Protein AF-0000000078882445 (afdb_homodimer)

Solvent-accessible surface area (backbone atoms only — not comparable to full-atom values): 22426 Å² total; per-residue (Å²): 95,67,41,46,51,45,20,57,49,50,8,37,52,46,22,42,77,70,64,56,35,42,84,77,52,53,48,75,69,53,24,31,68,50,88,69,19,20,44,46,23,22,45,29,34,38,52,32,22,52,51,50,31,50,48,34,49,54,50,37,52,53,48,48,57,51,24,70,68,37,72,90,53,21,66,62,45,43,52,51,40,52,51,40,32,51,36,32,38,50,14,22,56,23,36,35,30,42,36,46,33,64,86,37,65,54,95,33,65,15,54,53,11,46,54,46,15,54,51,24,46,51,52,29,44,47,48,51,30,54,49,38,48,55,34,32,74,67,70,72,50,68,53,70,66,56,34,50,51,37,46,50,32,40,48,50,30,50,53,23,46,53,46,20,53,53,24,40,52,48,14,46,52,41,26,42,75,75,36,68,92,50,49,68,63,61,62,58,64,68,44,90,85,41,60,32,32,68,35,39,36,52,12,22,49,20,46,52,49,26,52,50,31,51,44,54,48,58,56,60,47,56,68,55,58,73,72,52,90,130,95,68,40,45,52,47,19,56,50,49,9,38,52,48,20,42,77,71,63,56,37,41,84,77,51,53,47,72,70,54,25,31,67,50,88,70,18,21,44,46,22,21,44,29,32,38,52,32,24,52,51,50,30,50,50,34,48,52,50,37,54,53,49,48,57,49,24,71,67,36,74,90,54,22,66,62,47,43,52,50,40,52,51,40,31,51,36,32,38,50,14,21,55,22,35,35,30,42,35,48,34,63,85,39,64,53,94,32,65,15,54,52,11,46,55,48,16,54,51,25,46,51,52,27,44,47,47,52,30,53,48,37,48,54,34,31,75,67,72,71,49,68,53,71,65,58,35,50,50,35,46,52,33,41,48,48,30,52,52,23,46,53,47,19,54,53,23,40,50,48,15,46,52,40,27,41,73,75,36,69,91,51,49,66,62,62,62,59,64,68,46,90,87,41,59,31,32,68,35,39,37,53,12,23,49,20,47,54,49,25,52,50,30,51,43,53,48,59,55,60,47,56,66,54,59,73,72,53,88,130

Secondary structure (DSSP, 8-state):
-HHHHHHHHHHHHHHHHTT-S-SSS--TGGGGSSTTHHHHHHHHHHHHHHHHHHHHHHHHHHHHHHHHH-STTHHHHHHHHHHHHHHHHHHHHHHHHHHHS---SS--HHHHHHHHHHHHHHHHHHHHHHHHHHHHHTTSS--HHHHHHHHHHHHHHHHHHHHHHHHHHHHHHHHHHH-TTS-GGG--S--TTSTTHHHHHHHHHHHHHHHHHHHHHHHTTHHHHTT---/-HHHHHHHHHHHHHHHHTT-S-SSS--TGGGGSSTTHHHHHHHHHHHHHHHHHHHHHHHHHHHHHHHHH-STTHHHHHHHHHHHHHHHHHHHHHHHHHHHS---SS--HHHHHHHHHHHHHHHHHHHHHHHHHHHHHTTSS--HHHHHHHHHHHHHHHHHHHHHHHHHHHHHHHHHHH-TTS-GGG--S--TTSTTHHHHHHHHHHHHHHHHHHHHHHHTTHHHHTT---

pLDDT: mean 94.1, std 6.97, range [55.25, 98.94]

Foldseek 3Di:
DCLQVCLQVVLLVVCVVVPQEDNQQFASLLSQADPPSVVSNQVSQLVVLVVQLVLLVVVLVLQLVVLVVVPPCSVVSNVLSVVLSVLSNQLSVLSNQLRPPHFDLDDDSNNVSVVSNLVSLLVSLVSVLVSLVVCVVVVHDHDPVLSVLSVVLSVLLVVLVVLLVVLVVVLQVQQCVVPVPGRPRPDSYADPPGGSRVSNNSNSVSVVSNVVSSVVSSVSCVVVVVVDDD/DCLQVCLQVVLLVVCVVVPQADNQQFASLLSQADPPSVVSNQVSQLVVLVVQLVLLVVVLVLQLVVLVVVPPCSVVSNVLSVVLSVLSNQLSVLSNQLRPPHFDLDDDSNNVSVVSNLVSLLVSLVSVLVSLVVCVVVVHDHDPVLSVLSVVLSVLLVVLVVLLVVLVVVLQVQQCVVPVVGRPRPDSYADPPGGSRVSNSSNSVSVVSNVVSSVVSSVSCVVVPVVDDD

Organism: Nematostella vectensis (NCBI:txid45351)

Structure (mmCIF, N/CA/C/O backbone):
data_AF-0000000078882445-model_v1
#
loop_
_entity.id
_entity.type
_entity.pdbx_description
1 polymer 'DNA damage-regulated autophagy modulator protein 2'
#
loop_
_atom_site.group_PDB
_atom_site.id
_atom_site.type_symbol
_atom_site.label_atom_id
_atom_site.label_alt_id
_atom_site.label_comp_id
_atom_site.label_asym_id
_atom_site.label_entity_id
_atom_site.label_seq_id
_atom_site.pdbx_PDB_ins_code
_atom_site.Cartn_x
_atom_site.Cartn_y
_atom_site.Cartn_z
_atom_site.occupancy
_atom_site.B_iso_or_equiv
_atom_site.auth_seq_id
_atom_site.auth_comp_id
_atom_site.auth_asym_id
_atom_site.auth_atom_id
_atom_site.pdbx_PDB_model_num
ATOM 1 N N . VAL A 1 1 ? 11.422 3.393 8.398 1 96.19 1 VAL A N 1
ATOM 2 C CA . VAL A 1 1 ? 12.742 2.785 8.539 1 96.19 1 VAL A CA 1
ATOM 3 C C . VAL A 1 1 ? 12.602 1.365 9.086 1 96.19 1 VAL A C 1
ATOM 5 O O . VAL A 1 1 ? 13.086 0.408 8.477 1 96.19 1 VAL A O 1
ATOM 8 N N . VAL A 1 2 ? 11.82 1.191 10.125 1 96 2 VAL A N 1
ATOM 9 C CA . VAL A 1 2 ? 11.672 -0.117 10.75 1 96 2 VAL A CA 1
ATOM 10 C C . VAL A 1 2 ? 10.992 -1.081 9.789 1 96 2 VAL A C 1
ATOM 12 O O . VAL A 1 2 ? 11.406 -2.232 9.641 1 96 2 VAL A O 1
ATOM 15 N N . LEU A 1 3 ? 10 -0.63 9.109 1 96.62 3 LEU A N 1
ATOM 16 C CA . LEU A 1 3 ? 9.258 -1.49 8.195 1 96.62 3 LEU A CA 1
ATOM 17 C C . LEU A 1 3 ? 10.109 -1.865 6.992 1 96.62 3 LEU A C 1
ATOM 19 O O . LEU A 1 3 ? 10.094 -3.016 6.543 1 96.62 3 LEU A O 1
ATOM 23 N N . THR A 1 4 ? 10.844 -0.916 6.461 1 96.88 4 THR A N 1
ATOM 24 C CA . THR A 1 4 ? 11.703 -1.212 5.32 1 96.88 4 THR A CA 1
ATOM 25 C C . THR A 1 4 ? 12.805 -2.193 5.707 1 96.88 4 THR A C 1
ATOM 27 O O . THR A 1 4 ? 13.031 -3.188 5.012 1 96.88 4 THR A O 1
ATOM 30 N N . LEU A 1 5 ? 13.406 -1.89 6.824 1 97 5 LEU A N 1
ATOM 31 C CA . LEU A 1 5 ? 14.438 -2.795 7.312 1 97 5 LEU A CA 1
ATOM 32 C C . LEU A 1 5 ? 13.852 -4.168 7.621 1 97 5 LEU A C 1
ATOM 34 O O . LEU A 1 5 ? 14.469 -5.191 7.316 1 97 5 LEU A O 1
ATOM 38 N N . GLY A 1 6 ? 12.688 -4.164 8.25 1 96.81 6 GLY A N 1
ATOM 39 C CA . GLY A 1 6 ? 12.008 -5.422 8.516 1 96.81 6 GLY A CA 1
ATOM 40 C C . GLY A 1 6 ? 11.688 -6.207 7.258 1 96.81 6 GLY A C 1
ATOM 41 O O . GLY A 1 6 ? 11.836 -7.43 7.227 1 96.81 6 GLY A O 1
ATOM 42 N N . SER A 1 7 ? 11.219 -5.473 6.281 1 97.62 7 SER A N 1
ATOM 43 C CA . SER A 1 7 ? 10.906 -6.125 5.012 1 97.62 7 SER A CA 1
ATOM 44 C C . SER A 1 7 ? 12.148 -6.781 4.41 1 97.62 7 SER A C 1
ATOM 46 O O . SER A 1 7 ? 12.117 -7.957 4.043 1 97.62 7 SER A O 1
ATOM 48 N N . MET A 1 8 ? 13.258 -6.062 4.348 1 97.12 8 MET A N 1
ATOM 49 C CA . MET A 1 8 ? 14.484 -6.543 3.707 1 97.12 8 MET A CA 1
ATOM 50 C C . MET A 1 8 ? 15.07 -7.723 4.477 1 97.12 8 MET A C 1
ATOM 52 O O . MET A 1 8 ? 15.398 -8.75 3.885 1 97.12 8 MET A O 1
ATOM 56 N N . LEU A 1 9 ? 15.062 -7.625 5.781 1 97.06 9 LEU A N 1
ATOM 57 C CA . LEU A 1 9 ? 15.727 -8.648 6.586 1 97.06 9 LEU A CA 1
ATOM 58 C C . LEU A 1 9 ? 14.844 -9.875 6.738 1 97.06 9 LEU A C 1
ATOM 60 O O . LEU A 1 9 ? 15.32 -11.008 6.602 1 97.06 9 LEU A O 1
ATOM 64 N N . THR A 1 10 ? 13.609 -9.695 6.992 1 98.06 10 THR A N 1
ATOM 65 C CA . THR A 1 10 ? 12.734 -10.836 7.215 1 98.06 10 THR A CA 1
ATOM 66 C C . THR A 1 10 ? 12.5 -11.609 5.914 1 98.06 10 THR A C 1
ATOM 68 O O . THR A 1 10 ? 12.508 -12.836 5.906 1 98.06 10 THR A O 1
ATOM 71 N N . SER A 1 11 ? 12.273 -10.867 4.82 1 97.75 11 SER A N 1
ATOM 72 C CA . SER A 1 11 ? 12.109 -11.555 3.541 1 97.75 11 SER A CA 1
ATOM 73 C C . SER A 1 11 ? 13.375 -12.32 3.162 1 97.75 11 SER A C 1
ATOM 75 O O . SER A 1 11 ? 13.297 -13.438 2.65 1 97.75 11 SER A O 1
ATOM 77 N N . TYR A 1 12 ? 14.547 -11.727 3.438 1 97.25 12 TYR A N 1
ATOM 78 C CA . TYR A 1 12 ? 15.812 -12.391 3.162 1 97.25 12 TYR A CA 1
ATOM 79 C C . TYR A 1 12 ? 15.953 -13.664 3.979 1 97.25 12 TYR A C 1
ATOM 81 O O . TYR A 1 12 ? 16.266 -14.727 3.434 1 97.25 12 TYR A O 1
ATOM 89 N N . ILE A 1 13 ? 15.68 -13.539 5.293 1 97.88 13 ILE A N 1
ATOM 90 C CA . ILE A 1 13 ? 15.836 -14.672 6.199 1 97.88 13 ILE A CA 1
ATOM 91 C C . ILE A 1 13 ? 14.891 -15.797 5.781 1 97.88 13 ILE A C 1
ATOM 93 O O . ILE A 1 13 ? 15.297 -16.953 5.699 1 97.88 13 ILE A O 1
ATOM 97 N N . VAL A 1 14 ? 13.633 -15.492 5.457 1 98 14 VAL A N 1
ATOM 98 C CA . VAL A 1 14 ? 12.648 -16.484 5.066 1 98 14 VAL A CA 1
ATOM 99 C C . VAL A 1 14 ? 13.039 -17.109 3.725 1 98 14 VAL A C 1
ATOM 101 O O . VAL A 1 14 ? 12.992 -18.328 3.557 1 98 14 VAL A O 1
ATOM 104 N N . ALA A 1 15 ? 13.477 -16.297 2.775 1 97.38 15 ALA A N 1
ATOM 105 C CA . ALA A 1 15 ? 13.914 -16.797 1.475 1 97.38 15 ALA A CA 1
ATOM 106 C C . ALA A 1 15 ? 15.109 -17.734 1.622 1 97.38 15 ALA A C 1
ATOM 108 O O . ALA A 1 15 ? 15.164 -18.781 0.965 1 97.38 15 ALA A O 1
ATOM 109 N N . PHE A 1 16 ? 16.016 -17.375 2.508 1 96.25 16 PHE A N 1
ATOM 110 C CA . PHE A 1 16 ? 17.219 -18.156 2.73 1 96.25 16 PHE A CA 1
ATOM 111 C C . PHE A 1 16 ? 16.875 -19.5 3.361 1 96.25 16 PHE A C 1
ATOM 113 O O . PHE A 1 16 ? 17.359 -20.547 2.92 1 96.25 16 PHE A O 1
ATOM 120 N N . ILE A 1 17 ? 15.984 -19.469 4.43 1 97.38 17 ILE A N 1
ATOM 121 C CA . ILE A 1 17 ? 15.594 -20.688 5.137 1 97.38 17 ILE A CA 1
ATOM 122 C C . ILE A 1 17 ? 14.914 -21.656 4.168 1 97.38 17 ILE A C 1
ATOM 124 O O . ILE A 1 17 ? 15.094 -22.875 4.27 1 97.38 17 ILE A O 1
ATOM 128 N N . HIS A 1 18 ? 14.258 -21.172 3.104 1 97.06 18 HIS A N 1
ATOM 129 C CA . HIS A 1 18 ? 13.539 -22.016 2.154 1 97.06 18 HIS A CA 1
ATOM 130 C C . HIS A 1 18 ? 14.398 -22.344 0.943 1 97.06 18 HIS A C 1
ATOM 132 O O . HIS A 1 18 ? 13.938 -22.969 -0.006 1 97.06 18 HIS A O 1
ATOM 138 N N . GLY A 1 19 ? 15.68 -21.797 0.918 1 95.69 19 GLY A N 1
ATOM 139 C CA . GLY A 1 19 ? 16.625 -22.094 -0.15 1 95.69 19 GLY A CA 1
ATOM 140 C C . GLY A 1 19 ? 16.297 -21.375 -1.445 1 95.69 19 GLY A C 1
ATOM 141 O O . GLY A 1 19 ? 16.688 -21.828 -2.525 1 95.69 19 GLY A O 1
ATOM 142 N N . HIS A 1 20 ? 15.539 -20.297 -1.353 1 95.5 20 HIS A N 1
ATOM 143 C CA . HIS A 1 20 ? 15.086 -19.594 -2.549 1 95.5 20 HIS A CA 1
ATOM 144 C C . HIS A 1 20 ? 16.172 -18.641 -3.07 1 95.5 20 HIS A C 1
ATOM 146 O O . HIS A 1 20 ? 16.109 -18.203 -4.223 1 95.5 20 HIS A O 1
ATOM 152 N N . VAL A 1 21 ? 17.156 -18.297 -2.248 1 94.75 21 VAL A N 1
ATOM 153 C CA . VAL A 1 21 ? 18.234 -17.422 -2.656 1 94.75 21 VAL A CA 1
ATOM 154 C C . VAL A 1 21 ? 19.562 -17.953 -2.125 1 94.75 21 VAL A C 1
ATOM 156 O O . VAL A 1 21 ? 19.594 -18.719 -1.164 1 94.75 21 VAL A O 1
ATOM 159 N N . TYR A 1 22 ? 20.625 -17.531 -2.785 1 92.12 22 TYR A N 1
ATOM 160 C CA . TYR A 1 22 ? 21.953 -17.734 -2.24 1 92.12 22 TYR A CA 1
ATOM 161 C C . TYR A 1 22 ? 22.234 -16.797 -1.082 1 92.12 22 TYR A C 1
ATOM 163 O O . TYR A 1 22 ? 21.828 -15.633 -1.109 1 92.12 22 TYR A O 1
ATOM 171 N N . PRO A 1 23 ? 22.922 -17.297 -0.116 1 87.69 23 PRO A N 1
ATOM 172 C CA . PRO A 1 23 ? 23.062 -16.531 1.122 1 87.69 23 PRO A CA 1
ATOM 173 C C . PRO A 1 23 ? 23.906 -15.281 0.943 1 87.69 23 PRO A C 1
ATOM 175 O O . PRO A 1 23 ? 23.734 -14.297 1.665 1 87.69 23 PRO A O 1
ATOM 178 N N . PHE A 1 24 ? 24.766 -15.305 -0.031 1 90.81 24 PHE A N 1
ATOM 179 C CA . PHE A 1 24 ? 25.703 -14.188 -0.07 1 90.81 24 PHE A CA 1
ATOM 180 C C . PHE A 1 24 ? 25.188 -13.086 -0.981 1 90.81 24 PHE A C 1
ATOM 182 O O . PHE A 1 24 ? 25.438 -13.102 -2.189 1 90.81 24 PHE A O 1
ATOM 189 N N . MET A 1 25 ? 24.625 -12.094 -0.486 1 90.62 25 MET A N 1
ATOM 190 C CA . MET A 1 25 ? 24.234 -10.805 -1.049 1 90.62 25 MET A CA 1
ATOM 191 C C . MET A 1 25 ? 23.312 -11 -2.25 1 90.62 25 MET A C 1
ATOM 193 O O . MET A 1 25 ? 23.641 -10.586 -3.363 1 90.62 25 MET A O 1
ATOM 197 N N . PRO A 1 26 ? 22.203 -11.562 -2.023 1 95.19 26 PRO A N 1
ATOM 198 C CA . PRO A 1 26 ? 21.219 -11.57 -3.104 1 95.19 26 PRO A CA 1
ATOM 199 C C . PRO A 1 26 ? 20.641 -10.188 -3.391 1 95.19 26 PRO A C 1
ATOM 201 O O . PRO A 1 26 ? 20.797 -9.266 -2.58 1 95.19 26 PRO A O 1
ATOM 204 N N . ALA A 1 27 ? 20.094 -10.055 -4.598 1 95.56 27 ALA A N 1
ATOM 205 C CA . ALA A 1 27 ? 19.344 -8.828 -4.852 1 95.56 27 ALA A CA 1
ATOM 206 C C . ALA A 1 27 ? 18.188 -8.68 -3.859 1 95.56 27 ALA A C 1
ATOM 208 O O . ALA A 1 27 ? 17.531 -9.664 -3.512 1 95.56 27 ALA A O 1
ATOM 209 N N . VAL A 1 28 ? 17.953 -7.484 -3.447 1 95.88 28 VAL A N 1
ATOM 210 C CA . VAL A 1 28 ? 16.875 -7.234 -2.486 1 95.88 28 VAL A CA 1
ATOM 211 C C . VAL A 1 28 ? 15.555 -7.758 -3.039 1 95.88 28 VAL A C 1
ATOM 213 O O . VAL A 1 28 ? 14.82 -8.461 -2.342 1 95.88 28 VAL A O 1
ATOM 216 N N . SER A 1 29 ? 15.273 -7.504 -4.266 1 95.19 29 SER A N 1
ATOM 217 C CA . SER A 1 29 ? 14.008 -7.887 -4.883 1 95.19 29 SER A CA 1
ATOM 218 C C . SER A 1 29 ? 13.883 -9.406 -5.004 1 95.19 29 SER A C 1
ATOM 220 O O . SER A 1 29 ? 12.781 -9.953 -4.953 1 95.19 29 SER A O 1
ATOM 222 N N . ASP A 1 30 ? 15.016 -10.102 -5.129 1 95.62 30 ASP A N 1
ATOM 223 C CA . ASP A 1 30 ? 15 -11.562 -5.242 1 95.62 30 ASP A CA 1
ATOM 224 C C . ASP A 1 30 ? 14.508 -12.203 -3.947 1 95.62 30 ASP A C 1
ATOM 226 O O . ASP A 1 30 ? 14.016 -13.336 -3.955 1 95.62 30 ASP A O 1
ATOM 230 N N . THR A 1 31 ? 14.633 -11.5 -2.885 1 95.94 31 THR A N 1
ATOM 231 C CA . THR A 1 31 ? 14.266 -12.039 -1.583 1 95.94 31 THR A CA 1
ATOM 232 C C . THR A 1 31 ? 12.758 -11.938 -1.362 1 95.94 31 THR A C 1
ATOM 234 O O . THR A 1 31 ? 12.25 -12.328 -0.308 1 95.94 31 THR A O 1
ATOM 237 N N . GLY A 1 32 ? 12.023 -11.414 -2.314 1 96.12 32 GLY A N 1
ATOM 238 C CA . GLY A 1 32 ? 10.586 -11.227 -2.16 1 96.12 32 GLY A CA 1
ATOM 239 C C . GLY A 1 32 ? 9.789 -11.789 -3.322 1 96.12 32 GLY A C 1
ATOM 240 O O . GLY A 1 32 ? 8.695 -11.297 -3.617 1 96.12 32 GLY A O 1
ATOM 241 N N . VAL A 1 33 ? 10.32 -12.797 -3.959 1 96.12 33 VAL A N 1
ATOM 242 C CA . VAL A 1 33 ? 9.703 -13.25 -5.199 1 96.12 33 VAL A CA 1
ATOM 243 C C . VAL A 1 33 ? 8.781 -14.438 -4.91 1 96.12 33 VAL A C 1
ATOM 245 O O . VAL A 1 33 ? 7.664 -14.508 -5.422 1 96.12 33 VAL A O 1
ATOM 248 N N . LEU A 1 34 ? 9.164 -15.344 -4.105 1 96.38 34 LEU A N 1
ATOM 249 C CA . LEU A 1 34 ? 8.445 -16.609 -3.922 1 96.38 34 LEU A CA 1
ATOM 250 C C . LEU A 1 34 ? 7.691 -16.609 -2.598 1 96.38 34 LEU A C 1
ATOM 252 O O . LEU A 1 34 ? 7.941 -15.773 -1.729 1 96.38 34 LEU A O 1
ATOM 256 N N . SER A 1 35 ? 6.754 -17.516 -2.553 1 94.94 35 SER A N 1
ATOM 257 C CA . SER A 1 35 ? 6.055 -17.75 -1.294 1 94.94 35 SER A CA 1
ATOM 258 C C . SER A 1 35 ? 6.898 -18.594 -0.336 1 94.94 35 SER A C 1
ATOM 260 O O . SER A 1 35 ? 7.555 -19.547 -0.752 1 94.94 35 SER A O 1
ATOM 262 N N . PRO A 1 36 ? 6.949 -18.141 0.915 1 96.44 36 PRO A N 1
ATOM 263 C CA . PRO A 1 36 ? 6.043 -17.219 1.594 1 96.44 36 PRO A CA 1
ATOM 264 C C . PRO A 1 36 ? 6.648 -15.82 1.762 1 96.44 36 PRO A C 1
ATOM 266 O O . PRO A 1 36 ? 5.953 -14.883 2.172 1 96.44 36 PRO A O 1
ATOM 269 N N . GLU A 1 37 ? 7.945 -15.641 1.452 1 97.44 37 GLU A N 1
ATOM 270 C CA . GLU A 1 37 ? 8.633 -14.375 1.703 1 97.44 37 GLU A CA 1
ATOM 271 C C . GLU A 1 37 ? 8.008 -13.242 0.893 1 97.44 37 GLU A C 1
ATOM 273 O O . GLU A 1 37 ? 8.078 -12.078 1.291 1 97.44 37 GLU A O 1
ATOM 278 N N . LYS A 1 38 ? 7.359 -13.586 -0.176 1 97.44 38 LYS A N 1
ATOM 279 C CA . LYS A 1 38 ? 6.797 -12.539 -1.023 1 97.44 38 LYS A CA 1
ATOM 280 C C . LYS A 1 38 ? 5.707 -11.758 -0.291 1 97.44 38 LYS A C 1
ATOM 282 O O . LYS A 1 38 ? 5.523 -10.562 -0.523 1 97.44 38 LYS A O 1
ATOM 287 N N . TYR A 1 39 ? 4.902 -12.391 0.553 1 97.5 39 TYR A N 1
ATOM 288 C CA . TYR A 1 39 ? 3.846 -11.719 1.307 1 97.5 39 TYR A CA 1
ATOM 289 C C . TYR A 1 39 ? 4.43 -10.711 2.287 1 97.5 39 TYR A C 1
ATOM 291 O O . TYR A 1 39 ? 3.879 -9.625 2.471 1 97.5 39 TYR A O 1
ATOM 299 N N . ILE A 1 40 ? 5.527 -11.117 2.861 1 97.62 40 ILE A N 1
ATOM 300 C CA . ILE A 1 40 ? 6.219 -10.242 3.803 1 97.62 40 ILE A CA 1
ATOM 301 C C . ILE A 1 40 ? 6.785 -9.031 3.061 1 97.62 40 ILE A C 1
ATOM 303 O O . ILE A 1 40 ? 6.562 -7.891 3.467 1 97.62 40 ILE A O 1
ATOM 307 N N . PHE A 1 41 ? 7.504 -9.375 2.018 1 98.19 41 PHE A N 1
ATOM 308 C CA . PHE A 1 41 ? 8.109 -8.336 1.197 1 98.19 41 PHE A CA 1
ATOM 309 C C . PHE A 1 41 ? 7.059 -7.34 0.721 1 98.19 41 PHE A C 1
ATOM 311 O O . PHE A 1 41 ? 7.215 -6.133 0.897 1 98.19 41 PHE A O 1
ATOM 318 N N . ARG A 1 42 ? 6.004 -7.84 0.233 1 98.12 42 ARG A N 1
ATOM 319 C CA . ARG A 1 42 ? 4.945 -7.023 -0.35 1 98.12 42 ARG A CA 1
ATOM 320 C C . ARG A 1 42 ? 4.258 -6.18 0.716 1 98.12 42 ARG A C 1
ATOM 322 O O . ARG A 1 42 ? 4.145 -4.961 0.573 1 98.12 42 ARG A O 1
ATOM 329 N N . GLU A 1 43 ? 3.791 -6.762 1.75 1 98.31 43 GLU A N 1
ATOM 330 C CA . GLU A 1 43 ? 3.031 -6.07 2.787 1 98.31 43 GLU A CA 1
ATOM 331 C C . GLU A 1 43 ? 3.867 -4.977 3.445 1 98.31 43 GLU A C 1
ATOM 333 O O . GLU A 1 43 ? 3.439 -3.822 3.523 1 98.31 43 GLU A O 1
ATOM 338 N N . LEU A 1 44 ? 5.031 -5.305 3.842 1 98.25 44 LEU A N 1
ATOM 339 C CA . LEU A 1 44 ? 5.844 -4.363 4.602 1 98.25 44 LEU A CA 1
ATOM 340 C C . LEU A 1 44 ? 6.348 -3.236 3.705 1 98.25 44 LEU A C 1
ATOM 342 O O . LEU A 1 44 ? 6.434 -2.084 4.141 1 98.25 44 LEU A O 1
ATOM 346 N N . ASN A 1 45 ? 6.68 -3.557 2.477 1 98.19 45 ASN A N 1
ATOM 347 C CA . ASN A 1 45 ? 7.152 -2.496 1.59 1 98.19 45 ASN A CA 1
ATOM 348 C C . ASN A 1 45 ? 6.027 -1.526 1.231 1 98.19 45 ASN A C 1
ATOM 350 O O . ASN A 1 45 ? 6.266 -0.33 1.06 1 98.19 45 ASN A O 1
ATOM 354 N N . ASN A 1 46 ? 4.812 -2.051 1.05 1 98.5 46 ASN A N 1
ATOM 355 C CA . ASN A 1 46 ? 3.689 -1.149 0.818 1 98.5 46 ASN A CA 1
ATOM 356 C C . ASN A 1 46 ? 3.465 -0.218 2.006 1 98.5 46 ASN A C 1
ATOM 358 O O . ASN A 1 46 ? 3.322 0.993 1.832 1 98.5 46 ASN A O 1
ATOM 362 N N . LEU A 1 47 ? 3.479 -0.782 3.197 1 97.62 47 LEU A N 1
ATOM 363 C CA . LEU A 1 47 ? 3.287 0.035 4.391 1 97.62 47 LEU A CA 1
ATOM 364 C C . LEU A 1 47 ? 4.418 1.046 4.547 1 97.62 47 LEU A C 1
ATOM 366 O O . LEU A 1 47 ? 4.18 2.199 4.91 1 97.62 47 LEU A O 1
ATOM 370 N N . ALA A 1 48 ? 5.613 0.592 4.262 1 98.12 48 ALA A N 1
ATOM 371 C CA . ALA A 1 48 ? 6.77 1.48 4.344 1 98.12 48 ALA A CA 1
ATOM 372 C C . ALA A 1 48 ? 6.66 2.623 3.342 1 98.12 48 ALA A C 1
ATOM 374 O O . ALA A 1 48 ? 6.984 3.77 3.656 1 98.12 48 ALA A O 1
ATOM 375 N N . SER A 1 49 ? 6.25 2.285 2.152 1 98.12 49 SER A N 1
ATOM 376 C CA . SER A 1 49 ? 6.078 3.305 1.124 1 98.12 49 SER A CA 1
ATOM 377 C C . SER A 1 49 ? 5.059 4.355 1.553 1 98.12 49 SER A C 1
ATOM 379 O O . SER A 1 49 ? 5.285 5.555 1.372 1 98.12 49 SER A O 1
ATOM 381 N N . PHE A 1 50 ? 4.012 3.906 2.1 1 97.25 50 PHE A N 1
ATOM 382 C CA . PHE A 1 50 ? 2.979 4.812 2.588 1 97.25 50 PHE A CA 1
ATOM 383 C C . PHE A 1 50 ? 3.525 5.711 3.691 1 97.25 50 PHE A C 1
ATOM 385 O O . PHE A 1 50 ? 3.299 6.926 3.682 1 97.25 50 PHE A O 1
ATOM 392 N N . LEU A 1 51 ? 4.207 5.156 4.621 1 97.38 51 LEU A N 1
ATOM 393 C CA . LEU A 1 51 ? 4.758 5.934 5.727 1 97.38 51 LEU A CA 1
ATOM 394 C C . LEU A 1 51 ? 5.809 6.918 5.23 1 97.38 51 LEU A C 1
ATOM 396 O O . LEU A 1 51 ? 5.941 8.016 5.781 1 97.38 51 LEU A O 1
ATOM 400 N N . PHE A 1 52 ? 6.531 6.484 4.223 1 98.25 52 PHE A N 1
ATOM 401 C CA . PHE A 1 52 ? 7.504 7.398 3.639 1 98.25 52 PHE A CA 1
ATOM 402 C C . PHE A 1 52 ? 6.809 8.602 3.018 1 98.25 52 PHE A C 1
ATOM 404 O O . PHE A 1 52 ? 7.242 9.742 3.205 1 98.25 52 PHE A O 1
ATOM 411 N N . ILE A 1 53 ? 5.742 8.375 2.291 1 98 53 ILE A N 1
ATOM 412 C CA . ILE A 1 53 ? 4.984 9.469 1.69 1 98 53 ILE A CA 1
ATOM 413 C C . ILE A 1 53 ? 4.43 10.375 2.787 1 98 53 ILE A C 1
ATOM 415 O O . ILE A 1 53 ? 4.461 11.602 2.662 1 98 53 ILE A O 1
ATOM 419 N N . ALA A 1 54 ? 3.959 9.766 3.857 1 95.88 54 ALA A N 1
ATOM 420 C CA . ALA A 1 54 ? 3.48 10.547 4.996 1 95.88 54 ALA A CA 1
ATOM 421 C C . ALA A 1 54 ? 4.598 11.398 5.586 1 95.88 54 ALA A C 1
ATOM 423 O O . ALA A 1 54 ? 4.379 12.555 5.945 1 95.88 54 ALA A O 1
ATOM 424 N N . THR A 1 55 ? 5.762 10.797 5.695 1 96.44 55 THR A N 1
ATOM 425 C CA . THR A 1 55 ? 6.922 11.531 6.188 1 96.44 55 THR A CA 1
ATOM 426 C C . THR A 1 55 ? 7.23 12.719 5.285 1 96.44 55 THR A C 1
ATOM 428 O O . THR A 1 55 ? 7.504 13.82 5.77 1 96.44 55 THR A O 1
ATOM 431 N N . CYS A 1 56 ? 7.152 12.492 3.986 1 97.19 56 CYS A N 1
ATOM 432 C CA . CYS A 1 56 ? 7.379 13.578 3.041 1 97.19 56 CYS A CA 1
ATOM 433 C C . CYS A 1 56 ? 6.363 14.695 3.246 1 97.19 56 CYS A C 1
ATOM 435 O O . CYS A 1 56 ? 6.703 15.875 3.145 1 97.19 56 CYS A O 1
ATOM 437 N N . PHE A 1 57 ? 5.176 14.359 3.549 1 94.88 57 PHE A N 1
ATOM 438 C CA . PHE A 1 57 ? 4.125 15.352 3.768 1 94.88 57 PHE A CA 1
ATOM 439 C C . PHE A 1 57 ? 4.398 16.156 5.031 1 94.88 57 PHE A C 1
ATOM 441 O O . PHE A 1 57 ? 4.258 17.375 5.035 1 94.88 57 PHE A O 1
ATOM 448 N N . VAL A 1 58 ? 4.703 15.438 6.062 1 92.81 58 VAL A N 1
ATOM 449 C CA . VAL A 1 58 ? 5.004 16.109 7.32 1 92.81 58 VAL A CA 1
ATOM 450 C C . VAL A 1 58 ? 6.16 17.094 7.117 1 92.81 58 VAL A C 1
ATOM 452 O O . VAL A 1 58 ? 6.117 18.219 7.598 1 92.81 58 VAL A O 1
ATOM 455 N N . ARG A 1 59 ? 7.172 16.625 6.414 1 94.25 59 ARG A N 1
ATOM 456 C CA . ARG A 1 59 ? 8.305 17.5 6.125 1 94.25 59 ARG A CA 1
ATOM 457 C C . ARG A 1 59 ? 7.871 18.719 5.316 1 94.25 59 ARG A C 1
ATOM 459 O O . ARG A 1 59 ? 8.328 19.828 5.574 1 94.25 59 ARG A O 1
ATOM 466 N N . TYR A 1 60 ? 7.082 18.484 4.352 1 94.31 60 TYR A N 1
ATOM 467 C CA . TYR A 1 60 ? 6.547 19.562 3.533 1 94.31 60 TYR A CA 1
ATOM 468 C C . TYR A 1 60 ? 5.855 20.609 4.398 1 94.31 60 TYR A C 1
ATOM 470 O O . TYR A 1 60 ? 6.098 21.812 4.242 1 94.31 60 TYR A O 1
ATOM 478 N N . MET A 1 61 ? 5 20.156 5.359 1 91 61 MET A N 1
ATOM 479 C CA . MET A 1 61 ? 4.285 21.062 6.246 1 91 61 MET A CA 1
ATOM 480 C C . MET A 1 61 ? 5.254 21.828 7.141 1 91 61 MET A C 1
ATOM 482 O O . MET A 1 61 ? 5.086 23.031 7.359 1 91 61 MET A O 1
ATOM 486 N N . GLN A 1 62 ? 6.195 21.141 7.602 1 88.94 62 GLN A N 1
ATOM 487 C CA . GLN A 1 62 ? 7.199 21.75 8.461 1 88.94 62 GLN A CA 1
ATOM 488 C C . GLN A 1 62 ? 7.91 22.891 7.75 1 88.94 62 GLN A C 1
ATOM 490 O O . GLN A 1 62 ? 8.062 23.984 8.305 1 88.94 62 GLN A O 1
ATOM 495 N N . TYR A 1 63 ? 8.305 22.641 6.598 1 88.94 63 TYR A N 1
ATOM 496 C CA . TYR A 1 63 ? 9.086 23.625 5.859 1 88.94 63 TYR A CA 1
ATOM 497 C C . TYR A 1 63 ? 8.195 24.75 5.359 1 88.94 63 TYR A C 1
ATOM 499 O O . TYR A 1 63 ? 8.648 25.891 5.195 1 88.94 63 TYR A O 1
ATOM 507 N N . GLN A 1 64 ? 6.961 24.406 5.141 1 88.5 64 GLN A N 1
ATOM 508 C CA . GLN A 1 64 ? 6.031 25.469 4.75 1 88.5 64 GLN A CA 1
ATOM 509 C C . GLN A 1 64 ? 5.879 26.5 5.859 1 88.5 64 GLN A C 1
ATOM 511 O O . GLN A 1 64 ? 5.82 27.703 5.586 1 88.5 64 GLN A O 1
ATOM 516 N N . ILE A 1 65 ? 5.82 26.047 7.035 1 85.94 65 ILE A N 1
ATOM 517 C CA . ILE A 1 65 ? 5.727 26.938 8.195 1 85.94 65 ILE A CA 1
ATOM 518 C C . ILE A 1 65 ? 6.988 27.781 8.297 1 85.94 65 ILE A C 1
ATOM 520 O O . ILE A 1 65 ? 6.914 29 8.539 1 85.94 65 ILE A O 1
ATOM 524 N N . VAL A 1 66 ? 8.07 27.188 8.07 1 83.12 66 VAL A N 1
ATOM 525 C CA . VAL A 1 66 ? 9.352 27.875 8.188 1 83.12 66 VAL A CA 1
ATOM 526 C C . VAL A 1 66 ? 9.5 28.891 7.059 1 83.12 66 VAL A C 1
ATOM 528 O O . VAL A 1 66 ? 10.016 30 7.273 1 83.12 66 VAL A O 1
ATOM 531 N N . ALA A 1 67 ? 9.141 28.516 5.855 1 83.19 67 ALA A N 1
ATOM 532 C CA . ALA A 1 67 ? 9.219 29.406 4.703 1 83.19 67 ALA A CA 1
ATOM 533 C C . ALA A 1 67 ? 8.398 30.672 4.93 1 83.19 67 ALA A C 1
ATOM 535 O O . ALA A 1 67 ? 8.805 31.766 4.527 1 83.19 67 ALA A O 1
ATOM 536 N N . GLU A 1 68 ? 7.324 30.531 5.578 1 82.56 68 GLU A N 1
ATOM 537 C CA . GLU A 1 68 ? 6.461 31.672 5.859 1 82.56 68 GLU A CA 1
ATOM 538 C C . GLU A 1 68 ? 7.113 32.625 6.855 1 82.56 68 GLU A C 1
ATOM 540 O O . GLU A 1 68 ? 6.836 33.844 6.844 1 82.56 68 GLU A O 1
ATOM 545 N N . GLN A 1 69 ? 8 32.125 7.52 1 79.69 69 GLN A N 1
ATOM 546 C CA . GLN A 1 69 ? 8.695 32.938 8.508 1 79.69 69 GLN A CA 1
ATOM 547 C C . GLN A 1 69 ? 9.898 33.625 7.895 1 79.69 69 GLN A C 1
ATOM 549 O O . GLN A 1 69 ? 10.375 34.656 8.422 1 79.69 69 GLN A O 1
ATOM 554 N N . CYS A 1 70 ? 10.359 32.969 6.836 1 74.44 70 CYS A N 1
ATOM 555 C CA . CYS A 1 70 ? 11.523 33.531 6.164 1 74.44 70 CYS A CA 1
ATOM 556 C C . CYS A 1 70 ? 11.094 34.531 5.105 1 74.44 70 CYS A C 1
ATOM 558 O O . CYS A 1 70 ? 10.641 34.156 4.027 1 74.44 70 CYS A O 1
ATOM 560 N N . ARG A 1 71 ? 10.922 35.75 5.348 1 70.31 71 ARG A N 1
ATOM 561 C CA . ARG A 1 71 ? 10.336 36.812 4.547 1 70.31 71 ARG A CA 1
ATOM 562 C C . ARG A 1 71 ? 11.047 36.938 3.199 1 70.31 71 ARG A C 1
ATOM 564 O O . ARG A 1 71 ? 10.391 37 2.152 1 70.31 71 ARG A O 1
ATOM 571 N N . GLU A 1 72 ? 12.289 36.969 3.141 1 69.44 72 GLU A N 1
ATOM 572 C CA . GLU A 1 72 ? 13.008 37.375 1.937 1 69.44 72 GLU A CA 1
ATOM 573 C C . GLU A 1 72 ? 13.016 36.25 0.902 1 69.44 72 GLU A C 1
ATOM 575 O O . GLU A 1 72 ? 12.891 36.5 -0.298 1 69.44 72 GLU A O 1
ATOM 580 N N . GLU A 1 73 ? 13.078 35 1.318 1 77.75 73 GLU A N 1
ATOM 581 C CA . GLU A 1 73 ? 13.227 33.906 0.375 1 77.75 73 GLU A CA 1
ATOM 582 C C . GLU A 1 73 ? 12.047 32.938 0.458 1 77.75 73 GLU A C 1
ATOM 584 O O . GLU A 1 73 ? 12.172 31.75 0.114 1 77.75 73 GLU A O 1
ATOM 589 N N . SER A 1 74 ? 11.008 33.5 0.809 1 81.69 74 SER A N 1
ATOM 590 C CA . SER A 1 74 ? 9.844 32.656 1.13 1 81.69 74 SER A CA 1
ATOM 591 C C . SER A 1 74 ? 9.305 31.969 -0.113 1 81.69 74 SER A C 1
ATOM 593 O O . SER A 1 74 ? 9.023 30.766 -0.084 1 81.69 74 SER A O 1
ATOM 595 N N . VAL A 1 75 ? 9.359 32.688 -1.208 1 86.81 75 VAL A N 1
ATOM 596 C CA . VAL A 1 75 ? 8.75 32.156 -2.418 1 86.81 75 VAL A CA 1
ATOM 597 C C . VAL A 1 75 ? 9.625 31.031 -2.979 1 86.81 75 VAL A C 1
ATOM 599 O O . VAL A 1 75 ? 9.117 29.969 -3.344 1 86.81 75 VAL A O 1
ATOM 602 N N . LYS A 1 76 ? 10.867 31.328 -3.021 1 87.62 76 LYS A N 1
ATOM 603 C CA . LYS A 1 76 ? 11.797 30.328 -3.555 1 87.62 76 LYS A CA 1
ATOM 604 C C . LYS A 1 76 ? 11.82 29.078 -2.689 1 87.62 76 LYS A C 1
ATOM 606 O O . LYS A 1 76 ? 11.812 27.953 -3.211 1 87.62 76 LYS A O 1
ATOM 611 N N . LEU A 1 77 ? 11.789 29.219 -1.45 1 88.62 77 LEU A N 1
ATOM 612 C CA . LEU A 1 77 ? 11.797 28.094 -0.522 1 88.62 77 LEU A CA 1
ATOM 613 C C . LEU A 1 77 ? 10.5 27.297 -0.623 1 88.62 77 LEU A C 1
ATOM 615 O O . LEU A 1 77 ? 10.516 26.062 -0.568 1 88.62 77 LEU A O 1
ATOM 619 N N . SER A 1 78 ? 9.492 28.031 -0.801 1 92.12 78 SER A N 1
ATOM 620 C CA . SER A 1 78 ? 8.188 27.375 -0.918 1 92.12 78 SER A CA 1
ATOM 621 C C . SER A 1 78 ? 8.102 26.547 -2.193 1 92.12 78 SER A C 1
ATOM 623 O O . SER A 1 78 ? 7.57 25.438 -2.18 1 92.12 78 SER A O 1
ATOM 625 N N . ARG A 1 79 ? 8.625 27.094 -3.266 1 93.19 79 ARG A N 1
ATOM 626 C CA . ARG A 1 79 ? 8.633 26.359 -4.527 1 93.19 79 ARG A CA 1
ATOM 627 C C . ARG A 1 79 ? 9.508 25.109 -4.434 1 93.19 79 ARG A C 1
ATOM 629 O O . ARG A 1 79 ? 9.117 24.031 -4.91 1 93.19 79 ARG A O 1
ATOM 636 N N . LEU A 1 80 ? 10.617 25.281 -3.85 1 94 80 LEU A N 1
ATOM 637 C CA . LEU A 1 80 ? 11.523 24.156 -3.662 1 94 80 LEU A CA 1
ATOM 638 C C . LEU A 1 80 ? 10.898 23.094 -2.77 1 94 80 LEU A C 1
ATOM 640 O O . LEU A 1 80 ? 11.047 21.891 -3.023 1 94 80 LEU A O 1
ATOM 644 N N . ASN A 1 81 ? 10.258 23.547 -1.786 1 95.69 81 ASN A N 1
ATOM 645 C CA . ASN A 1 81 ? 9.57 22.656 -0.862 1 95.69 81 ASN A CA 1
ATOM 646 C C . ASN A 1 81 ? 8.484 21.844 -1.566 1 95.69 81 ASN A C 1
ATOM 648 O O . ASN A 1 81 ? 8.359 20.641 -1.348 1 95.69 81 ASN A O 1
ATOM 652 N N . LYS A 1 82 ? 7.727 22.484 -2.402 1 96.56 82 LYS A N 1
ATOM 653 C CA . LYS A 1 82 ? 6.688 21.812 -3.17 1 96.56 82 LYS A CA 1
ATOM 654 C C . LYS A 1 82 ? 7.293 20.781 -4.125 1 96.56 82 LYS A C 1
ATOM 656 O O . LYS A 1 82 ? 6.773 19.672 -4.266 1 96.56 82 LYS A O 1
ATOM 661 N N . LEU A 1 83 ? 8.344 21.203 -4.762 1 97.62 83 LEU A N 1
ATOM 662 C CA . LEU A 1 83 ? 9.031 20.297 -5.672 1 97.62 83 LEU A CA 1
ATOM 663 C C . LEU A 1 83 ? 9.562 19.078 -4.93 1 97.62 83 LEU A C 1
ATOM 665 O O . LEU A 1 83 ? 9.414 17.938 -5.402 1 97.62 83 LEU A O 1
ATOM 669 N N . THR A 1 84 ? 10.172 19.281 -3.805 1 98.06 84 THR A N 1
ATOM 670 C CA . THR A 1 84 ? 10.734 18.203 -2.996 1 98.06 84 THR A CA 1
ATOM 671 C C . THR A 1 84 ? 9.641 17.234 -2.541 1 98.06 84 THR A C 1
ATOM 673 O O . THR A 1 84 ? 9.82 16.016 -2.574 1 98.06 84 THR A O 1
ATOM 676 N N . PHE A 1 85 ? 8.547 17.781 -2.18 1 98.19 85 PHE A N 1
ATOM 677 C CA . PHE A 1 85 ? 7.414 16.953 -1.765 1 98.19 85 PHE A CA 1
ATOM 678 C C . PHE A 1 85 ? 6.922 16.094 -2.918 1 98.19 85 PHE A C 1
ATOM 680 O O . PHE A 1 85 ? 6.648 14.906 -2.736 1 98.19 85 PHE A O 1
ATOM 687 N N . GLY A 1 86 ? 6.801 16.688 -4.066 1 98.5 86 GLY A N 1
ATOM 688 C CA . GLY A 1 86 ? 6.379 15.953 -5.246 1 98.5 86 GLY A CA 1
ATOM 689 C C . GLY A 1 86 ? 7.301 14.797 -5.59 1 98.5 86 GLY A C 1
ATOM 690 O O . GLY A 1 86 ? 6.836 13.688 -5.863 1 98.5 86 GLY A O 1
ATOM 691 N N . ILE A 1 87 ? 8.539 15.039 -5.539 1 98.69 87 ILE A N 1
ATOM 692 C CA . ILE A 1 87 ? 9.531 14.023 -5.883 1 98.69 87 ILE A CA 1
ATOM 693 C C . ILE A 1 87 ? 9.516 12.906 -4.844 1 98.69 87 ILE A C 1
ATOM 695 O O . ILE A 1 87 ? 9.578 11.727 -5.195 1 98.69 87 ILE A O 1
ATOM 699 N N . GLY A 1 88 ? 9.445 13.305 -3.594 1 98.69 88 GLY A N 1
ATOM 700 C CA . GLY A 1 88 ? 9.344 12.312 -2.539 1 98.69 88 GLY A CA 1
ATOM 701 C C . GLY A 1 88 ? 8.109 11.43 -2.67 1 98.69 88 GLY A C 1
ATOM 702 O O . GLY A 1 88 ? 8.195 10.211 -2.537 1 98.69 88 GLY A O 1
ATOM 703 N N . THR A 1 89 ? 6.98 12.055 -2.955 1 98.31 89 THR A N 1
ATOM 704 C CA . THR A 1 89 ? 5.727 11.328 -3.125 1 98.31 89 THR A CA 1
ATOM 705 C C . THR A 1 89 ? 5.812 10.375 -4.312 1 98.31 89 THR A C 1
ATOM 707 O O . THR A 1 89 ? 5.41 9.211 -4.219 1 98.31 89 THR A O 1
ATOM 710 N N . LEU A 1 90 ? 6.379 10.891 -5.383 1 98.25 90 LEU A N 1
ATOM 711 C CA . LEU A 1 90 ? 6.539 10.055 -6.566 1 98.25 90 LEU A CA 1
ATOM 712 C C . LEU A 1 90 ? 7.441 8.859 -6.27 1 98.25 90 LEU A C 1
ATOM 714 O O . LEU A 1 90 ? 7.168 7.746 -6.723 1 98.25 90 LEU A O 1
ATOM 718 N N . SER A 1 91 ? 8.469 9.109 -5.566 1 98.75 91 SER A N 1
ATOM 719 C CA . SER A 1 91 ? 9.367 8.031 -5.172 1 98.75 91 SER A CA 1
ATOM 720 C C . SER A 1 91 ? 8.641 6.984 -4.336 1 98.75 91 SER A C 1
ATOM 722 O O . SER A 1 91 ? 8.805 5.781 -4.562 1 98.75 91 SER A O 1
ATOM 724 N N . GLY A 1 92 ? 7.867 7.449 -3.408 1 98.56 92 GLY A N 1
ATOM 725 C CA . GLY A 1 92 ? 7.078 6.539 -2.592 1 98.56 92 GLY A CA 1
ATOM 726 C C . GLY A 1 92 ? 6.105 5.703 -3.402 1 98.56 92 GLY A C 1
ATOM 727 O O . GLY A 1 92 ? 6.016 4.488 -3.213 1 98.56 92 GLY A O 1
ATOM 728 N N . VAL A 1 93 ? 5.426 6.305 -4.305 1 98.31 93 VAL A N 1
ATOM 729 C CA . VAL A 1 93 ? 4.473 5.602 -5.16 1 98.31 93 VAL A CA 1
ATOM 730 C C . VAL A 1 93 ? 5.207 4.594 -6.035 1 98.31 93 VAL A C 1
ATOM 732 O O . VAL A 1 93 ? 4.727 3.477 -6.246 1 98.31 93 VAL A O 1
ATOM 735 N N . SER A 1 94 ? 6.336 5.012 -6.523 1 98.62 94 SER A N 1
ATOM 736 C CA . SER A 1 94 ? 7.133 4.109 -7.348 1 98.62 94 SER A CA 1
ATOM 737 C C . SER A 1 94 ? 7.512 2.848 -6.582 1 98.62 94 SER A C 1
ATOM 739 O O . SER A 1 94 ? 7.57 1.76 -7.16 1 98.62 94 SER A O 1
ATOM 741 N N . MET A 1 95 ? 7.703 2.996 -5.328 1 98.38 95 MET A N 1
ATOM 742 C CA . MET A 1 95 ? 8.117 1.85 -4.523 1 98.38 95 MET A CA 1
ATOM 743 C C . MET A 1 95 ? 6.953 0.886 -4.316 1 98.38 95 MET A C 1
ATOM 745 O O . MET A 1 95 ? 7.16 -0.294 -4.027 1 98.38 95 MET A O 1
ATOM 749 N N . THR A 1 96 ? 5.684 1.34 -4.473 1 98.38 96 THR A N 1
ATOM 750 C CA . THR A 1 96 ? 4.566 0.402 -4.441 1 98.38 96 THR A CA 1
ATOM 751 C C . THR A 1 96 ? 4.574 -0.49 -5.68 1 98.38 96 THR A C 1
ATOM 753 O O . THR A 1 96 ? 4.113 -1.633 -5.633 1 98.38 96 THR A O 1
ATOM 756 N N . PHE A 1 97 ? 5.148 0.019 -6.766 1 98.25 97 PHE A N 1
ATOM 757 C CA . PHE A 1 97 ? 5.316 -0.833 -7.938 1 98.25 97 PHE A CA 1
ATOM 758 C C . PHE A 1 97 ? 6.27 -1.982 -7.641 1 98.25 97 PHE A C 1
ATOM 760 O O . PHE A 1 97 ? 6.012 -3.125 -8.023 1 98.25 97 PHE A O 1
ATOM 767 N N . VAL A 1 98 ? 7.324 -1.624 -6.949 1 97.88 98 VAL A N 1
ATOM 768 C CA . VAL A 1 98 ? 8.297 -2.645 -6.574 1 97.88 98 VAL A CA 1
ATOM 769 C C . VAL A 1 98 ? 7.629 -3.703 -5.703 1 97.88 98 VAL A C 1
ATOM 771 O O . VAL A 1 98 ? 7.879 -4.898 -5.867 1 97.88 98 VAL A O 1
ATOM 774 N N . ALA A 1 99 ? 6.742 -3.305 -4.855 1 97.88 99 ALA A N 1
ATOM 775 C CA . ALA A 1 99 ? 6.082 -4.215 -3.922 1 97.88 99 ALA A CA 1
ATOM 776 C C . ALA A 1 99 ? 4.996 -5.023 -4.625 1 97.88 99 ALA A C 1
ATOM 778 O O . ALA A 1 99 ? 4.828 -6.215 -4.352 1 97.88 99 ALA A O 1
ATOM 779 N N . ASN A 1 100 ? 4.328 -4.434 -5.57 1 97.69 100 ASN A N 1
ATOM 780 C CA . ASN A 1 100 ? 3.064 -5.004 -6.027 1 97.69 100 ASN A CA 1
ATOM 781 C C . ASN A 1 100 ? 3.229 -5.738 -7.355 1 97.69 100 ASN A C 1
ATOM 783 O O . ASN A 1 100 ? 2.367 -6.527 -7.742 1 97.69 100 ASN A O 1
ATOM 787 N N . PHE A 1 101 ? 4.211 -5.426 -8.086 1 97.38 101 PHE A N 1
ATOM 788 C CA . PHE A 1 101 ? 4.453 -6.098 -9.359 1 97.38 101 PHE A CA 1
ATOM 789 C C . PHE A 1 101 ? 5.602 -7.09 -9.242 1 97.38 101 PHE A C 1
ATOM 791 O O . PHE A 1 101 ? 6.594 -6.82 -8.555 1 97.38 101 PHE A O 1
ATOM 798 N N . GLU A 1 102 ? 5.449 -8.195 -9.883 1 95.25 102 GLU A N 1
ATOM 799 C CA . GLU A 1 102 ? 6.453 -9.258 -9.828 1 95.25 102 GLU A CA 1
ATOM 800 C C . GLU A 1 102 ? 7.543 -9.039 -10.875 1 95.25 102 GLU A C 1
ATOM 802 O O . GLU A 1 102 ? 7.301 -8.422 -11.914 1 95.25 102 GLU A O 1
ATOM 807 N N . ILE A 1 103 ? 8.672 -9.57 -10.531 1 94.12 103 ILE A N 1
ATOM 808 C CA . ILE A 1 103 ? 9.734 -9.656 -11.531 1 94.12 103 ILE A CA 1
ATOM 809 C C . ILE A 1 103 ? 9.297 -10.578 -12.672 1 94.12 103 ILE A C 1
ATOM 811 O O . ILE A 1 103 ? 8.703 -11.633 -12.43 1 94.12 103 ILE A O 1
ATOM 815 N N . GLN A 1 104 ? 9.609 -10.148 -13.914 1 92.44 104 GLN A N 1
ATOM 816 C CA . GLN A 1 104 ? 9.281 -10.93 -15.102 1 92.44 104 GLN A CA 1
ATOM 817 C C . GLN A 1 104 ? 10.531 -11.25 -15.914 1 92.44 104 GLN A C 1
ATOM 819 O O . GLN A 1 104 ? 11.633 -10.812 -15.562 1 92.44 104 GLN A O 1
ATOM 824 N N . LYS A 1 105 ? 10.305 -12.102 -16.953 1 91.19 105 LYS A N 1
ATOM 825 C CA . LYS A 1 105 ? 11.414 -12.477 -17.828 1 91.19 105 LYS A CA 1
ATOM 826 C C . LYS A 1 105 ? 11.938 -11.273 -18.594 1 91.19 105 LYS A C 1
ATOM 828 O O . LYS A 1 105 ? 13.102 -11.242 -19 1 91.19 105 LYS A O 1
ATOM 833 N N . THR A 1 106 ? 11.055 -10.344 -18.828 1 91 106 THR A N 1
ATOM 834 C CA . THR A 1 106 ? 11.406 -9.086 -19.484 1 91 106 THR A CA 1
ATOM 835 C C . THR A 1 106 ? 11.188 -7.91 -18.531 1 91 106 THR A C 1
ATOM 837 O O . THR A 1 106 ? 10.703 -8.086 -17.422 1 91 106 THR A O 1
ATOM 840 N N . VAL A 1 107 ? 11.641 -6.762 -18.953 1 91.06 107 VAL A N 1
ATOM 841 C CA . VAL A 1 107 ? 11.469 -5.559 -18.141 1 91.06 107 VAL A CA 1
ATOM 842 C C . VAL A 1 107 ? 10.008 -5.402 -17.75 1 91.06 107 VAL A C 1
ATOM 844 O O . VAL A 1 107 ? 9.117 -5.449 -18.594 1 91.06 107 VAL A O 1
ATOM 847 N N . SER A 1 108 ? 9.797 -5.273 -16.438 1 93 108 SER A N 1
ATOM 848 C CA . SER A 1 108 ? 8.453 -5.223 -15.867 1 93 108 SER A CA 1
ATOM 849 C C . SER A 1 108 ? 8.195 -3.883 -15.195 1 93 108 SER A C 1
ATOM 851 O O . SER A 1 108 ? 9.094 -3.043 -15.102 1 93 108 SER A O 1
ATOM 853 N N . PHE A 1 109 ? 6.953 -3.719 -14.75 1 95.5 109 PHE A N 1
ATOM 854 C CA . PHE A 1 109 ? 6.594 -2.547 -13.961 1 95.5 109 PHE A CA 1
ATOM 855 C C . PHE A 1 109 ? 7.367 -2.525 -12.648 1 95.5 109 PHE A C 1
ATOM 857 O O . PHE A 1 109 ? 7.637 -1.456 -12.094 1 95.5 109 PHE A O 1
ATOM 864 N N . HIS A 1 110 ? 7.77 -3.705 -12.172 1 96.81 110 HIS A N 1
ATOM 865 C CA . HIS A 1 110 ? 8.648 -3.789 -11.016 1 96.81 110 HIS A CA 1
ATOM 866 C C . HIS A 1 110 ? 9.953 -3.039 -11.258 1 96.81 110 HIS A C 1
ATOM 868 O O . HIS A 1 110 ? 10.383 -2.244 -10.414 1 96.81 110 HIS A O 1
ATOM 874 N N . ASP A 1 111 ? 10.539 -3.254 -12.398 1 95.88 111 ASP A N 1
ATOM 875 C CA . ASP A 1 111 ? 11.82 -2.641 -12.75 1 95.88 111 ASP A CA 1
ATOM 876 C C . ASP A 1 111 ? 11.68 -1.129 -12.906 1 95.88 111 ASP A C 1
ATOM 878 O O . ASP A 1 111 ? 12.555 -0.37 -12.492 1 95.88 111 ASP A O 1
ATOM 882 N N . VAL A 1 112 ? 10.609 -0.761 -13.484 1 97.44 112 VAL A N 1
ATOM 883 C CA . VAL A 1 112 ? 10.336 0.664 -13.641 1 97.44 112 VAL A CA 1
ATOM 884 C C . VAL A 1 112 ? 10.195 1.317 -12.273 1 97.44 112 VAL A C 1
ATOM 886 O O . VAL A 1 112 ? 10.727 2.404 -12.039 1 97.44 112 VAL A O 1
ATOM 889 N N . GLY A 1 113 ? 9.477 0.662 -11.414 1 98.19 113 GLY A N 1
ATOM 890 C CA . GLY A 1 113 ? 9.336 1.149 -10.055 1 98.19 113 GLY A CA 1
ATOM 891 C C . GLY A 1 113 ? 10.656 1.252 -9.312 1 98.19 113 GLY A C 1
ATOM 892 O O . GLY A 1 113 ? 10.914 2.242 -8.625 1 98.19 113 GLY A O 1
ATOM 893 N N . ALA A 1 114 ? 11.469 0.288 -9.484 1 97.56 114 ALA A N 1
ATOM 894 C CA . ALA A 1 114 ? 12.75 0.258 -8.789 1 97.56 114 ALA A CA 1
ATOM 895 C C . ALA A 1 114 ? 13.641 1.419 -9.227 1 97.56 114 ALA A C 1
ATOM 897 O O . ALA A 1 114 ? 14.172 2.152 -8.391 1 97.56 114 ALA A O 1
ATOM 898 N N . VAL A 1 115 ? 13.734 1.62 -10.531 1 97.56 115 VAL A N 1
ATOM 899 C CA . VAL A 1 115 ? 14.609 2.664 -11.047 1 97.56 115 VAL A CA 1
ATOM 900 C C . VAL A 1 115 ? 14.062 4.039 -10.672 1 97.56 115 VAL A C 1
ATOM 902 O O . VAL A 1 115 ? 14.797 4.906 -10.203 1 97.56 115 VAL A O 1
ATOM 905 N N . SER A 1 116 ? 12.797 4.199 -10.844 1 98.31 116 SER A N 1
ATOM 906 C CA . SER A 1 116 ? 12.18 5.484 -10.531 1 98.31 116 SER A CA 1
ATOM 907 C C . SER A 1 116 ? 12.18 5.746 -9.023 1 98.31 116 SER A C 1
ATOM 909 O O . SER A 1 116 ? 12.383 6.879 -8.586 1 98.31 116 SER A O 1
ATOM 911 N N . GLY A 1 117 ? 11.945 4.727 -8.258 1 98.5 117 GLY A N 1
ATOM 912 C CA . GLY A 1 117 ? 11.945 4.867 -6.812 1 98.5 117 GLY A CA 1
ATOM 913 C C . GLY A 1 117 ? 13.312 5.238 -6.25 1 98.5 117 GLY A C 1
ATOM 914 O O . GLY A 1 117 ? 13.43 6.172 -5.457 1 98.5 117 GLY A O 1
ATOM 915 N N . PHE A 1 118 ? 14.344 4.559 -6.672 1 98.69 118 PHE A N 1
ATOM 916 C CA . PHE A 1 118 ? 15.695 4.824 -6.195 1 98.69 118 PHE A CA 1
ATOM 917 C C . PHE A 1 118 ? 16.172 6.191 -6.664 1 98.69 118 PHE A C 1
ATOM 919 O O . PHE A 1 118 ? 16.781 6.941 -5.895 1 98.69 118 PHE A O 1
ATOM 926 N N . SER A 1 119 ? 15.891 6.484 -7.902 1 98.75 119 SER A N 1
ATOM 927 C CA . SER A 1 119 ? 16.297 7.781 -8.422 1 98.75 119 SER A CA 1
ATOM 928 C C . SER A 1 119 ? 15.57 8.922 -7.723 1 98.75 119 SER A C 1
ATOM 930 O O . SER A 1 119 ? 16.172 9.945 -7.402 1 98.75 119 SER A O 1
ATOM 932 N N . GLY A 1 120 ? 14.281 8.766 -7.57 1 98.75 120 GLY A N 1
ATOM 933 C CA . GLY A 1 120 ? 13.508 9.766 -6.855 1 98.75 120 GLY A CA 1
ATOM 934 C C . GLY A 1 120 ? 13.984 9.984 -5.434 1 98.75 120 GLY A C 1
ATOM 935 O O . GLY A 1 120 ? 14.086 11.125 -4.977 1 98.75 120 GLY A O 1
ATOM 936 N N . ALA A 1 121 ? 14.266 8.891 -4.75 1 98.81 121 ALA A N 1
ATOM 937 C CA . ALA A 1 121 ? 14.773 8.984 -3.385 1 98.81 121 ALA A CA 1
ATOM 938 C C . ALA A 1 121 ? 16.094 9.75 -3.344 1 98.81 121 ALA A C 1
ATOM 940 O O . ALA A 1 121 ? 16.328 10.562 -2.445 1 98.81 121 ALA A O 1
ATOM 941 N N . LEU A 1 122 ? 16.922 9.422 -4.297 1 98.88 122 LEU A N 1
ATOM 942 C CA . LEU A 1 122 ? 18.219 10.094 -4.371 1 98.88 122 LEU A CA 1
ATOM 943 C C . LEU A 1 122 ? 18.047 11.594 -4.543 1 98.88 122 LEU A C 1
ATOM 945 O O . LEU A 1 122 ? 18.641 12.383 -3.805 1 98.88 122 LEU A O 1
ATOM 949 N N . VAL A 1 123 ? 17.234 11.969 -5.469 1 98.88 123 VAL A N 1
ATOM 950 C CA . VAL A 1 123 ? 16.984 13.383 -5.73 1 98.88 123 VAL A CA 1
ATOM 951 C C . VAL A 1 123 ? 16.344 14.031 -4.512 1 98.88 123 VAL A C 1
ATOM 953 O O . VAL A 1 123 ? 16.703 15.141 -4.121 1 98.88 123 VAL A O 1
ATOM 956 N N . TYR A 1 124 ? 15.406 13.344 -3.951 1 98.81 124 TYR A N 1
ATOM 957 C CA . TYR A 1 124 ? 14.742 13.836 -2.752 1 98.81 124 TYR A CA 1
ATOM 958 C C . TYR A 1 124 ? 15.75 14.148 -1.655 1 98.81 124 TYR A C 1
ATOM 960 O O . TYR A 1 124 ? 15.672 15.203 -1.021 1 98.81 124 TYR A O 1
ATOM 968 N N . CYS A 1 125 ? 16.656 13.25 -1.422 1 98.75 125 CYS A N 1
ATOM 969 C CA . CYS A 1 125 ? 17.641 13.414 -0.353 1 98.75 125 CYS A CA 1
ATOM 970 C C . CYS A 1 125 ? 18.562 14.594 -0.639 1 98.75 125 CYS A C 1
ATOM 972 O O . CYS A 1 125 ? 18.875 15.375 0.264 1 98.75 125 CYS A O 1
ATOM 974 N N . TRP A 1 126 ? 18.938 14.766 -1.889 1 98.75 126 TRP A N 1
ATOM 975 C CA . TRP A 1 126 ? 19.781 15.906 -2.238 1 98.75 126 TRP A CA 1
ATOM 976 C C . TRP A 1 126 ? 19.016 17.219 -2.051 1 98.75 126 TRP A C 1
ATOM 978 O O . TRP A 1 126 ? 19.578 18.203 -1.591 1 98.75 126 TRP A O 1
ATOM 988 N N . LEU A 1 127 ? 17.766 17.234 -2.406 1 98.19 127 LEU A N 1
ATOM 989 C CA . LEU A 1 127 ? 16.953 18.438 -2.23 1 98.19 127 LEU A CA 1
ATOM 990 C C . LEU A 1 127 ? 16.766 18.75 -0.75 1 98.19 127 LEU A C 1
ATOM 992 O O . LEU A 1 127 ? 16.844 19.906 -0.344 1 98.19 127 LEU A O 1
ATOM 996 N N . GLN A 1 128 ? 16.547 17.703 0.013 1 97.12 128 GLN A N 1
ATOM 997 C CA . GLN A 1 128 ? 16.422 17.891 1.456 1 97.12 128 GLN A CA 1
ATOM 998 C C . GLN A 1 128 ? 17.719 18.453 2.039 1 97.12 128 GLN A C 1
ATOM 1000 O O . GLN A 1 128 ? 17.688 19.266 2.957 1 97.12 128 GLN A O 1
ATOM 1005 N N . THR A 1 129 ? 18.812 17.938 1.523 1 97.31 129 THR A N 1
ATOM 1006 C CA . THR A 1 129 ? 20.109 18.422 1.964 1 97.31 129 THR A CA 1
ATOM 1007 C C . THR A 1 129 ? 20.266 19.906 1.653 1 97.31 129 THR A C 1
ATOM 1009 O O . THR A 1 129 ? 20.641 20.688 2.527 1 97.31 129 THR A O 1
ATOM 1012 N N . LEU A 1 130 ? 19.953 20.312 0.446 1 95.5 130 LEU A N 1
ATOM 1013 C CA . LEU A 1 130 ? 20.031 21.703 0.029 1 95.5 130 LEU A CA 1
ATOM 1014 C C . LEU A 1 130 ? 19.156 22.594 0.908 1 95.5 130 LEU A C 1
ATOM 1016 O O . LEU A 1 130 ? 19.594 23.656 1.354 1 95.5 130 LEU A O 1
ATOM 1020 N N . MET A 1 131 ? 18 22.125 1.141 1 92.94 131 MET A N 1
ATOM 1021 C CA . MET A 1 131 ? 17.062 22.891 1.957 1 92.94 131 MET A CA 1
ATOM 1022 C C . MET A 1 131 ? 17.578 23.016 3.391 1 92.94 131 MET A C 1
ATOM 1024 O O . MET A 1 131 ? 17.375 24.047 4.031 1 92.94 131 MET A O 1
ATOM 1028 N N . SER A 1 132 ? 18.203 21.984 3.869 1 92.75 132 SER A N 1
ATOM 1029 C CA . SER A 1 132 ? 18.75 22.031 5.219 1 92.75 132 SER A CA 1
ATOM 1030 C C . SER A 1 132 ? 19.812 23.109 5.344 1 92.75 132 SER A C 1
ATOM 1032 O O . SER A 1 132 ? 19.875 23.812 6.355 1 92.75 132 SER A O 1
ATOM 1034 N N . TYR A 1 133 ? 20.625 23.297 4.355 1 93 133 TYR A N 1
ATOM 1035 C CA . TYR A 1 133 ? 21.641 24.344 4.375 1 93 133 TYR A CA 1
ATOM 1036 C C . TYR A 1 133 ? 21 25.719 4.324 1 93 133 TYR A C 1
ATOM 1038 O O . TYR A 1 133 ? 21.438 26.641 5.016 1 93 133 TYR A O 1
ATOM 1046 N N . ARG A 1 134 ? 20.016 25.844 3.543 1 88.06 134 ARG A N 1
ATOM 1047 C CA . ARG A 1 134 ? 19.344 27.125 3.418 1 88.06 134 ARG A CA 1
ATOM 1048 C C . ARG A 1 134 ? 18.703 27.547 4.742 1 88.06 134 ARG A C 1
ATOM 1050 O O . ARG A 1 134 ? 18.797 28.703 5.145 1 88.06 134 ARG A O 1
ATOM 1057 N N . LEU A 1 135 ? 18.125 26.641 5.355 1 85.31 135 LEU A N 1
ATOM 1058 C CA . LEU A 1 135 ? 17.469 26.938 6.617 1 85.31 135 LEU A CA 1
ATOM 1059 C C . LEU A 1 135 ? 18.484 27.219 7.715 1 85.31 135 LEU A C 1
ATOM 1061 O O . LEU A 1 135 ? 18.266 28.094 8.562 1 85.31 135 LEU A O 1
ATOM 1065 N N . ARG A 1 136 ? 19.5 26.5 7.703 1 86.25 136 ARG A N 1
ATOM 1066 C CA . ARG A 1 136 ? 20.578 26.75 8.641 1 86.25 136 ARG A CA 1
ATOM 1067 C C . ARG A 1 136 ? 21.125 28.172 8.469 1 86.25 136 ARG A C 1
ATOM 1069 O O . ARG A 1 136 ? 21.312 28.891 9.453 1 86.25 136 ARG A O 1
ATOM 1076 N N . ASP A 1 137 ? 21.266 28.609 7.316 1 85.81 137 ASP A N 1
ATOM 1077 C CA . ASP A 1 137 ? 21.859 29.906 7.008 1 85.81 137 ASP A CA 1
ATOM 1078 C C . ASP A 1 137 ? 20.938 31.047 7.402 1 85.81 137 ASP A C 1
ATOM 1080 O O . ASP A 1 137 ? 21.375 32.156 7.645 1 85.81 137 ASP A O 1
ATOM 1084 N N . HIS A 1 138 ? 19.688 30.719 7.551 1 80.88 138 HIS A N 1
ATOM 1085 C CA . HIS A 1 138 ? 18.734 31.75 7.984 1 80.88 138 HIS A CA 1
ATOM 1086 C C . HIS A 1 138 ? 18.484 31.656 9.484 1 80.88 138 HIS A C 1
ATOM 1088 O O . HIS A 1 138 ? 17.594 32.344 10.008 1 80.88 138 HIS A O 1
ATOM 1094 N N . GLY A 1 139 ? 19.172 30.828 10.125 1 77.62 139 GLY A N 1
ATOM 1095 C CA . GLY A 1 139 ? 19.125 30.734 11.578 1 77.62 139 GLY A CA 1
ATOM 1096 C C . GLY A 1 139 ? 17.812 30.141 12.094 1 77.62 139 GLY A C 1
ATOM 1097 O O . GLY A 1 139 ? 17.391 30.438 13.211 1 77.62 139 GLY A O 1
ATOM 1098 N N . VAL A 1 140 ? 17.266 29.406 11.258 1 74.5 140 VAL A N 1
ATOM 1099 C CA . VAL A 1 140 ? 15.93 28.938 11.617 1 74.5 140 VAL A CA 1
ATOM 1100 C C . VAL A 1 140 ? 16.016 27.547 12.258 1 74.5 140 VAL A C 1
ATOM 1102 O O . VAL A 1 140 ? 15.602 27.359 13.398 1 74.5 140 VAL A O 1
ATOM 1105 N N . ILE A 1 141 ? 16.438 26.594 11.43 1 78.25 141 ILE A N 1
ATOM 1106 C CA . ILE A 1 141 ? 16.484 25.219 11.906 1 78.25 141 ILE A CA 1
ATOM 1107 C C . ILE A 1 141 ? 17.734 24.516 11.344 1 78.25 141 ILE A C 1
ATOM 1109 O O . ILE A 1 141 ? 18.484 25.109 10.57 1 78.25 141 ILE A O 1
ATOM 1113 N N . ASN A 1 142 ? 18.234 23.375 11.844 1 80.62 142 ASN A N 1
ATOM 1114 C CA . ASN A 1 142 ? 19.266 22.438 11.422 1 80.62 142 ASN A CA 1
ATOM 1115 C C . ASN A 1 142 ? 20.656 22.906 11.836 1 80.62 142 ASN A C 1
ATOM 1117 O O . ASN A 1 142 ? 20.969 24.094 11.742 1 80.62 142 ASN A O 1
ATOM 1121 N N . SER A 1 143 ? 21.422 22.125 12.312 1 88 143 SER A N 1
ATOM 1122 C CA . SER A 1 143 ? 22.812 22.359 12.648 1 88 143 SER A CA 1
ATOM 1123 C C . SER A 1 143 ? 23.734 22.047 11.469 1 88 143 SER A C 1
ATOM 1125 O O . SER A 1 143 ? 23.328 21.344 10.531 1 88 143 SER A O 1
ATOM 1127 N N . THR A 1 144 ? 24.922 22.5 11.547 1 93.12 144 THR A N 1
ATOM 1128 C CA . THR A 1 144 ? 25.938 22.188 10.547 1 93.12 144 THR A CA 1
ATOM 1129 C C . THR A 1 144 ? 26.203 20.688 10.508 1 93.12 144 THR A C 1
ATOM 1131 O O . THR A 1 144 ? 26.422 20.125 9.43 1 93.12 144 THR A O 1
ATOM 1134 N N . ALA A 1 145 ? 26.156 20.078 11.609 1 93.94 145 ALA A N 1
ATOM 1135 C CA . ALA A 1 145 ? 26.391 18.641 11.695 1 93.94 145 ALA A CA 1
ATOM 1136 C C . ALA A 1 145 ? 25.344 17.859 10.914 1 93.94 145 ALA A C 1
ATOM 1138 O O . ALA A 1 145 ? 25.672 16.922 10.188 1 93.94 145 ALA A O 1
ATOM 1139 N N . VAL A 1 146 ? 24.141 18.234 11.055 1 94.69 146 VAL A N 1
ATOM 1140 C CA . VAL A 1 146 ? 23.047 17.562 10.344 1 94.69 146 VAL A CA 1
ATOM 1141 C C . VAL A 1 146 ? 23.219 17.766 8.844 1 94.69 146 VAL A C 1
ATOM 1143 O O . VAL A 1 146 ? 23.047 16.828 8.062 1 94.69 146 VAL A O 1
ATOM 1146 N N . CYS A 1 147 ? 23.531 18.938 8.438 1 96.06 147 CYS A N 1
ATOM 1147 C CA . CYS A 1 147 ? 23.719 19.25 7.027 1 96.06 147 CYS A CA 1
ATOM 1148 C C . CYS A 1 147 ? 24.844 18.406 6.434 1 96.06 147 CYS A C 1
ATOM 1150 O O . CYS A 1 147 ? 24.703 17.844 5.344 1 96.06 147 CYS A O 1
ATOM 1152 N N . HIS A 1 148 ? 25.938 18.328 7.156 1 97.56 148 HIS A N 1
ATOM 1153 C CA . HIS A 1 148 ? 27.078 17.547 6.688 1 97.56 148 HIS A CA 1
ATOM 115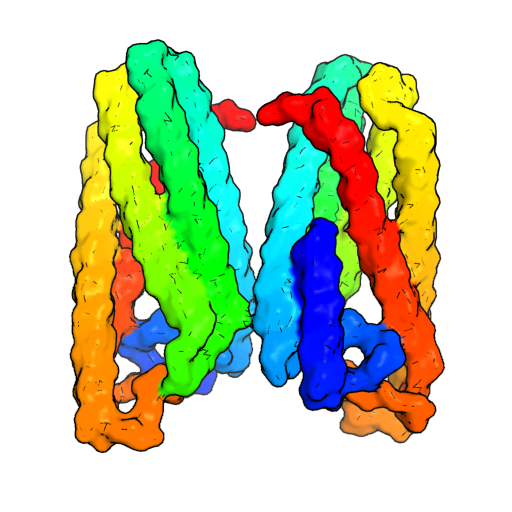4 C C . HIS A 1 148 ? 26.734 16.062 6.629 1 97.56 148 HIS A C 1
ATOM 1156 O O . HIS A 1 148 ? 27.172 15.352 5.711 1 97.56 148 HIS A O 1
ATOM 1162 N N . THR A 1 149 ? 26.047 15.578 7.625 1 98 149 THR A N 1
ATOM 1163 C CA . THR A 1 149 ? 25.641 14.172 7.633 1 98 149 THR A CA 1
ATOM 1164 C C . THR A 1 149 ? 24.766 13.859 6.422 1 98 149 THR A C 1
ATOM 1166 O O . THR A 1 149 ? 24.984 12.859 5.738 1 98 149 THR A O 1
ATOM 1169 N N . ARG A 1 150 ? 23.844 14.727 6.105 1 98.31 150 ARG A N 1
ATOM 1170 C CA . ARG A 1 150 ? 22.953 14.531 4.961 1 98.31 150 ARG A CA 1
ATOM 1171 C C . ARG A 1 150 ? 23.734 14.602 3.65 1 98.31 150 ARG A C 1
ATOM 1173 O O . ARG A 1 150 ? 23.422 13.875 2.703 1 98.31 150 ARG A O 1
AT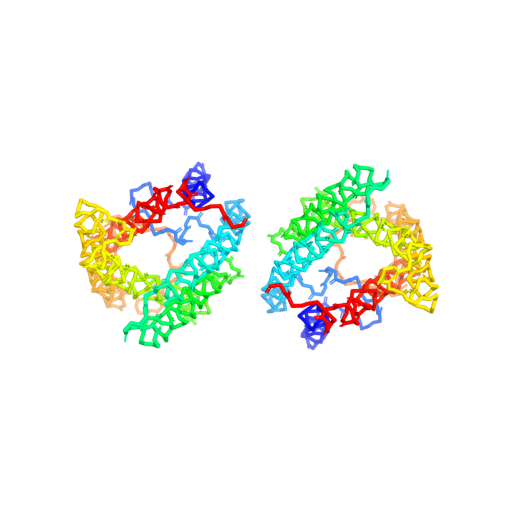OM 1180 N N . THR A 1 151 ? 24.688 15.445 3.639 1 98.75 151 THR A N 1
ATOM 1181 C CA . THR A 1 151 ? 25.547 15.516 2.461 1 98.75 151 THR A CA 1
ATOM 1182 C C . THR A 1 151 ? 26.312 14.211 2.268 1 98.75 151 THR A C 1
ATOM 1184 O O . THR A 1 151 ? 26.375 13.688 1.154 1 98.75 151 THR A O 1
ATOM 1187 N N . MET A 1 152 ? 26.859 13.773 3.326 1 98.81 152 MET A N 1
ATOM 1188 C CA . MET A 1 152 ? 27.609 12.531 3.273 1 98.81 152 MET A CA 1
ATOM 1189 C C . MET A 1 152 ? 26.734 11.375 2.816 1 98.81 152 MET A C 1
ATOM 1191 O O . MET A 1 152 ? 27.109 10.609 1.926 1 98.81 152 MET A O 1
ATOM 1195 N N . LEU A 1 153 ? 25.594 11.242 3.367 1 98.88 153 LEU A N 1
ATOM 1196 C CA . LEU A 1 153 ? 24.688 10.148 3.043 1 98.88 153 LEU A CA 1
ATOM 1197 C C . LEU A 1 153 ? 24.203 10.258 1.603 1 98.88 153 LEU A C 1
ATOM 1199 O O . LEU A 1 153 ? 24.109 9.25 0.895 1 98.88 153 LEU A O 1
ATOM 1203 N N . SER A 1 154 ? 23.922 11.453 1.169 1 98.88 154 SER A N 1
ATOM 1204 C CA . SER A 1 154 ? 23.516 11.656 -0.216 1 98.88 154 SER A CA 1
ATOM 1205 C C . SER A 1 154 ? 24.625 11.297 -1.186 1 98.88 154 SER A C 1
ATOM 1207 O O . SER A 1 154 ? 24.375 10.75 -2.26 1 98.88 154 SER A O 1
ATOM 1209 N N . THR A 1 155 ? 25.797 11.633 -0.786 1 98.94 155 THR A N 1
ATOM 1210 C CA . THR A 1 155 ? 26.953 11.297 -1.609 1 98.94 155 THR A CA 1
ATOM 1211 C C . THR A 1 155 ? 27.141 9.781 -1.688 1 98.94 155 THR A C 1
ATOM 1213 O O . THR A 1 155 ? 27.375 9.234 -2.768 1 98.94 155 THR A O 1
ATOM 1216 N N . ILE A 1 156 ? 27.031 9.148 -0.567 1 98.88 156 ILE A N 1
ATOM 1217 C CA . ILE A 1 156 ? 27.125 7.691 -0.532 1 98.88 156 ILE A CA 1
ATOM 1218 C C . ILE A 1 156 ? 26.031 7.082 -1.413 1 98.88 156 ILE A C 1
ATOM 1220 O O . ILE A 1 156 ? 26.297 6.164 -2.195 1 98.88 156 ILE A O 1
ATOM 1224 N N . MET A 1 157 ? 24.859 7.586 -1.346 1 98.94 157 MET A N 1
ATOM 1225 C CA . MET A 1 157 ? 23.766 7.102 -2.174 1 98.94 157 MET A CA 1
ATOM 1226 C C . MET A 1 157 ? 24.078 7.289 -3.654 1 98.94 157 MET A C 1
ATOM 1228 O O . MET A 1 157 ? 23.781 6.41 -4.469 1 98.94 157 MET A O 1
ATOM 1232 N N . THR A 1 158 ? 24.641 8.414 -3.963 1 98.94 158 THR A N 1
ATOM 1233 C CA . THR A 1 158 ? 24.984 8.695 -5.355 1 98.94 158 THR A CA 1
ATOM 1234 C C . THR A 1 158 ? 26 7.699 -5.875 1 98.94 158 THR A C 1
ATOM 1236 O O . THR A 1 158 ? 25.812 7.098 -6.938 1 98.94 158 THR A O 1
ATOM 1239 N N . LEU A 1 159 ? 27.016 7.512 -5.117 1 98.88 159 LEU A N 1
ATOM 1240 C CA . LEU A 1 159 ? 28.094 6.621 -5.531 1 98.88 159 LEU A CA 1
ATOM 1241 C C . LEU A 1 159 ? 27.609 5.18 -5.617 1 98.88 159 LEU A C 1
ATOM 1243 O O . LEU A 1 159 ? 27.875 4.488 -6.605 1 98.88 159 LEU A O 1
ATOM 1247 N N . THR A 1 160 ? 26.891 4.738 -4.672 1 98.88 160 THR A N 1
ATOM 1248 C CA . THR A 1 160 ? 26.406 3.363 -4.664 1 98.88 160 THR A CA 1
ATOM 1249 C C . THR A 1 160 ? 25.375 3.15 -5.762 1 98.88 160 THR A C 1
ATOM 1251 O O . THR A 1 160 ? 25.281 2.059 -6.332 1 98.88 160 THR A O 1
ATOM 1254 N N . PHE A 1 161 ? 24.609 4.16 -6.07 1 98.88 161 PHE A N 1
ATOM 1255 C CA . PHE A 1 161 ? 23.641 4.047 -7.152 1 98.88 161 PHE A CA 1
ATOM 1256 C C . PHE A 1 161 ? 24.344 3.869 -8.492 1 98.88 161 PHE A C 1
ATOM 1258 O O . PHE A 1 161 ? 23.938 3.035 -9.305 1 98.88 161 PHE A O 1
ATOM 1265 N N . ILE A 1 162 ? 25.375 4.652 -8.719 1 98.81 162 ILE A N 1
ATOM 1266 C CA . ILE A 1 162 ? 26.156 4.562 -9.953 1 98.81 162 ILE A CA 1
ATOM 1267 C C . ILE A 1 162 ? 26.797 3.176 -10.062 1 98.81 162 ILE A C 1
ATOM 1269 O O . ILE A 1 162 ? 26.734 2.543 -11.117 1 98.81 162 ILE A O 1
ATOM 1273 N N . ILE A 1 163 ? 27.344 2.695 -8.977 1 98.75 163 ILE A N 1
ATOM 1274 C CA . ILE A 1 163 ? 27.953 1.376 -8.961 1 98.75 163 ILE A CA 1
ATOM 1275 C C . ILE A 1 163 ? 26.891 0.303 -9.188 1 98.75 163 ILE A C 1
ATOM 1277 O O . ILE A 1 163 ? 27.109 -0.629 -9.969 1 98.75 163 ILE A O 1
ATOM 1281 N N . PHE A 1 164 ? 25.781 0.434 -8.555 1 98.62 164 PHE A N 1
ATOM 1282 C CA . PHE A 1 164 ? 24.672 -0.509 -8.703 1 98.62 164 PHE A CA 1
ATOM 1283 C C . PHE A 1 164 ? 24.266 -0.648 -10.164 1 98.62 164 PHE A C 1
ATOM 1285 O O . PHE A 1 164 ? 24.234 -1.757 -10.703 1 98.62 164 PHE A O 1
ATOM 1292 N N . LEU A 1 165 ? 24.047 0.482 -10.852 1 98.25 165 LEU A N 1
ATOM 1293 C CA . LEU A 1 165 ? 23.578 0.458 -12.227 1 98.25 165 LEU A CA 1
ATOM 1294 C C . LEU A 1 165 ? 24.656 -0.075 -13.164 1 98.25 165 LEU A C 1
ATOM 1296 O O . LEU A 1 165 ? 24.375 -0.882 -14.047 1 98.25 165 LEU A O 1
ATOM 1300 N N . GLY A 1 166 ? 25.891 0.355 -12.992 1 98.5 166 GLY A N 1
ATOM 1301 C CA . GLY A 1 166 ? 26.984 -0.082 -13.836 1 98.5 166 GLY A CA 1
ATOM 1302 C C . GLY A 1 166 ? 27.25 -1.573 -13.75 1 98.5 166 GLY A C 1
ATOM 1303 O O . GLY A 1 166 ? 27.375 -2.248 -14.773 1 98.5 166 GLY A O 1
ATOM 1304 N N . PHE A 1 167 ? 27.266 -2.041 -12.531 1 98.56 167 PHE A N 1
ATOM 1305 C CA . PHE A 1 167 ? 27.609 -3.447 -12.359 1 98.56 167 PHE A CA 1
ATOM 1306 C C . PHE A 1 167 ? 26.406 -4.336 -12.648 1 98.56 167 PHE A C 1
ATOM 1308 O O . PHE A 1 167 ? 26.562 -5.504 -13.008 1 98.56 167 PHE A O 1
ATOM 1315 N N . GLN A 1 168 ? 25.219 -3.812 -12.477 1 97.56 168 GLN A N 1
ATOM 1316 C CA . GLN A 1 168 ? 24.062 -4.562 -12.938 1 97.56 168 GLN A CA 1
ATOM 1317 C C . GLN A 1 168 ? 24.094 -4.75 -14.445 1 97.56 168 GLN A C 1
ATOM 1319 O O . GLN A 1 168 ? 23.844 -5.852 -14.945 1 97.56 168 GLN A O 1
ATOM 1324 N N . ALA A 1 169 ? 24.406 -3.658 -15.156 1 97.25 169 ALA A N 1
ATOM 1325 C CA . ALA A 1 169 ? 24.5 -3.721 -16.609 1 97.25 169 ALA A CA 1
ATOM 1326 C C . ALA A 1 169 ? 25.594 -4.699 -17.047 1 97.25 169 ALA A C 1
ATOM 1328 O O . ALA A 1 169 ? 25.406 -5.477 -17.984 1 97.25 169 ALA A O 1
ATOM 1329 N N . LYS A 1 170 ? 26.688 -4.66 -16.375 1 98.31 170 LYS A N 1
ATOM 1330 C CA . LYS A 1 170 ? 27.781 -5.57 -16.688 1 98.31 170 LYS A CA 1
ATOM 1331 C C . LYS A 1 170 ? 27.375 -7.02 -16.438 1 98.31 170 LYS A C 1
ATOM 1333 O O . LYS A 1 170 ? 27.703 -7.906 -17.234 1 98.31 170 LYS A O 1
ATOM 1338 N N . SER A 1 171 ? 26.688 -7.238 -15.336 1 97.56 171 SER A N 1
ATOM 1339 C CA . SER A 1 171 ? 26.219 -8.586 -15.039 1 97.56 171 SER A CA 1
ATOM 1340 C C . SER A 1 171 ? 25.266 -9.094 -16.125 1 97.56 171 SER A C 1
ATOM 1342 O O . SER A 1 171 ? 25.391 -10.242 -16.562 1 97.56 171 SER A O 1
ATOM 1344 N N . HIS A 1 172 ? 24.391 -8.234 -16.531 1 96.06 172 HIS A N 1
ATOM 1345 C CA . HIS A 1 172 ? 23.453 -8.586 -17.594 1 96.06 172 HIS A CA 1
ATOM 1346 C C . HIS A 1 172 ? 24.188 -8.891 -18.891 1 96.06 172 HIS A C 1
ATOM 1348 O O . HIS A 1 172 ? 23.859 -9.859 -19.594 1 96.06 172 HIS A O 1
ATOM 1354 N N . TRP A 1 173 ? 25.172 -8.086 -19.219 1 97.19 173 TRP A N 1
ATOM 1355 C CA . TRP A 1 173 ? 25.953 -8.25 -20.438 1 97.19 173 TRP A CA 1
ATOM 1356 C C . TRP A 1 173 ? 26.703 -9.578 -20.422 1 97.19 173 TRP A C 1
ATOM 1358 O O . TRP A 1 173 ? 26.688 -10.32 -21.406 1 97.19 173 TRP A O 1
ATOM 1368 N N . ASP A 1 174 ? 27.297 -9.875 -19.312 1 97.69 174 ASP A N 1
ATOM 1369 C CA . ASP A 1 174 ? 28.047 -11.125 -19.156 1 97.69 174 ASP A CA 1
ATOM 1370 C C . ASP A 1 174 ? 27.125 -12.328 -19.25 1 97.69 174 ASP A C 1
ATOM 1372 O O . ASP A 1 174 ? 27.469 -13.352 -19.844 1 97.69 174 ASP A O 1
ATOM 1376 N N . TRP A 1 175 ? 25.984 -12.258 -18.672 1 97 175 TRP A N 1
ATOM 1377 C CA . TRP A 1 175 ? 24.984 -13.328 -18.719 1 97 175 TRP A CA 1
ATOM 1378 C C . TRP A 1 175 ? 24.547 -13.594 -20.156 1 97 175 TRP A C 1
ATOM 1380 O O . TRP A 1 175 ? 24.562 -14.742 -20.609 1 97 175 TRP A O 1
ATOM 1390 N N . ASP A 1 176 ? 24.219 -12.555 -20.875 1 96.12 176 ASP A N 1
ATOM 1391 C CA . ASP A 1 176 ? 23.672 -12.672 -22.234 1 96.12 176 ASP A CA 1
ATOM 1392 C C . ASP A 1 176 ? 24.719 -13.242 -23.203 1 96.12 176 ASP A C 1
ATOM 1394 O O . ASP A 1 176 ? 24.359 -13.938 -24.156 1 96.12 176 ASP A O 1
ATOM 1398 N N . ARG A 1 177 ? 25.953 -12.992 -22.969 1 97.19 177 ARG A N 1
ATOM 1399 C CA . ARG A 1 177 ? 27.047 -13.516 -23.797 1 97.19 177 ARG A CA 1
ATOM 1400 C C . ARG A 1 177 ? 27.125 -15.039 -23.703 1 97.19 177 ARG A C 1
ATOM 1402 O O . ARG A 1 177 ? 27.375 -15.711 -24.703 1 97.19 177 ARG A O 1
ATOM 1409 N N . VAL A 1 178 ? 26.781 -15.523 -22.547 1 97.12 178 VAL A N 1
ATOM 1410 C CA . VAL A 1 178 ? 26.984 -16.938 -22.281 1 97.12 178 VAL A CA 1
ATOM 1411 C C . VAL A 1 178 ? 25.641 -17.672 -22.422 1 97.12 178 VAL A C 1
ATOM 1413 O O . VAL A 1 178 ? 25.594 -18.812 -22.891 1 97.12 178 VAL A O 1
ATOM 1416 N N . ARG A 1 179 ? 24.547 -17 -21.984 1 95.75 179 ARG A N 1
ATOM 1417 C CA . ARG A 1 179 ? 23.234 -17.609 -21.969 1 95.75 179 ARG A CA 1
ATOM 1418 C C . ARG A 1 179 ? 22.203 -16.734 -22.672 1 95.75 179 ARG A C 1
ATOM 1420 O O . ARG A 1 179 ? 21.203 -16.344 -22.078 1 95.75 179 ARG A O 1
ATOM 1427 N N . PRO A 1 180 ? 22.375 -16.594 -23.984 1 93.31 180 PRO A N 1
ATOM 1428 C CA . PRO A 1 180 ? 21.5 -15.641 -24.688 1 93.31 180 PRO A CA 1
ATOM 1429 C C . PRO A 1 180 ? 20.047 -16.094 -24.734 1 93.31 180 PRO A C 1
ATOM 1431 O O . PRO A 1 180 ? 19.141 -15.258 -24.859 1 93.31 180 PRO A O 1
ATOM 1434 N N . ASN A 1 181 ? 19.703 -17.359 -24.531 1 93.5 181 ASN A N 1
ATOM 1435 C CA . ASN A 1 181 ? 18.344 -17.875 -24.641 1 93.5 181 ASN A CA 1
ATOM 1436 C C . ASN A 1 181 ? 17.641 -17.906 -23.281 1 93.5 181 ASN A C 1
ATOM 1438 O O . ASN A 1 181 ? 16.469 -18.281 -23.203 1 93.5 181 ASN A O 1
ATOM 1442 N N . TYR A 1 182 ? 18.406 -17.562 -22.297 1 92.94 182 TYR A N 1
ATOM 1443 C CA . TYR A 1 182 ? 17.859 -17.5 -20.953 1 92.94 182 TYR A CA 1
ATOM 1444 C C . TYR A 1 182 ? 17.844 -16.062 -20.438 1 92.94 182 TYR A C 1
ATOM 1446 O O . TYR A 1 182 ? 18.875 -15.391 -20.422 1 92.94 182 TYR A O 1
ATOM 1454 N N . HIS A 1 183 ? 16.719 -15.656 -19.984 1 91.31 183 HIS A N 1
ATOM 1455 C CA . HIS A 1 183 ? 16.578 -14.258 -19.562 1 91.31 183 HIS A CA 1
ATOM 1456 C C . HIS A 1 183 ? 17.266 -14.016 -18.219 1 91.31 183 HIS A C 1
ATOM 1458 O O . HIS A 1 183 ? 17.016 -14.734 -17.25 1 91.31 183 HIS A O 1
ATOM 1464 N N . PHE A 1 184 ? 18.047 -12.938 -18.172 1 92 184 PHE A N 1
ATOM 1465 C CA . PHE A 1 184 ? 18.828 -12.555 -17 1 92 184 PHE A CA 1
ATOM 1466 C C . PHE A 1 184 ? 17.922 -12.391 -15.781 1 92 184 PHE A C 1
ATOM 1468 O O . PHE A 1 184 ? 18.219 -12.891 -14.695 1 92 184 PHE A O 1
ATOM 1475 N N . LEU A 1 185 ? 16.75 -11.766 -15.969 1 89.12 185 LEU A N 1
ATOM 1476 C CA . LEU A 1 185 ? 15.859 -11.398 -14.875 1 89.12 185 LEU A CA 1
ATOM 1477 C C . LEU A 1 185 ? 15.102 -12.617 -14.359 1 89.12 185 LEU A C 1
ATOM 1479 O O . LEU A 1 185 ? 14.484 -12.562 -13.289 1 89.12 185 LEU A O 1
ATOM 1483 N N . ALA A 1 186 ? 15.148 -13.703 -15.078 1 87.19 186 ALA A N 1
ATOM 1484 C CA . ALA A 1 186 ? 14.484 -14.945 -14.68 1 87.19 186 ALA A CA 1
ATOM 1485 C C . ALA A 1 186 ? 15.336 -15.727 -13.688 1 87.19 186 ALA A C 1
ATOM 1487 O O . ALA A 1 186 ? 14.852 -16.672 -13.062 1 87.19 186 ALA A O 1
ATOM 1488 N N . LYS A 1 187 ? 16.578 -15.25 -13.539 1 90.94 187 LYS A N 1
ATOM 1489 C CA . LYS A 1 187 ? 17.484 -15.945 -12.625 1 90.94 187 LYS A CA 1
ATOM 1490 C C . LYS A 1 187 ? 17.375 -15.383 -11.211 1 90.94 187 LYS A C 1
ATOM 1492 O O . LYS A 1 187 ? 17.844 -14.273 -10.938 1 90.94 187 LYS A O 1
ATOM 1497 N N . LEU A 1 188 ? 16.859 -16.172 -10.25 1 86.56 188 LEU A N 1
ATOM 1498 C CA . LEU A 1 188 ? 16.672 -15.734 -8.875 1 86.56 188 LEU A CA 1
ATOM 1499 C C . LEU A 1 188 ? 17.797 -16.25 -7.984 1 86.56 188 LEU A C 1
ATOM 1501 O O . LEU A 1 188 ? 18.234 -15.57 -7.055 1 86.56 188 LEU A O 1
ATOM 1505 N N . HIS A 1 189 ? 18.312 -17.406 -8.352 1 91.62 189 HIS A N 1
ATOM 1506 C CA . HIS A 1 189 ? 19.312 -18.078 -7.531 1 91.62 189 HIS A CA 1
ATOM 1507 C C . HIS A 1 189 ? 20.703 -17.969 -8.172 1 91.62 189 HIS A C 1
ATOM 1509 O O . HIS A 1 189 ? 21.188 -18.938 -8.773 1 91.62 189 HIS A O 1
ATOM 1515 N N . TRP A 1 190 ? 21.391 -16.922 -7.863 1 93.81 190 TRP A N 1
ATOM 1516 C CA . TRP A 1 190 ? 22.719 -16.656 -8.438 1 93.81 190 TRP A CA 1
ATOM 1517 C C . TRP A 1 190 ? 23.812 -17.328 -7.621 1 93.81 190 TRP A C 1
ATOM 1519 O O . TRP A 1 190 ? 23.797 -17.266 -6.391 1 93.81 190 TRP A O 1
ATOM 1529 N N . GLY A 1 191 ? 24.688 -18.031 -8.312 1 93.25 191 GLY A N 1
ATOM 1530 C CA . GLY A 1 191 ? 25.844 -18.641 -7.691 1 93.25 191 GLY A CA 1
ATOM 1531 C C . GLY A 1 191 ? 27.141 -18.297 -8.383 1 93.25 191 GLY A C 1
ATOM 1532 O O . GLY A 1 191 ? 27.141 -17.656 -9.43 1 93.25 191 GLY A O 1
ATOM 1533 N N . PRO A 1 192 ? 28.266 -18.734 -7.746 1 94.75 192 PRO A N 1
ATOM 1534 C CA . PRO A 1 192 ? 29.594 -18.359 -8.25 1 94.75 192 PRO A CA 1
ATOM 1535 C C . PRO A 1 192 ? 29.859 -18.875 -9.664 1 94.75 192 PRO A C 1
ATOM 1537 O O . PRO A 1 192 ? 30.688 -18.328 -10.383 1 94.75 192 PRO A O 1
ATOM 1540 N N . GLU A 1 193 ? 29.109 -19.844 -10.148 1 94.94 193 GLU A N 1
ATOM 1541 C CA . GLU A 1 193 ? 29.328 -20.422 -11.469 1 94.94 193 GLU A CA 1
ATOM 1542 C C . GLU A 1 193 ? 28.531 -19.672 -12.539 1 94.94 193 GLU A C 1
ATOM 1544 O O . GLU A 1 193 ? 28.75 -19.891 -13.734 1 94.94 193 GLU A O 1
ATOM 1549 N N . ASP A 1 194 ? 27.719 -18.797 -12.133 1 95.75 194 ASP A N 1
ATOM 1550 C CA . ASP A 1 194 ? 26.891 -18.062 -13.086 1 95.75 194 ASP A CA 1
ATOM 1551 C C . ASP A 1 194 ? 27.688 -16.938 -13.766 1 95.75 194 ASP A C 1
ATOM 1553 O O . ASP A 1 194 ? 28.5 -16.266 -13.117 1 95.75 194 ASP A O 1
ATOM 1557 N N . PRO A 1 195 ? 27.484 -16.812 -15.062 1 97 195 PRO A N 1
ATOM 1558 C CA . PRO A 1 195 ? 28.141 -15.711 -15.75 1 97 195 PRO A CA 1
ATOM 1559 C C . PRO A 1 195 ? 27.797 -14.344 -15.164 1 97 195 PRO A C 1
ATOM 1561 O O . PRO A 1 195 ? 26.609 -14.023 -15.031 1 97 195 PRO A O 1
ATOM 1564 N N . GLY A 1 196 ? 28.844 -13.578 -14.82 1 97 196 GLY A N 1
ATOM 1565 C CA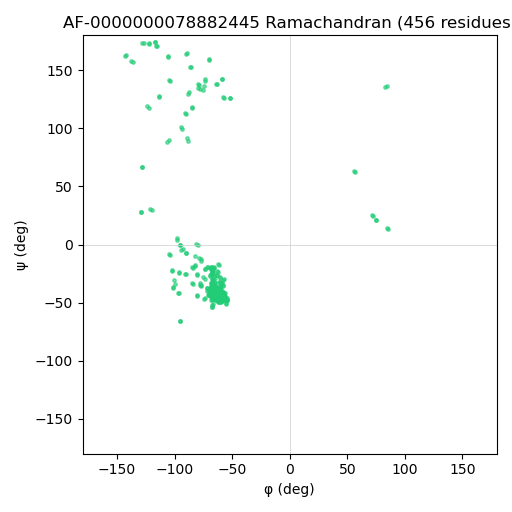 . GLY A 1 196 ? 28.625 -12.234 -14.297 1 97 196 GLY A CA 1
ATOM 1566 C C . GLY A 1 196 ? 28.359 -12.211 -12.805 1 97 196 GLY A C 1
ATOM 1567 O O . GLY A 1 196 ? 27.953 -11.188 -12.258 1 97 196 GLY A O 1
ATOM 1568 N N . TYR A 1 197 ? 28.641 -13.281 -12.156 1 96.81 197 TYR A N 1
ATOM 1569 C CA . TYR A 1 197 ? 28.297 -13.438 -10.742 1 96.81 197 TYR A CA 1
ATOM 1570 C C . TYR A 1 197 ? 28.969 -12.352 -9.906 1 96.81 197 TYR A C 1
ATOM 1572 O O . TYR A 1 197 ? 28.328 -11.727 -9.055 1 96.81 197 TYR A O 1
ATOM 1580 N N . VAL A 1 198 ? 30.234 -12.125 -10.109 1 97.31 198 VAL A N 1
ATOM 1581 C CA . VAL A 1 198 ? 30.969 -11.148 -9.305 1 97.31 198 VAL A CA 1
ATOM 1582 C C . VAL A 1 198 ? 30.359 -9.758 -9.5 1 97.31 198 VAL A C 1
ATOM 1584 O O . VAL A 1 198 ? 30.125 -9.039 -8.523 1 97.31 198 VAL A O 1
ATOM 1587 N N . SER A 1 199 ? 30.078 -9.438 -10.742 1 98 199 SER A N 1
ATOM 1588 C CA . SER A 1 199 ? 29.422 -8.164 -11.031 1 98 199 SER A CA 1
ATOM 1589 C C . SER A 1 199 ? 28.047 -8.078 -10.367 1 98 199 SER A C 1
ATOM 1591 O O . SER A 1 199 ? 27.656 -7.027 -9.859 1 98 199 SER A O 1
ATOM 1593 N N . HIS A 1 200 ? 27.359 -9.172 -10.414 1 97.44 200 HIS A N 1
ATOM 1594 C CA . HIS A 1 200 ? 26.047 -9.258 -9.773 1 97.44 200 HIS A CA 1
ATOM 1595 C C . HIS A 1 200 ? 26.141 -8.992 -8.281 1 97.44 200 HIS A C 1
ATOM 1597 O O . HIS A 1 200 ? 25.344 -8.227 -7.727 1 97.44 200 HIS A O 1
ATOM 1603 N N . VAL A 1 201 ? 27.125 -9.523 -7.641 1 97.38 201 VAL A N 1
ATOM 1604 C CA . VAL A 1 201 ? 27.297 -9.383 -6.199 1 97.38 201 VAL A CA 1
ATOM 1605 C C . VAL A 1 201 ? 27.688 -7.945 -5.863 1 97.38 201 VAL A C 1
ATOM 1607 O O . VAL A 1 201 ? 27.172 -7.371 -4.895 1 97.38 201 VAL A O 1
ATOM 1610 N N . ILE A 1 202 ? 28.547 -7.391 -6.645 1 98.31 202 ILE A N 1
ATOM 1611 C CA . ILE A 1 202 ? 28.938 -6.004 -6.426 1 98.31 202 ILE A CA 1
ATOM 1612 C C . ILE A 1 202 ? 27.734 -5.09 -6.574 1 98.31 202 ILE A C 1
ATOM 1614 O O . ILE A 1 202 ? 27.531 -4.172 -5.77 1 98.31 202 ILE A O 1
ATOM 1618 N N . SER A 1 203 ? 26.969 -5.352 -7.598 1 98.31 203 SER A N 1
ATOM 1619 C CA . SER A 1 203 ? 25.734 -4.594 -7.801 1 98.31 203 SER A CA 1
ATOM 1620 C C . SER A 1 203 ? 24.812 -4.707 -6.59 1 98.31 203 SER A C 1
ATOM 1622 O O . SER A 1 203 ? 24.328 -3.695 -6.07 1 98.31 203 SER A O 1
ATOM 1624 N N . ASN A 1 204 ? 24.625 -5.891 -6.094 1 97.94 204 ASN A N 1
ATOM 1625 C CA . ASN A 1 204 ? 23.734 -6.133 -4.965 1 97.94 204 ASN A CA 1
ATOM 1626 C C . ASN A 1 204 ? 24.25 -5.477 -3.689 1 97.94 204 ASN A C 1
ATOM 1628 O O . ASN A 1 204 ? 23.484 -4.914 -2.914 1 97.94 204 ASN A O 1
ATOM 1632 N N . LEU A 1 205 ? 25.531 -5.609 -3.506 1 98.06 205 LEU A N 1
ATOM 1633 C CA . LEU A 1 205 ? 26.141 -4.957 -2.346 1 98.06 205 LEU A CA 1
ATOM 1634 C C . LEU A 1 205 ? 25.891 -3.451 -2.383 1 98.06 205 LEU A C 1
ATOM 1636 O O . LEU A 1 205 ? 25.641 -2.836 -1.346 1 98.06 205 LEU A O 1
ATOM 1640 N N . SER A 1 206 ? 26 -2.883 -3.52 1 98.69 206 SER A N 1
ATOM 1641 C CA . SER A 1 206 ? 25.75 -1.456 -3.691 1 98.69 206 SER A CA 1
ATOM 1642 C C . SER A 1 206 ? 24.281 -1.123 -3.443 1 98.69 206 SER A C 1
ATOM 1644 O O . SER A 1 206 ? 23.969 -0.085 -2.857 1 98.69 206 SER A O 1
ATOM 1646 N N . GLU A 1 207 ? 23.453 -1.941 -3.875 1 98.31 207 GLU A N 1
ATOM 1647 C CA . GLU A 1 207 ? 22.031 -1.768 -3.629 1 98.31 207 GLU A CA 1
ATOM 1648 C C . GLU A 1 207 ? 21.719 -1.762 -2.133 1 98.31 207 GLU A C 1
ATOM 1650 O O . GLU A 1 207 ? 20.984 -0.898 -1.646 1 98.31 207 GLU A O 1
ATOM 1655 N N . TRP A 1 208 ? 22.25 -2.686 -1.421 1 97.94 208 TRP A N 1
ATOM 1656 C CA . TRP A 1 208 ? 22.078 -2.77 0.025 1 97.94 208 TRP A CA 1
ATOM 1657 C C . TRP A 1 208 ? 22.641 -1.535 0.717 1 97.94 208 TRP A C 1
ATOM 1659 O O . TRP A 1 208 ? 22.016 -0.98 1.623 1 97.94 208 TRP A O 1
ATOM 1669 N N . SER A 1 209 ? 23.781 -1.15 0.231 1 98.56 209 SER A N 1
ATOM 1670 C CA . SER A 1 209 ? 24.422 0.026 0.806 1 98.56 209 SER A CA 1
ATOM 1671 C C . SER A 1 209 ? 23.609 1.289 0.532 1 98.56 209 SER A C 1
ATOM 1673 O O . SER A 1 209 ? 23.469 2.141 1.41 1 98.56 209 SER A O 1
ATOM 1675 N N . TYR A 1 210 ? 23.125 1.394 -0.675 1 98.81 210 TYR A N 1
ATOM 1676 C CA . TYR A 1 210 ? 22.25 2.504 -1.041 1 98.81 210 TYR A CA 1
ATOM 1677 C C . TYR A 1 210 ? 21.047 2.572 -0.118 1 98.81 210 TYR A C 1
ATOM 1679 O O . TYR A 1 210 ? 20.703 3.641 0.403 1 98.81 210 TYR A O 1
ATOM 1687 N N . SER A 1 211 ? 20.422 1.437 0.096 1 98.44 211 SER A N 1
ATOM 1688 C CA . SER A 1 211 ? 19.234 1.356 0.928 1 98.44 211 SER A CA 1
ATOM 1689 C C . SER A 1 211 ? 19.531 1.724 2.375 1 98.44 211 SER A C 1
ATOM 1691 O O . SER A 1 211 ? 18.766 2.436 3.02 1 98.44 211 SER A O 1
ATOM 1693 N N . ALA A 1 212 ? 20.656 1.268 2.85 1 98.31 212 ALA A N 1
ATOM 1694 C CA . ALA A 1 212 ? 21.062 1.592 4.215 1 98.31 212 ALA A CA 1
ATOM 1695 C C . ALA A 1 212 ? 21.297 3.092 4.375 1 98.31 212 ALA A C 1
ATOM 1697 O O . ALA A 1 212 ? 20.875 3.689 5.367 1 98.31 212 ALA A O 1
ATOM 1698 N N . ALA A 1 213 ? 21.953 3.641 3.4 1 98.81 213 ALA A N 1
ATOM 1699 C CA . ALA A 1 213 ? 22.219 5.074 3.447 1 98.81 213 ALA A CA 1
ATOM 1700 C C . ALA A 1 213 ? 20.906 5.871 3.406 1 98.81 213 ALA A C 1
ATOM 1702 O O . ALA A 1 213 ? 20.766 6.867 4.117 1 98.81 213 ALA A O 1
ATOM 1703 N N . PHE A 1 214 ? 20.047 5.449 2.596 1 98.81 214 PHE A N 1
ATOM 1704 C CA . PHE A 1 214 ? 18.734 6.105 2.502 1 98.81 214 PHE A CA 1
ATOM 1705 C C . PHE A 1 214 ? 18.016 6.059 3.84 1 98.81 214 PHE A C 1
ATOM 1707 O O . PHE A 1 214 ? 17.469 7.07 4.293 1 98.81 214 PHE A O 1
ATOM 1714 N N . LEU A 1 215 ? 17.984 4.914 4.477 1 98.62 215 LEU A N 1
ATOM 1715 C CA . LEU A 1 215 ? 17.297 4.758 5.754 1 98.62 215 LEU A CA 1
ATOM 1716 C C . LEU A 1 215 ? 17.938 5.625 6.828 1 98.62 215 LEU A C 1
ATOM 1718 O O . LEU A 1 215 ? 17.234 6.234 7.641 1 98.62 215 LEU A O 1
ATOM 1722 N N . LEU A 1 216 ? 19.234 5.645 6.82 1 98.38 216 LEU A N 1
ATOM 1723 C CA . LEU A 1 216 ? 19.922 6.508 7.77 1 98.38 216 LEU A CA 1
ATOM 1724 C C . LEU A 1 216 ? 19.594 7.973 7.516 1 98.38 216 LEU A C 1
ATOM 1726 O O . LEU A 1 216 ? 19.469 8.758 8.461 1 98.38 216 LEU A O 1
ATOM 1730 N N . PHE A 1 217 ? 19.484 8.32 6.281 1 98.62 217 PHE A N 1
ATOM 1731 C CA . PHE A 1 217 ? 19.109 9.688 5.934 1 98.62 217 PHE A CA 1
ATOM 1732 C C . PHE A 1 217 ? 17.75 10.039 6.508 1 98.62 217 PHE A C 1
ATOM 1734 O O . PHE A 1 217 ? 17.578 11.094 7.117 1 98.62 217 PHE A O 1
ATOM 1741 N N . VAL A 1 218 ? 16.797 9.18 6.312 1 98.06 218 VAL A N 1
ATOM 1742 C CA . VAL A 1 218 ? 15.445 9.414 6.789 1 98.06 218 VAL A CA 1
ATOM 1743 C C . VAL A 1 218 ? 15.445 9.555 8.312 1 98.06 218 VAL A C 1
ATOM 1745 O O . VAL A 1 218 ? 14.68 10.344 8.867 1 98.06 218 VAL A O 1
ATOM 1748 N N . LEU A 1 219 ? 16.328 8.867 8.977 1 96.88 219 LEU A N 1
ATOM 1749 C CA . LEU A 1 219 ? 16.422 8.922 10.43 1 96.88 219 LEU A CA 1
ATOM 1750 C C . LEU A 1 219 ? 16.891 10.289 10.891 1 96.88 219 LEU A C 1
ATOM 1752 O O . LEU A 1 219 ? 16.656 10.688 12.039 1 96.88 219 LEU A O 1
ATOM 1756 N N . THR A 1 220 ? 17.562 11.023 10.078 1 96 220 THR A N 1
ATOM 1757 C CA . THR A 1 220 ? 18.047 12.344 10.461 1 96 220 THR A CA 1
ATOM 1758 C C . THR A 1 220 ? 16.875 13.305 10.656 1 96 220 THR A C 1
ATOM 1760 O O . THR A 1 220 ? 17.031 14.367 11.266 1 96 220 THR A O 1
ATOM 1763 N N . PHE A 1 221 ? 15.703 12.969 10.094 1 94.81 221 PHE A N 1
ATOM 1764 C CA . PHE A 1 221 ? 14.547 13.844 10.227 1 94.81 221 PHE A CA 1
ATOM 1765 C C . PHE A 1 221 ? 14.055 13.867 11.664 1 94.81 221 PHE A C 1
ATOM 1767 O O . PHE A 1 221 ? 13.305 14.766 12.062 1 94.81 221 PHE A O 1
ATOM 1774 N N . LEU A 1 222 ? 14.391 12.859 12.453 1 90.12 222 LEU A N 1
ATOM 1775 C CA . LEU A 1 222 ? 13.891 12.719 13.82 1 90.12 222 LEU A CA 1
ATOM 1776 C C . LEU A 1 222 ? 14.25 13.938 14.656 1 90.12 222 LEU A C 1
ATOM 1778 O O . LEU A 1 222 ? 13.477 14.344 15.531 1 90.12 222 LEU A O 1
ATOM 1782 N N . THR A 1 223 ? 15.344 14.578 14.359 1 83.06 223 THR A N 1
ATOM 1783 C CA . THR A 1 223 ? 15.766 15.742 15.133 1 83.06 223 THR A CA 1
ATOM 1784 C C . THR A 1 223 ? 14.812 16.906 14.906 1 83.06 223 THR A C 1
ATOM 1786 O O . THR A 1 223 ? 14.523 17.672 15.836 1 83.06 223 THR A O 1
ATOM 1789 N N . GLU A 1 224 ? 14.281 16.984 13.742 1 85.69 224 GLU A N 1
ATOM 1790 C CA . GLU A 1 224 ? 13.375 18.078 13.414 1 85.69 224 GLU A CA 1
ATOM 1791 C C . GLU A 1 224 ? 11.953 17.766 13.867 1 85.69 224 GLU A C 1
ATOM 1793 O O . GLU A 1 224 ? 11.18 18.688 14.18 1 85.69 224 GLU A O 1
ATOM 1798 N N . PHE A 1 225 ? 11.602 16.547 13.812 1 83.75 225 PHE A N 1
ATOM 1799 C CA . PHE A 1 225 ? 10.25 16.172 14.211 1 83.75 225 PHE A CA 1
ATOM 1800 C C . PHE A 1 225 ? 10.039 16.422 15.703 1 83.75 225 PHE A C 1
ATOM 1802 O O . PHE A 1 225 ? 8.922 16.672 16.141 1 83.75 225 PHE A O 1
ATOM 1809 N N . LYS A 1 226 ? 11.047 16.516 16.469 1 79.25 226 LYS A N 1
ATOM 1810 C CA . LYS A 1 226 ? 10.969 16.75 17.906 1 79.25 226 LYS A CA 1
ATOM 1811 C C . LYS A 1 226 ? 10.844 18.25 18.203 1 79.25 226 LYS A C 1
ATOM 1813 O O . LYS A 1 226 ? 10.367 18.641 19.281 1 79.25 226 LYS A O 1
ATOM 1818 N N . SER A 1 227 ? 11.188 19.016 17.297 1 71 227 SER A N 1
ATOM 1819 C CA . SER A 1 227 ? 11.289 20.438 17.547 1 71 227 SER A CA 1
ATOM 1820 C C . SER A 1 227 ? 10.023 21.172 17.125 1 71 227 SER A C 1
ATOM 1822 O O . SER A 1 227 ? 9.766 22.297 17.578 1 71 227 SER A O 1
ATOM 1824 N N . ILE A 1 228 ? 9.266 20.531 16.172 1 64.69 228 ILE A N 1
ATOM 1825 C CA . ILE A 1 228 ? 8.109 21.266 15.68 1 64.69 228 ILE A CA 1
ATOM 1826 C C . ILE A 1 228 ? 6.844 20.422 15.883 1 64.69 228 ILE A C 1
ATOM 1828 O O . ILE A 1 228 ? 6.824 19.234 15.594 1 64.69 228 ILE A O 1
ATOM 1832 N N . ARG A 1 229 ? 5.945 21.016 16.688 1 62.12 229 ARG A N 1
ATOM 1833 C CA . ARG A 1 229 ? 4.621 20.406 16.797 1 62.12 229 ARG A CA 1
ATOM 1834 C C . ARG A 1 229 ? 3.711 20.875 15.664 1 62.12 229 ARG A C 1
ATOM 1836 O O . ARG A 1 229 ? 3.57 22.062 15.422 1 62.12 229 ARG A O 1
ATOM 1843 N N . ILE A 1 230 ? 3.254 19.969 14.828 1 55.25 230 ILE A N 1
ATOM 1844 C CA . ILE A 1 230 ? 2.303 20.297 13.773 1 55.25 230 ILE A CA 1
ATOM 1845 C C . ILE A 1 230 ? 0.877 20.141 14.297 1 55.25 230 ILE A C 1
ATOM 1847 O O . ILE A 1 230 ? 0.578 19.172 15.008 1 55.25 230 ILE A O 1
ATOM 1851 N N . VAL B 1 1 ? -12.156 6.695 -3.541 1 96.12 1 VAL B N 1
ATOM 1852 C CA . VAL B 1 1 ? -13.352 6.227 -4.234 1 96.12 1 VAL B CA 1
ATOM 1853 C C . VAL B 1 1 ? -13 5.84 -5.668 1 96.12 1 VAL B C 1
ATOM 1855 O O . VAL B 1 1 ? -13.258 4.711 -6.094 1 96.12 1 VAL B O 1
ATOM 1858 N N . VAL B 1 2 ? -12.281 6.676 -6.371 1 95.88 2 VAL B N 1
ATOM 1859 C CA . VAL B 1 2 ? -11.961 6.426 -7.773 1 95.88 2 VAL B CA 1
ATOM 1860 C C . VAL B 1 2 ? -11.039 5.215 -7.887 1 95.88 2 VAL B C 1
ATOM 1862 O O . VAL B 1 2 ? -11.242 4.348 -8.742 1 95.88 2 VAL B O 1
ATOM 1865 N N . LEU B 1 3 ? -10.086 5.121 -7.023 1 96.62 3 LEU B N 1
ATOM 1866 C CA . LEU B 1 3 ? -9.125 4.02 -7.078 1 96.62 3 LEU B CA 1
ATOM 1867 C C . LEU B 1 3 ? -9.797 2.697 -6.715 1 96.62 3 LEU B C 1
ATOM 1869 O O . LEU B 1 3 ? -9.539 1.67 -7.344 1 96.62 3 LEU B O 1
ATOM 1873 N N . THR B 1 4 ? -10.656 2.723 -5.723 1 96.75 4 THR B N 1
ATOM 1874 C CA . THR B 1 4 ? -11.344 1.498 -5.328 1 96.75 4 THR B CA 1
ATOM 1875 C C . THR B 1 4 ? -12.289 1.035 -6.434 1 96.75 4 THR B C 1
ATOM 1877 O O . THR B 1 4 ? -12.281 -0.138 -6.812 1 96.75 4 THR B O 1
ATOM 1880 N N . LEU B 1 5 ? -13.023 1.982 -6.926 1 96.94 5 LEU B N 1
ATOM 1881 C CA . LEU B 1 5 ? -13.922 1.654 -8.023 1 96.94 5 LEU B CA 1
ATOM 1882 C C . LEU B 1 5 ? -13.141 1.188 -9.25 1 96.94 5 LEU B C 1
ATOM 1884 O O . LEU B 1 5 ? -13.547 0.236 -9.922 1 96.94 5 LEU B O 1
ATOM 1888 N N . GLY B 1 6 ? -12.055 1.889 -9.523 1 96.81 6 GLY B N 1
ATOM 1889 C CA . GLY B 1 6 ? -11.188 1.475 -10.617 1 96.81 6 GLY B CA 1
ATOM 1890 C C . GLY B 1 6 ? -10.633 0.075 -10.438 1 96.81 6 GLY B C 1
ATOM 1891 O O . GLY B 1 6 ? -10.57 -0.698 -11.398 1 96.81 6 GLY B O 1
ATOM 1892 N N . SER B 1 7 ? -10.211 -0.18 -9.219 1 97.56 7 SER B N 1
ATOM 1893 C CA . SER B 1 7 ? -9.695 -1.513 -8.93 1 97.56 7 SER B CA 1
ATOM 1894 C C . SER B 1 7 ? -10.742 -2.586 -9.195 1 97.56 7 SER B C 1
ATOM 1896 O O . SER B 1 7 ? -10.477 -3.564 -9.891 1 97.56 7 SER B O 1
ATOM 1898 N N . MET B 1 8 ? -11.953 -2.402 -8.695 1 97.12 8 MET B N 1
ATOM 1899 C CA . MET B 1 8 ? -13.016 -3.4 -8.797 1 97.12 8 MET B CA 1
ATOM 1900 C C . MET B 1 8 ? -13.445 -3.594 -10.242 1 97.12 8 MET B C 1
ATOM 1902 O O . MET B 1 8 ? -13.547 -4.723 -10.719 1 97.12 8 MET B O 1
ATOM 1906 N N . LEU B 1 9 ? -13.57 -2.512 -10.961 1 97.06 9 LEU B N 1
ATOM 1907 C CA . LEU B 1 9 ? -14.109 -2.596 -12.312 1 97.06 9 LEU B CA 1
ATOM 1908 C C . LEU B 1 9 ? -13.039 -3.051 -13.297 1 97.06 9 LEU B C 1
ATOM 1910 O O . LEU B 1 9 ? -13.289 -3.91 -14.148 1 97.06 9 LEU B O 1
ATOM 1914 N N .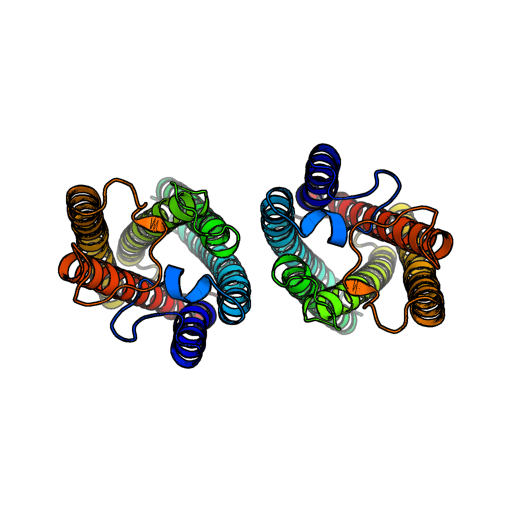 THR B 1 10 ? -11.875 -2.52 -13.203 1 98.06 10 THR B N 1
ATOM 1915 C CA . THR B 1 10 ? -10.828 -2.867 -14.164 1 98.06 10 THR B CA 1
ATOM 1916 C C . THR B 1 10 ? -10.359 -4.305 -13.953 1 98.06 10 THR B C 1
ATOM 1918 O O . THR B 1 10 ? -10.148 -5.039 -14.922 1 98.06 10 THR B O 1
ATOM 1921 N N . SER B 1 11 ? -10.164 -4.691 -12.672 1 97.75 11 SER B N 1
ATOM 1922 C CA . SER B 1 11 ? -9.781 -6.074 -12.414 1 97.75 11 SER B CA 1
ATOM 1923 C C . SER B 1 11 ? -10.852 -7.047 -12.906 1 97.75 11 SER B C 1
ATOM 1925 O O . SER B 1 11 ? -10.531 -8.094 -13.469 1 97.75 11 SER B O 1
ATOM 1927 N N . TYR B 1 12 ? -12.125 -6.688 -12.711 1 97.25 12 TYR B N 1
ATOM 1928 C CA . TYR B 1 12 ? -13.234 -7.516 -13.18 1 97.25 12 TYR B CA 1
ATOM 1929 C C . TYR B 1 12 ? -13.211 -7.648 -14.703 1 97.25 12 TYR B C 1
ATOM 1931 O O . TYR B 1 12 ? -13.289 -8.758 -15.234 1 97.25 12 TYR B O 1
ATOM 1939 N N . ILE B 1 13 ? -13.086 -6.484 -15.375 1 97.88 13 ILE B N 1
ATOM 1940 C CA . ILE B 1 13 ? -13.109 -6.465 -16.828 1 97.88 13 ILE B CA 1
ATOM 1941 C C . ILE B 1 13 ? -11.953 -7.293 -17.391 1 97.88 13 ILE B C 1
ATOM 1943 O O . ILE B 1 13 ? -12.148 -8.117 -18.281 1 97.88 13 ILE B O 1
ATOM 1947 N N . VAL B 1 14 ? -10.75 -7.133 -16.828 1 98 14 VAL B N 1
ATOM 1948 C CA . VAL B 1 14 ? -9.578 -7.863 -17.297 1 98 14 VAL B CA 1
ATOM 1949 C C . VAL B 1 14 ? -9.742 -9.352 -17 1 98 14 VAL B C 1
ATOM 1951 O O . VAL B 1 14 ? -9.461 -10.195 -17.859 1 98 14 VAL B O 1
ATOM 1954 N N . ALA B 1 15 ? -10.234 -9.703 -15.82 1 97.38 15 ALA B N 1
ATOM 1955 C CA . ALA B 1 15 ? -10.469 -11.102 -15.461 1 97.38 15 ALA B CA 1
ATOM 1956 C C . ALA B 1 15 ? -11.477 -11.742 -16.406 1 97.38 15 ALA B C 1
ATOM 1958 O O . ALA B 1 15 ? -11.297 -12.883 -16.828 1 97.38 15 ALA B O 1
ATOM 1959 N N . PHE B 1 16 ? -12.508 -10.977 -16.719 1 96.25 16 PHE B N 1
ATOM 1960 C CA . PHE B 1 16 ? -13.562 -11.477 -17.594 1 96.25 16 PHE B CA 1
ATOM 1961 C C . PHE B 1 16 ? -13.039 -11.703 -19 1 96.25 16 PHE B C 1
ATOM 1963 O O . PHE B 1 16 ? -13.289 -12.758 -19.594 1 96.25 16 PHE B O 1
ATOM 1970 N N . ILE B 1 17 ? -12.273 -10.703 -19.547 1 97.38 17 ILE B N 1
ATOM 1971 C CA . ILE B 1 17 ? -11.734 -10.789 -20.906 1 97.38 17 ILE B CA 1
ATOM 1972 C C . ILE B 1 17 ? -10.82 -12.008 -21.016 1 97.38 17 ILE B C 1
ATOM 1974 O O . ILE B 1 17 ? -10.781 -12.672 -22.062 1 97.38 17 ILE B O 1
ATOM 1978 N N . HIS B 1 18 ? -10.156 -12.453 -19.922 1 97 18 HIS B N 1
ATOM 1979 C CA . HIS B 1 18 ? -9.227 -13.578 -19.953 1 97 18 HIS B CA 1
ATOM 1980 C C . HIS B 1 18 ? -9.914 -14.875 -19.547 1 97 18 HIS B C 1
ATOM 1982 O O . HIS B 1 18 ? -9.258 -15.914 -19.422 1 97 18 HIS B O 1
ATOM 1988 N N . GLY B 1 19 ? -11.258 -14.797 -19.219 1 95.69 19 GLY B N 1
ATOM 1989 C CA . GLY B 1 19 ? -12.031 -15.977 -18.891 1 95.69 19 GLY B CA 1
ATOM 1990 C C . GLY B 1 19 ? -11.734 -16.516 -17.5 1 95.69 19 GLY B C 1
ATOM 1991 O O . GLY B 1 19 ? -11.938 -17.703 -17.234 1 95.69 19 GLY B O 1
ATOM 1992 N N . HIS B 1 20 ? -11.195 -15.68 -16.625 1 95.5 20 HIS B N 1
ATOM 1993 C CA . HIS B 1 20 ? -10.773 -16.125 -15.305 1 95.5 20 HIS B CA 1
ATOM 1994 C C . HIS B 1 20 ? -11.953 -16.172 -14.336 1 95.5 20 HIS B C 1
ATOM 1996 O O . HIS B 1 20 ? -11.875 -16.812 -13.281 1 95.5 20 HIS B O 1
ATOM 2002 N N . VAL B 1 21 ? -13.047 -15.492 -14.641 1 94.75 21 VAL B N 1
ATOM 2003 C CA . VAL B 1 21 ? -14.227 -15.484 -13.781 1 94.75 21 VAL B CA 1
ATOM 2004 C C . VAL B 1 21 ? -15.484 -15.641 -14.641 1 94.75 21 VAL B C 1
ATOM 2006 O O . VAL B 1 21 ? -15.469 -15.352 -15.836 1 94.75 21 VAL B O 1
ATOM 2009 N N . TYR B 1 22 ? -16.531 -16.109 -13.992 1 92 22 TYR B N 1
ATOM 2010 C CA . TYR B 1 22 ? -17.859 -16.062 -14.602 1 92 22 TYR B CA 1
ATOM 2011 C C . TYR B 1 22 ? -18.406 -14.648 -14.602 1 92 22 TYR B C 1
ATOM 2013 O O . TYR B 1 22 ? -18.203 -13.898 -13.641 1 92 22 TYR B O 1
ATOM 2021 N N . PRO B 1 23 ? -19.047 -14.305 -15.656 1 87.62 23 PRO B N 1
ATOM 2022 C CA . PRO B 1 23 ? -19.438 -12.906 -15.836 1 87.62 23 PRO B CA 1
ATOM 2023 C C . PRO B 1 23 ? -20.469 -12.438 -14.82 1 87.62 23 PRO B C 1
ATOM 2025 O O . PRO B 1 23 ? -20.531 -11.258 -14.484 1 87.62 23 PRO B O 1
ATOM 2028 N N . PHE B 1 24 ? -21.219 -13.375 -14.312 1 90.62 24 PHE B N 1
ATOM 2029 C CA . PHE B 1 24 ? -22.328 -12.891 -13.492 1 90.62 24 PHE B CA 1
ATOM 2030 C C . PHE B 1 24 ? -21.938 -12.852 -12.016 1 90.62 24 PHE B C 1
ATOM 2032 O O . PHE B 1 24 ? -22.031 -13.859 -11.312 1 90.62 24 PHE B O 1
ATOM 2039 N N . MET B 1 25 ? -21.625 -11.781 -11.5 1 90.5 25 MET B N 1
ATOM 2040 C CA . MET B 1 25 ? -21.422 -11.383 -10.117 1 90.5 25 MET B CA 1
ATOM 2041 C C . MET B 1 25 ? -20.375 -12.281 -9.445 1 90.5 25 MET B C 1
ATOM 2043 O O . MET B 1 25 ? -20.672 -12.969 -8.469 1 90.5 25 MET B O 1
ATOM 2047 N N . PRO B 1 26 ? -19.203 -12.227 -9.93 1 95.19 26 PRO B N 1
ATOM 2048 C CA . PRO B 1 26 ? -18.141 -12.906 -9.188 1 95.19 26 PRO B CA 1
ATOM 2049 C C . PRO B 1 26 ? -17.797 -12.203 -7.875 1 95.19 26 PRO B C 1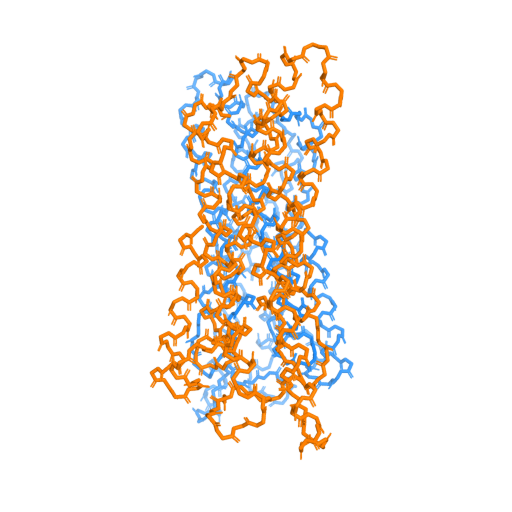
ATOM 2051 O O . PRO B 1 26 ? -18.188 -11.047 -7.668 1 95.19 26 PRO B O 1
ATOM 2054 N N . ALA B 1 27 ? -17.188 -12.984 -6.977 1 95.56 27 ALA B N 1
ATOM 2055 C CA . ALA B 1 27 ? -16.641 -12.312 -5.793 1 95.56 27 ALA B CA 1
ATOM 2056 C C . ALA B 1 27 ? -15.625 -11.25 -6.184 1 95.56 27 ALA B C 1
ATOM 2058 O O . ALA B 1 27 ? -14.836 -11.445 -7.109 1 95.56 27 ALA B O 1
ATOM 2059 N N . VAL B 1 28 ? -15.633 -10.172 -5.477 1 95.94 28 VAL B N 1
ATOM 2060 C CA . VAL B 1 28 ? -14.711 -9.086 -5.773 1 95.94 28 VAL B CA 1
ATOM 2061 C C . VAL B 1 28 ? -13.273 -9.602 -5.734 1 95.94 28 VAL B C 1
ATOM 2063 O O . VAL B 1 28 ? -12.492 -9.336 -6.648 1 95.94 28 VAL B O 1
ATOM 2066 N N . SER B 1 29 ? -12.922 -10.359 -4.75 1 95.31 29 SER B N 1
ATOM 2067 C CA . SER B 1 29 ? -11.562 -10.859 -4.562 1 95.31 29 SER B CA 1
ATOM 2068 C C . SER B 1 29 ? -11.172 -11.828 -5.672 1 95.31 29 SER B C 1
ATOM 2070 O O . SER B 1 29 ? -10 -11.922 -6.043 1 95.31 29 SER B O 1
ATOM 2072 N N . ASP B 1 30 ? -12.141 -12.539 -6.242 1 95.62 30 ASP B N 1
ATOM 2073 C CA . ASP B 1 30 ? -11.859 -13.492 -7.316 1 95.62 30 ASP B CA 1
ATOM 2074 C C . ASP B 1 30 ? -11.375 -12.766 -8.57 1 95.62 30 ASP B C 1
ATOM 2076 O O . ASP B 1 30 ? -10.695 -13.359 -9.414 1 95.62 30 ASP B O 1
ATOM 2080 N N . THR B 1 31 ? -11.734 -11.539 -8.695 1 96 31 THR B N 1
ATOM 2081 C CA . THR B 1 31 ? -11.383 -10.773 -9.883 1 96 31 THR B CA 1
ATOM 2082 C C . THR B 1 31 ? -9.945 -10.281 -9.812 1 96 31 THR B C 1
ATOM 2084 O O . THR B 1 31 ? -9.461 -9.617 -10.727 1 96 31 THR B O 1
ATOM 2087 N N . GLY B 1 32 ? -9.234 -10.586 -8.742 1 96.12 32 GLY B N 1
ATOM 2088 C CA . GLY B 1 32 ? -7.867 -10.109 -8.57 1 96.12 32 GLY B CA 1
ATOM 2089 C C . GLY B 1 32 ? -6.887 -11.211 -8.227 1 96.12 32 GLY B C 1
ATOM 2090 O O . GLY B 1 32 ? -5.871 -10.969 -7.574 1 96.12 32 GLY B O 1
ATOM 2091 N N . VAL B 1 33 ? -7.184 -12.406 -8.664 1 96.19 33 VAL B N 1
ATOM 2092 C CA . VAL B 1 33 ? -6.391 -13.539 -8.211 1 96.19 33 VAL B CA 1
ATOM 2093 C C . VAL B 1 33 ? -5.309 -13.859 -9.242 1 96.19 33 VAL B C 1
ATOM 2095 O O . VAL B 1 33 ? -4.152 -14.109 -8.883 1 96.19 33 VAL B O 1
ATOM 2098 N N . LEU B 1 34 ? -5.586 -13.828 -10.492 1 96.38 34 LEU B N 1
ATOM 2099 C CA . LEU B 1 34 ? -4.676 -14.297 -11.531 1 96.38 34 LEU B CA 1
ATOM 2100 C C . LEU B 1 34 ? -4.047 -13.125 -12.273 1 96.38 34 LEU B C 1
ATOM 2102 O O . LEU B 1 34 ? -4.516 -11.992 -12.164 1 96.38 34 LEU B O 1
ATOM 2106 N N . SER B 1 35 ? -2.977 -13.477 -12.945 1 95 35 SER B N 1
ATOM 2107 C CA . SER B 1 35 ? -2.357 -12.492 -13.828 1 95 35 SER B CA 1
ATOM 2108 C C . SER B 1 35 ? -3.115 -12.383 -15.148 1 95 35 SER B C 1
ATOM 2110 O O . SER B 1 35 ? -3.559 -13.391 -15.703 1 95 35 SER B O 1
ATOM 2112 N N . PRO B 1 36 ? -3.34 -11.133 -15.562 1 96.44 36 PRO B N 1
ATOM 2113 C CA . PRO B 1 36 ? -2.676 -9.883 -15.172 1 96.44 36 PRO B CA 1
ATOM 2114 C C . PRO B 1 36 ? -3.527 -9.039 -14.227 1 96.44 36 PRO B C 1
ATOM 2116 O O . PRO B 1 36 ? -3.045 -8.039 -13.68 1 96.44 36 PRO B O 1
ATOM 2119 N N . GLU B 1 37 ? -4.805 -9.414 -14.008 1 97.44 37 GLU B N 1
ATOM 2120 C CA . GLU B 1 37 ? -5.723 -8.586 -13.219 1 97.44 37 GLU B CA 1
ATOM 2121 C C . GLU B 1 37 ? -5.242 -8.453 -11.781 1 97.44 37 GLU B C 1
ATOM 2123 O O . GLU B 1 37 ? -5.551 -7.461 -11.109 1 97.44 37 GLU B O 1
ATOM 2128 N N . LYS B 1 38 ? -4.449 -9.375 -11.344 1 97.5 38 LYS B N 1
ATOM 2129 C CA . LYS B 1 38 ? -4.012 -9.328 -9.953 1 97.5 38 LYS B CA 1
ATOM 2130 C C . LYS B 1 38 ? -3.141 -8.102 -9.695 1 97.5 38 LYS B C 1
ATOM 2132 O O . LYS B 1 38 ? -3.154 -7.547 -8.594 1 97.5 38 LYS B O 1
ATOM 2137 N N . TYR B 1 39 ? -2.309 -7.684 -10.625 1 97.5 39 TYR B N 1
ATOM 2138 C CA . TYR B 1 39 ? -1.457 -6.508 -10.469 1 97.5 39 TYR B CA 1
ATOM 2139 C C . TYR B 1 39 ? -2.293 -5.242 -10.328 1 97.5 39 TYR B C 1
ATOM 2141 O O . TYR B 1 39 ? -1.96 -4.359 -9.531 1 97.5 39 TYR B O 1
ATOM 2149 N N . ILE B 1 40 ? -3.344 -5.219 -11.102 1 97.62 40 ILE B N 1
ATOM 2150 C CA . ILE B 1 40 ? -4.254 -4.078 -11.047 1 97.62 40 ILE B CA 1
ATOM 2151 C C . ILE B 1 40 ? -4.961 -4.047 -9.695 1 97.62 40 ILE B C 1
ATOM 2153 O O . ILE B 1 40 ? -4.98 -3.012 -9.023 1 97.62 40 ILE B O 1
ATOM 2157 N N . PHE B 1 41 ? -5.516 -5.191 -9.383 1 98.19 41 PHE B N 1
ATOM 2158 C CA . PHE B 1 41 ? -6.227 -5.328 -8.117 1 98.19 41 PHE B CA 1
ATOM 2159 C C . PHE B 1 41 ? -5.328 -4.93 -6.949 1 98.19 41 PHE B C 1
ATOM 2161 O O . PHE B 1 41 ? -5.711 -4.102 -6.121 1 98.19 41 PHE B O 1
ATOM 2168 N N . ARG B 1 42 ? -4.156 -5.43 -6.953 1 98.12 42 ARG B N 1
ATOM 2169 C CA . ARG B 1 42 ? -3.213 -5.219 -5.859 1 98.12 42 ARG B CA 1
ATOM 2170 C C . ARG B 1 42 ? -2.777 -3.76 -5.785 1 98.12 42 ARG B C 1
ATOM 2172 O O . ARG B 1 42 ? -2.863 -3.133 -4.73 1 98.12 42 ARG B O 1
ATOM 2179 N N . GLU B 1 43 ? -2.303 -3.215 -6.836 1 98.31 43 GLU B N 1
ATOM 2180 C CA . GLU B 1 43 ? -1.771 -1.856 -6.859 1 98.31 43 GLU B CA 1
ATOM 2181 C C . GLU B 1 43 ? -2.842 -0.839 -6.473 1 98.31 43 GLU B C 1
ATOM 2183 O O . GLU B 1 43 ? -2.633 -0.021 -5.574 1 98.31 43 GLU B O 1
ATOM 2188 N N . LEU B 1 44 ? -3.961 -0.925 -7.078 1 98.31 44 LEU B N 1
ATOM 2189 C CA . LEU B 1 44 ? -4.992 0.087 -6.871 1 98.31 44 LEU B CA 1
ATOM 2190 C C . LEU B 1 44 ? -5.605 -0.038 -5.48 1 98.31 44 LEU B C 1
ATOM 2192 O O . LEU B 1 44 ? -5.926 0.969 -4.848 1 98.31 44 LEU B O 1
ATOM 2196 N N . ASN B 1 45 ? -5.773 -1.255 -5.008 1 98.19 45 ASN B N 1
ATOM 2197 C CA . ASN B 1 45 ? -6.344 -1.404 -3.674 1 98.19 45 ASN B CA 1
ATOM 2198 C C . ASN B 1 45 ? -5.375 -0.921 -2.596 1 98.19 45 ASN B C 1
ATOM 2200 O O . ASN B 1 45 ? -5.801 -0.39 -1.568 1 98.19 45 ASN B O 1
ATOM 2204 N N . ASN B 1 46 ? -4.086 -1.173 -2.793 1 98.44 46 ASN B N 1
ATOM 2205 C CA . ASN B 1 46 ? -3.119 -0.622 -1.848 1 98.44 46 ASN B CA 1
ATOM 2206 C C . ASN B 1 46 ? -3.17 0.903 -1.819 1 98.44 46 ASN B C 1
ATOM 2208 O O . ASN B 1 46 ? -3.25 1.505 -0.748 1 98.44 46 ASN B O 1
ATOM 2212 N N . LEU B 1 47 ? -3.166 1.503 -2.996 1 97.81 47 LEU B N 1
ATOM 2213 C CA . LEU B 1 47 ? -3.221 2.959 -3.061 1 97.81 47 LEU B CA 1
ATOM 2214 C C . LEU B 1 47 ? -4.52 3.482 -2.455 1 97.81 47 LEU B C 1
ATOM 2216 O O . LEU B 1 47 ? -4.516 4.492 -1.749 1 97.81 47 LEU B O 1
ATOM 2220 N N . ALA B 1 48 ? -5.594 2.785 -2.738 1 98.25 48 ALA B N 1
ATOM 2221 C CA . ALA B 1 48 ? -6.891 3.176 -2.188 1 98.25 48 ALA B CA 1
ATOM 2222 C C . ALA B 1 48 ? -6.891 3.082 -0.665 1 98.25 48 ALA B C 1
ATOM 2224 O O . ALA B 1 48 ? -7.441 3.949 0.017 1 98.25 48 ALA B O 1
ATOM 2225 N N . SER B 1 49 ? -6.324 2.021 -0.173 1 98.19 49 SER B N 1
ATOM 2226 C CA . SER B 1 49 ? -6.25 1.842 1.273 1 98.19 49 SER B CA 1
ATOM 2227 C C . SER B 1 49 ? -5.473 2.979 1.931 1 98.19 49 SER B C 1
ATOM 2229 O O . SER B 1 49 ? -5.891 3.504 2.965 1 98.19 49 SER B O 1
ATOM 2231 N N . PHE B 1 50 ? -4.398 3.332 1.319 1 97.19 50 PHE B N 1
ATOM 2232 C CA . PHE B 1 50 ? -3.586 4.43 1.835 1 97.19 50 PHE B CA 1
ATOM 2233 C C . PHE B 1 50 ? -4.363 5.738 1.808 1 97.19 50 PHE B C 1
ATOM 2235 O O . PHE B 1 50 ? -4.348 6.496 2.779 1 97.19 50 PHE B O 1
ATOM 2242 N N . LEU B 1 51 ? -5.039 6.016 0.749 1 97.31 51 LEU B N 1
ATOM 2243 C CA . LEU B 1 51 ? -5.812 7.246 0.629 1 97.31 51 LEU B CA 1
ATOM 2244 C C . LEU B 1 51 ? -6.969 7.258 1.624 1 97.31 51 LEU B C 1
ATOM 2246 O O . LEU B 1 51 ? -7.34 8.312 2.135 1 97.31 51 LEU B O 1
ATOM 2250 N N . PHE B 1 52 ? -7.516 6.07 1.847 1 98.25 52 PHE B N 1
ATOM 2251 C CA . PHE B 1 52 ? -8.578 5.988 2.84 1 98.25 52 PHE B CA 1
ATOM 2252 C C . PHE B 1 52 ? -8.055 6.332 4.227 1 98.25 52 PHE B C 1
ATOM 2254 O O . PHE B 1 52 ? -8.695 7.078 4.973 1 98.25 52 PHE B O 1
ATOM 2261 N N . ILE B 1 53 ? -6.91 5.812 4.59 1 98 53 ILE B N 1
ATOM 2262 C CA . ILE B 1 53 ? -6.301 6.121 5.879 1 98 53 ILE B CA 1
ATOM 2263 C C . ILE B 1 53 ? -6.016 7.617 5.969 1 98 53 ILE B C 1
ATOM 2265 O O . ILE B 1 53 ? -6.254 8.242 7.008 1 98 53 ILE B O 1
ATOM 2269 N N . ALA B 1 54 ? -5.535 8.188 4.871 1 95.81 54 ALA B N 1
ATOM 2270 C CA . ALA B 1 54 ? -5.301 9.625 4.832 1 95.81 54 ALA B CA 1
ATOM 2271 C C . ALA B 1 54 ? -6.598 10.398 5.047 1 95.81 54 ALA B C 1
ATOM 2273 O O . ALA B 1 54 ? -6.621 11.406 5.754 1 95.81 54 ALA B O 1
ATOM 2274 N N . THR B 1 55 ? -7.652 9.93 4.41 1 96.44 55 THR B N 1
ATOM 2275 C CA . THR B 1 55 ? -8.961 10.555 4.586 1 96.44 55 THR B CA 1
ATOM 2276 C C . THR B 1 55 ? -9.391 10.492 6.047 1 96.44 55 THR B C 1
ATOM 2278 O O . THR B 1 55 ? -9.891 11.477 6.594 1 96.44 55 THR B O 1
ATOM 2281 N N . CYS B 1 56 ? -9.164 9.344 6.668 1 97.19 56 CYS B N 1
ATOM 2282 C CA . CYS B 1 56 ? -9.492 9.203 8.078 1 97.19 56 CYS B CA 1
ATOM 2283 C C . CYS B 1 56 ? -8.703 10.211 8.922 1 97.19 56 CYS B C 1
ATOM 2285 O O . CYS B 1 56 ? -9.234 10.766 9.883 1 97.19 56 CYS B O 1
ATOM 2287 N N . PHE B 1 57 ? -7.508 10.453 8.57 1 94.88 57 PHE B N 1
ATOM 2288 C CA . PHE B 1 57 ? -6.672 11.398 9.305 1 94.88 57 PHE B CA 1
ATOM 2289 C C . PHE B 1 57 ? -7.195 12.82 9.148 1 94.88 57 PHE B C 1
ATOM 2291 O O . PHE B 1 57 ? -7.27 13.578 10.117 1 94.88 57 PHE B O 1
ATOM 2298 N N . VAL B 1 58 ? -7.461 13.148 7.918 1 92.81 58 VAL B N 1
ATOM 2299 C CA . VAL B 1 58 ? -7.988 14.477 7.652 1 92.81 58 VAL B CA 1
ATOM 2300 C C . VAL B 1 58 ? -9.273 14.695 8.445 1 92.81 58 VAL B C 1
ATOM 2302 O O . VAL B 1 58 ? -9.469 15.75 9.055 1 92.81 58 VAL B O 1
ATOM 2305 N N . ARG B 1 59 ? -10.117 13.695 8.445 1 94.38 59 ARG B N 1
ATOM 2306 C CA . ARG B 1 59 ? -11.352 13.781 9.211 1 94.38 59 ARG B CA 1
ATOM 2307 C C . ARG B 1 59 ? -11.062 13.938 10.703 1 94.38 59 ARG B C 1
ATOM 2309 O O . ARG B 1 59 ? -11.727 14.727 11.383 1 94.38 59 ARG B O 1
ATOM 2316 N N . TYR B 1 60 ? -10.164 13.195 11.164 1 94.38 60 TYR B N 1
ATOM 2317 C CA . TYR B 1 60 ? -9.758 13.281 12.562 1 94.38 60 TYR B CA 1
ATOM 2318 C C . TYR B 1 60 ? -9.336 14.703 12.914 1 94.38 60 TYR B C 1
ATOM 2320 O O . TYR B 1 60 ? -9.766 15.25 13.938 1 94.38 60 TYR B O 1
ATOM 2328 N N . MET B 1 61 ? -8.508 15.336 12.039 1 91 61 MET B N 1
ATOM 2329 C CA . MET B 1 61 ? -8.039 16.703 12.273 1 91 61 MET B CA 1
ATOM 2330 C C . MET B 1 61 ? -9.203 17.688 12.25 1 91 61 MET B C 1
ATOM 2332 O O . MET B 1 61 ? -9.266 18.609 13.07 1 91 61 MET B O 1
ATOM 2336 N N . GLN B 1 62 ? -10.055 17.469 11.352 1 88.88 62 GLN B N 1
ATOM 2337 C CA . GLN B 1 62 ? -11.219 18.344 11.227 1 88.88 62 GLN B CA 1
ATOM 2338 C C . GLN B 1 62 ? -12.047 18.328 12.508 1 88.88 62 GLN B C 1
ATOM 2340 O O . GLN B 1 62 ? -12.43 19.391 13.016 1 88.88 62 GLN B O 1
ATOM 2345 N N . TYR B 1 63 ? -12.297 17.188 12.977 1 89 63 TYR B N 1
ATOM 2346 C CA . TYR B 1 63 ? -13.148 17.062 14.148 1 89 63 TYR B CA 1
ATOM 2347 C C . TYR B 1 63 ? -12.414 17.516 15.414 1 89 63 TYR B C 1
ATOM 2349 O O . TYR B 1 63 ? -13.039 17.984 16.359 1 89 63 TYR B O 1
ATOM 2357 N N . GLN B 1 64 ? -11.141 17.344 15.367 1 88.38 64 GLN B N 1
ATOM 2358 C CA . GLN B 1 64 ? -10.359 17.828 16.5 1 88.38 64 GLN B CA 1
ATOM 2359 C C . GLN B 1 64 ? -10.492 19.344 16.656 1 88.38 64 GLN B C 1
ATOM 2361 O O . GLN B 1 64 ? -10.617 19.859 17.766 1 88.38 64 GLN B O 1
ATOM 2366 N N . ILE B 1 65 ? -10.461 20.016 15.578 1 85.69 65 ILE B N 1
ATOM 2367 C CA . ILE B 1 65 ? -10.625 21.453 15.57 1 85.69 65 ILE B CA 1
ATOM 2368 C C . ILE B 1 65 ? -12.016 21.828 16.078 1 85.69 65 ILE B C 1
ATOM 2370 O O . ILE B 1 65 ? -12.164 22.75 16.875 1 85.69 65 ILE B O 1
ATOM 2374 N N . VAL B 1 66 ? -12.953 21.109 15.672 1 83 66 VAL B N 1
ATOM 2375 C CA . VAL B 1 66 ? -14.336 21.391 16.031 1 83 66 VAL B CA 1
ATOM 2376 C C . VAL B 1 66 ? -14.555 21.078 17.516 1 83 66 VAL B C 1
ATOM 2378 O O . VAL B 1 66 ? -15.258 21.812 18.203 1 83 66 VAL B O 1
ATOM 2381 N N . ALA B 1 67 ? -14.031 19.969 17.984 1 83 67 ALA B N 1
ATOM 2382 C CA . ALA B 1 67 ? -14.156 19.594 19.391 1 83 67 ALA B CA 1
ATOM 2383 C C . ALA B 1 67 ? -13.578 20.656 20.297 1 83 67 ALA B C 1
ATOM 2385 O O . ALA B 1 67 ? -14.125 20.922 21.375 1 83 67 ALA B O 1
ATOM 2386 N N . GLU B 1 68 ? -12.562 21.266 19.875 1 82.25 68 GLU B N 1
ATOM 2387 C CA . GLU B 1 68 ? -11.93 22.328 20.656 1 82.25 68 GLU B CA 1
ATOM 2388 C C . GLU B 1 68 ? -12.82 23.562 20.75 1 82.25 68 GLU B C 1
ATOM 2390 O O . GLU B 1 68 ? -12.75 24.312 21.719 1 82.25 68 GLU B O 1
ATOM 2395 N N . GLN B 1 69 ? -13.664 23.609 19.875 1 79.31 69 GLN B N 1
ATOM 2396 C CA . GLN B 1 69 ? -14.57 24.766 19.844 1 79.31 69 GLN B CA 1
ATOM 2397 C C . GLN B 1 69 ? -15.828 24.484 20.672 1 79.31 69 GLN B C 1
ATOM 2399 O O . GLN B 1 69 ? -16.516 25.422 21.094 1 79.31 69 GLN B O 1
ATOM 2404 N N . CYS B 1 70 ? -16.078 23.172 20.75 1 74.19 70 CYS B N 1
ATOM 2405 C CA . CYS B 1 70 ? -17.266 22.797 21.5 1 74.19 70 CYS B CA 1
ATOM 2406 C C . CYS B 1 70 ? -16.922 22.609 22.984 1 74.19 70 CYS B C 1
ATOM 2408 O O . CYS B 1 70 ? -16.406 21.562 23.375 1 74.19 70 CYS B O 1
ATOM 2410 N N . ARG B 1 71 ? -17.016 23.547 23.812 1 70.31 71 ARG B N 1
ATOM 2411 C CA . ARG B 1 71 ? -16.562 23.625 25.203 1 70.31 71 ARG B CA 1
ATOM 2412 C C . ARG B 1 71 ? -17.172 22.516 26.047 1 70.31 71 ARG B C 1
ATOM 2414 O O . ARG B 1 71 ? -16.469 21.844 26.797 1 70.31 71 ARG B O 1
ATOM 2421 N N . GLU B 1 72 ? -18.391 22.266 25.984 1 70.31 72 GLU B N 1
ATOM 2422 C CA . GLU B 1 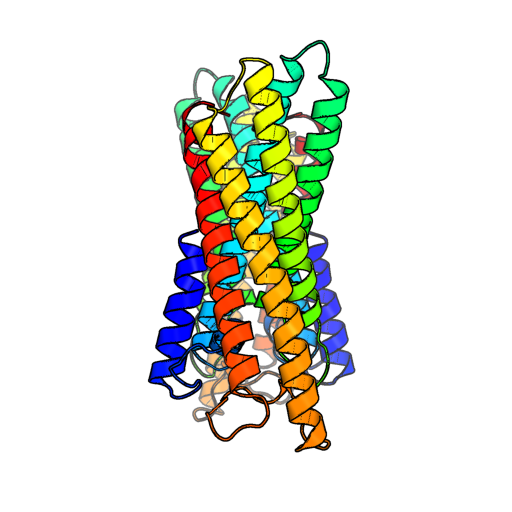72 ? -19.078 21.438 26.969 1 70.31 72 GLU B CA 1
ATOM 2423 C C . GLU B 1 72 ? -18.812 19.953 26.719 1 70.31 72 GLU B C 1
ATOM 2425 O O . GLU B 1 72 ? -18.641 19.188 27.672 1 70.31 72 GLU B O 1
ATOM 2430 N N . GLU B 1 73 ? -18.656 19.531 25.484 1 77.19 73 GLU B N 1
ATOM 2431 C CA . GLU B 1 73 ? -18.531 18.109 25.188 1 77.19 73 GLU B CA 1
ATOM 2432 C C . GLU B 1 73 ? -17.219 17.812 24.484 1 77.19 73 GLU B C 1
ATOM 2434 O O . GLU B 1 73 ? -17.094 16.828 23.766 1 77.19 73 GLU B O 1
ATOM 2439 N N . SER B 1 74 ? -16.312 18.594 24.812 1 81.56 74 SER B N 1
ATOM 2440 C CA . SER B 1 74 ? -15.062 18.562 24.062 1 81.56 74 SER B CA 1
ATOM 2441 C C . SER B 1 74 ? -14.297 17.266 24.312 1 81.56 74 SER B C 1
ATOM 2443 O O . SER B 1 74 ? -13.82 16.625 23.375 1 81.56 74 SER B O 1
ATOM 2445 N N . VAL B 1 75 ? -14.398 16.812 25.547 1 86.38 75 VAL B N 1
ATOM 2446 C CA . VAL B 1 75 ? -13.602 15.648 25.922 1 86.38 75 VAL B CA 1
ATOM 2447 C C . VAL B 1 75 ? -14.219 14.398 25.297 1 86.38 75 VAL B C 1
ATOM 2449 O O . VAL B 1 75 ? -13.508 13.562 24.734 1 86.38 75 VAL B O 1
ATOM 2452 N N . LYS B 1 76 ? -15.484 14.312 25.438 1 87.44 76 LYS B N 1
ATOM 2453 C CA . LYS B 1 76 ? -16.172 13.148 24.906 1 87.44 76 LYS B CA 1
ATOM 2454 C C . LYS B 1 76 ? -16.047 13.086 23.391 1 87.44 76 LYS B C 1
ATOM 2456 O O . LYS B 1 76 ? -15.805 12.016 22.828 1 87.44 76 LYS B O 1
ATOM 2461 N N . LEU B 1 77 ? -16.141 14.164 22.75 1 88.31 77 LEU B N 1
ATOM 2462 C CA . LEU B 1 77 ? -16.031 14.227 21.297 1 88.31 77 LEU B CA 1
ATOM 2463 C C . LEU B 1 77 ? -14.617 13.898 20.844 1 88.31 77 LEU B C 1
ATOM 2465 O O . LEU B 1 77 ? -14.422 13.211 19.844 1 88.31 77 LEU B O 1
ATOM 2469 N N . SER B 1 78 ? -13.727 14.367 21.625 1 91.94 78 SER B N 1
ATOM 2470 C CA . SER B 1 78 ? -12.336 14.109 21.297 1 91.94 78 SER B CA 1
ATOM 2471 C C . SER B 1 78 ? -12 12.625 21.422 1 91.94 78 SER B C 1
ATOM 2473 O O . SER B 1 78 ? -11.289 12.07 20.578 1 91.94 78 SER B O 1
ATOM 2475 N N . ARG B 1 79 ? -12.523 12.008 22.469 1 92.94 79 ARG B N 1
ATOM 2476 C CA . ARG B 1 79 ? -12.289 10.586 22.656 1 92.94 79 ARG B CA 1
ATOM 2477 C C . ARG B 1 79 ? -12.938 9.773 21.547 1 92.94 79 ARG B C 1
ATOM 2479 O O . ARG B 1 79 ? -12.336 8.828 21.031 1 92.94 79 ARG B O 1
ATOM 2486 N N . LEU B 1 80 ? -14.102 10.141 21.219 1 93.88 80 LEU B N 1
ATOM 2487 C CA . LEU B 1 80 ? -14.812 9.461 20.141 1 93.88 80 LEU B CA 1
ATOM 2488 C C . LEU B 1 80 ? -14.086 9.648 18.812 1 93.88 80 LEU B C 1
ATOM 2490 O O . LEU B 1 80 ? -14.008 8.719 18.016 1 93.88 80 LEU B O 1
ATOM 2494 N N . ASN B 1 81 ? -13.617 10.812 18.641 1 95.62 81 ASN B N 1
ATOM 2495 C CA . ASN B 1 81 ? -12.875 11.125 17.422 1 95.62 81 ASN B CA 1
ATOM 2496 C C . ASN B 1 81 ? -11.602 10.281 17.312 1 95.62 81 ASN B C 1
ATOM 2498 O O . ASN B 1 81 ? -11.289 9.766 16.25 1 95.62 81 ASN B O 1
ATOM 2502 N N . LYS B 1 82 ? -10.906 10.133 18.406 1 96.5 82 LYS B N 1
ATOM 2503 C CA . LYS B 1 82 ? -9.703 9.305 18.422 1 96.5 82 LYS B CA 1
ATOM 2504 C C . LYS B 1 82 ? -10.039 7.84 18.141 1 96.5 82 LYS B C 1
ATOM 2506 O O . LYS B 1 82 ? -9.328 7.164 17.406 1 96.5 82 LYS B O 1
ATOM 2511 N N . LEU B 1 83 ? -11.086 7.402 18.75 1 97.56 83 LEU B N 1
ATOM 2512 C CA . LEU B 1 83 ? -11.539 6.031 18.531 1 97.56 83 LEU B CA 1
ATOM 2513 C C . LEU B 1 83 ? -11.906 5.805 17.078 1 97.56 83 LEU B C 1
ATOM 2515 O O . LEU B 1 83 ? -11.523 4.789 16.484 1 97.56 83 LEU B O 1
ATOM 2519 N N . THR B 1 84 ? -12.633 6.699 16.5 1 98.06 84 THR B N 1
ATOM 2520 C CA . THR B 1 84 ? -13.07 6.605 15.117 1 98.06 84 THR B CA 1
ATOM 2521 C C . THR B 1 84 ? -11.867 6.586 14.172 1 98.06 84 THR B C 1
ATOM 2523 O O . THR B 1 84 ? -11.828 5.805 13.219 1 98.06 84 THR B O 1
ATOM 2526 N N . PHE B 1 85 ? -10.914 7.379 14.484 1 98.19 85 PHE B N 1
ATOM 2527 C CA . PHE B 1 85 ? -9.703 7.418 13.68 1 98.19 85 PHE B CA 1
ATOM 2528 C C . PHE B 1 85 ? -8.969 6.086 13.742 1 98.19 85 PHE B C 1
ATOM 2530 O O . PHE B 1 85 ? -8.508 5.578 12.719 1 98.19 85 PHE B O 1
ATOM 2537 N N . GLY B 1 86 ? -8.852 5.551 14.922 1 98.5 86 GLY B N 1
ATOM 2538 C CA . GLY B 1 86 ? -8.211 4.258 15.094 1 98.5 86 GLY B CA 1
ATOM 2539 C C . GLY B 1 86 ? -8.883 3.145 14.312 1 98.5 86 GLY B C 1
ATOM 2540 O O . GLY B 1 86 ? -8.211 2.355 13.641 1 98.5 86 GLY B O 1
ATOM 2541 N N . ILE B 1 87 ? -10.141 3.115 14.359 1 98.69 87 ILE B N 1
ATOM 2542 C CA . ILE B 1 87 ? -10.906 2.074 13.688 1 98.69 87 ILE B CA 1
ATOM 2543 C C . ILE B 1 87 ? -10.789 2.236 12.18 1 98.69 87 ILE B C 1
ATOM 2545 O O . ILE B 1 87 ? -10.617 1.252 11.453 1 98.69 87 ILE B O 1
ATOM 2549 N N . GLY B 1 88 ? -10.898 3.471 11.734 1 98.69 88 GLY B N 1
ATOM 2550 C CA . GLY B 1 88 ? -10.719 3.732 10.32 1 98.69 88 GLY B CA 1
ATOM 2551 C C . GLY B 1 88 ? -9.344 3.326 9.812 1 98.69 88 GLY B C 1
ATOM 2552 O O . GLY B 1 88 ? -9.234 2.693 8.758 1 98.69 88 GLY B O 1
ATOM 2553 N N . THR B 1 89 ? -8.32 3.668 10.57 1 98.31 89 THR B N 1
ATOM 2554 C CA . THR B 1 89 ? -6.953 3.322 10.203 1 98.31 89 THR B CA 1
ATOM 2555 C C . THR B 1 89 ? -6.77 1.809 10.18 1 98.31 89 THR B C 1
ATOM 2557 O O . THR B 1 89 ? -6.176 1.27 9.234 1 98.31 89 THR B O 1
ATOM 2560 N N . LEU B 1 90 ? -7.324 1.176 11.18 1 98.19 90 LEU B N 1
ATOM 2561 C CA . LEU B 1 90 ? -7.234 -0.28 11.227 1 98.19 90 LEU B CA 1
ATOM 2562 C C . LEU B 1 90 ? -7.938 -0.911 10.031 1 98.19 90 LEU B C 1
ATOM 2564 O O . LEU B 1 90 ? -7.441 -1.878 9.453 1 98.19 90 LEU B O 1
ATOM 2568 N N . SER B 1 91 ? -9.055 -0.392 9.719 1 98.75 91 SER B N 1
ATOM 2569 C CA . SER B 1 91 ? -9.781 -0.878 8.555 1 98.75 91 SER B CA 1
ATOM 2570 C C . SER B 1 91 ? -8.961 -0.714 7.277 1 98.75 91 SER B C 1
ATOM 2572 O O . SER B 1 91 ? -8.883 -1.632 6.457 1 98.75 91 SER B O 1
ATOM 2574 N N . GLY B 1 92 ? -8.359 0.434 7.148 1 98.56 92 GLY B N 1
ATOM 2575 C CA . GLY B 1 92 ? -7.496 0.676 6.004 1 98.56 92 GLY B CA 1
ATOM 2576 C C . GLY B 1 92 ? -6.328 -0.286 5.926 1 98.56 92 GLY B C 1
ATOM 2577 O O . GLY B 1 92 ? -6.043 -0.841 4.859 1 98.56 92 GLY B O 1
ATOM 2578 N N . VAL B 1 93 ? -5.684 -0.526 7.008 1 98.25 93 VAL B N 1
ATOM 2579 C CA . VAL B 1 93 ? -4.555 -1.447 7.062 1 98.25 93 VAL B CA 1
ATOM 2580 C C . VAL B 1 93 ? -5.027 -2.863 6.738 1 98.25 93 VAL B C 1
ATOM 2582 O O . VAL B 1 93 ? -4.344 -3.604 6.027 1 98.25 93 VAL B O 1
ATOM 2585 N N . SER B 1 94 ? -6.16 -3.189 7.266 1 98.62 94 SER B N 1
ATOM 2586 C CA . SER B 1 94 ? -6.711 -4.512 6.992 1 98.62 94 SER B CA 1
ATOM 2587 C C . SER B 1 94 ? -6.93 -4.723 5.496 1 98.62 94 SER B C 1
ATOM 2589 O O . SER B 1 94 ? -6.746 -5.828 4.984 1 98.62 94 SER B O 1
ATOM 2591 N N . MET B 1 95 ? -7.258 -3.688 4.836 1 98.38 95 MET B N 1
ATOM 2592 C CA . MET B 1 95 ? -7.531 -3.805 3.406 1 98.38 95 MET B CA 1
ATOM 2593 C C . MET B 1 95 ? -6.238 -4.004 2.621 1 98.38 95 MET B C 1
ATOM 2595 O O . MET B 1 95 ? -6.262 -4.512 1.498 1 98.38 95 MET B O 1
ATOM 2599 N N . THR B 1 96 ? -5.066 -3.635 3.184 1 98.38 96 THR B N 1
ATOM 2600 C CA . THR B 1 96 ? -3.811 -3.969 2.523 1 98.38 96 THR B CA 1
ATOM 2601 C C . THR B 1 96 ? -3.557 -5.473 2.572 1 98.38 96 THR B C 1
ATOM 2603 O O . THR B 1 96 ? -2.91 -6.027 1.682 1 98.38 96 THR B O 1
ATOM 2606 N N . PHE B 1 97 ? -4.109 -6.129 3.586 1 98.31 97 PHE B N 1
ATOM 2607 C CA . PHE B 1 97 ? -4.023 -7.582 3.615 1 98.31 97 PHE B CA 1
ATOM 2608 C C . PHE B 1 97 ? -4.781 -8.195 2.441 1 98.31 97 PHE B C 1
ATOM 2610 O O . PHE B 1 97 ? -4.297 -9.125 1.796 1 98.31 97 PHE B O 1
ATOM 2617 N N . VAL B 1 98 ? -5.941 -7.629 2.209 1 97.94 98 VAL B N 1
ATOM 2618 C CA . VAL B 1 98 ? -6.746 -8.102 1.091 1 97.94 98 VAL B CA 1
ATOM 2619 C C . VAL B 1 98 ? -5.977 -7.926 -0.215 1 97.94 98 VAL B C 1
ATOM 2621 O O . VAL B 1 98 ? -5.996 -8.805 -1.08 1 97.94 98 VAL B O 1
ATOM 2624 N N . ALA B 1 99 ? -5.254 -6.859 -0.335 1 97.88 99 ALA B N 1
ATOM 2625 C CA . ALA B 1 99 ? -4.523 -6.543 -1.561 1 97.88 99 ALA B CA 1
ATOM 2626 C C . ALA B 1 99 ? -3.258 -7.387 -1.677 1 97.88 99 ALA B C 1
ATOM 2628 O O . ALA B 1 99 ? -2.91 -7.844 -2.768 1 97.88 99 ALA B O 1
ATOM 2629 N N . ASN B 1 100 ? -2.629 -7.66 -0.582 1 97.62 100 ASN B N 1
ATOM 2630 C CA . ASN B 1 100 ? -1.25 -8.133 -0.643 1 97.62 100 ASN B CA 1
ATOM 2631 C C . ASN B 1 100 ? -1.166 -9.648 -0.429 1 97.62 100 ASN B C 1
ATOM 2633 O O . ASN B 1 100 ? -0.148 -10.266 -0.742 1 97.62 100 ASN B O 1
ATOM 2637 N N . PHE B 1 101 ? -2.125 -10.203 0.169 1 97.31 101 PHE B N 1
ATOM 2638 C CA . PHE B 1 101 ? -2.127 -11.648 0.398 1 97.31 101 PHE B CA 1
ATOM 2639 C C . PHE B 1 101 ? -3.088 -12.344 -0.557 1 97.31 101 PHE B C 1
ATOM 2641 O O . PHE B 1 101 ? -4.168 -11.82 -0.852 1 97.31 101 PHE B O 1
ATOM 2648 N N . GLU B 1 102 ? -2.68 -13.477 -1.009 1 95.38 102 GLU B N 1
ATOM 2649 C CA . GLU B 1 102 ? -3.479 -14.242 -1.964 1 95.38 102 GLU B CA 1
ATOM 2650 C C . GLU B 1 102 ? -4.492 -15.125 -1.251 1 95.38 102 GLU B C 1
ATOM 2652 O O . GLU B 1 102 ? -4.277 -15.531 -0.105 1 95.38 102 GLU B O 1
ATOM 2657 N N . ILE B 1 103 ? -5.539 -15.367 -1.97 1 94.19 103 ILE B N 1
ATOM 2658 C CA . ILE B 1 103 ? -6.48 -16.391 -1.519 1 94.19 103 ILE B CA 1
ATOM 2659 C C . ILE B 1 103 ? -5.793 -17.75 -1.501 1 94.19 103 ILE B C 1
ATOM 2661 O O . ILE B 1 103 ? -5.035 -18.094 -2.416 1 94.19 103 ILE B O 1
ATOM 2665 N N . GLN B 1 104 ? -6.078 -18.531 -0.427 1 92.56 104 GLN B N 1
ATOM 2666 C CA . GLN B 1 104 ? -5.523 -19.859 -0.283 1 92.56 104 GLN B CA 1
ATOM 2667 C C . GLN B 1 104 ? -6.629 -20.906 -0.161 1 92.56 104 GLN B C 1
ATOM 2669 O O . GLN B 1 104 ? -7.812 -20.562 -0.119 1 92.56 104 GLN B O 1
ATOM 2674 N N . LYS B 1 105 ? -6.188 -22.188 -0.186 1 91.06 105 LYS B N 1
ATOM 2675 C CA . LYS B 1 105 ? -7.145 -23.281 -0.05 1 91.06 105 LYS B CA 1
ATOM 2676 C C . LYS B 1 105 ? -7.785 -23.281 1.335 1 91.06 105 LYS B C 1
ATOM 2678 O O . LYS B 1 105 ? -8.883 -23.812 1.516 1 91.06 105 LYS B O 1
ATOM 2683 N N . THR B 1 106 ? -7.059 -22.766 2.283 1 91 106 THR B N 1
ATOM 2684 C CA . THR B 1 106 ? -7.555 -22.594 3.646 1 91 106 THR B CA 1
ATOM 2685 C C . THR B 1 106 ? -7.633 -21.125 4.016 1 91 106 THR B C 1
ATOM 2687 O O . THR B 1 106 ? -7.223 -20.25 3.234 1 91 106 THR B O 1
ATOM 2690 N N . VAL B 1 107 ? -8.227 -20.844 5.117 1 91.19 107 VAL B N 1
ATOM 2691 C CA . VAL B 1 107 ? -8.344 -19.469 5.582 1 91.19 107 VAL B CA 1
ATOM 2692 C C . VAL B 1 107 ? -6.973 -18.812 5.586 1 91.19 107 VAL B C 1
ATOM 2694 O O . VAL B 1 107 ? -6.016 -19.344 6.148 1 91.19 107 VAL B O 1
ATOM 2697 N N . SER B 1 108 ? -6.902 -17.672 4.91 1 93.25 108 SER B N 1
ATOM 2698 C CA . SER B 1 108 ? -5.645 -16.953 4.715 1 93.25 108 SER B CA 1
ATOM 2699 C C . SER B 1 108 ? -5.684 -15.586 5.379 1 93.25 108 SER B C 1
ATOM 2701 O O . SER B 1 108 ? -6.719 -15.172 5.91 1 93.25 108 SER B O 1
ATOM 2703 N N . PHE B 1 109 ? -4.531 -14.914 5.344 1 95.69 109 PHE B N 1
ATOM 2704 C CA . PHE B 1 109 ? -4.461 -13.539 5.812 1 95.69 109 PHE B CA 1
ATOM 2705 C C . PHE B 1 109 ? -5.336 -12.625 4.961 1 95.69 109 PHE B C 1
ATOM 2707 O O . PHE B 1 109 ? -5.836 -11.609 5.445 1 95.69 109 PHE B O 1
ATOM 2714 N N . HIS B 1 110 ? -5.562 -13.023 3.705 1 97 110 HIS B N 1
ATOM 2715 C CA . HIS B 1 110 ? -6.516 -12.312 2.854 1 97 110 HIS B CA 1
ATOM 2716 C C . HIS B 1 110 ? -7.906 -12.297 3.482 1 97 110 HIS B C 1
ATOM 2718 O O . HIS B 1 110 ? -8.539 -11.242 3.562 1 97 110 HIS B O 1
ATOM 2724 N N . ASP B 1 111 ? -8.336 -13.422 3.965 1 96.06 111 ASP B N 1
ATOM 2725 C CA . ASP B 1 111 ? -9.672 -13.555 4.547 1 96.06 111 ASP B CA 1
ATOM 2726 C C . ASP B 1 111 ? -9.781 -12.766 5.848 1 96.06 111 ASP B C 1
ATOM 2728 O O . ASP B 1 111 ? -10.812 -12.141 6.113 1 96.06 111 ASP B O 1
ATOM 2732 N N . VAL B 1 112 ? -8.75 -12.82 6.586 1 97.5 112 VAL B N 1
ATOM 2733 C CA . VAL B 1 112 ? -8.719 -12.055 7.824 1 97.5 112 VAL B CA 1
ATOM 2734 C C . VAL B 1 112 ? -8.812 -10.562 7.512 1 97.5 112 VAL B C 1
ATOM 2736 O O . VAL B 1 112 ? -9.547 -9.828 8.18 1 97.5 112 VAL B O 1
ATOM 2739 N N . GLY B 1 113 ? -8.07 -10.156 6.535 1 98.19 113 GLY B N 1
ATOM 2740 C CA . GLY B 1 113 ? -8.133 -8.773 6.098 1 98.19 113 GLY B CA 1
ATOM 2741 C C . GLY B 1 113 ? -9.508 -8.359 5.617 1 98.19 113 GLY B C 1
ATOM 2742 O O . GLY B 1 113 ? -9.992 -7.277 5.957 1 98.19 113 GLY B O 1
ATOM 2743 N N . ALA B 1 114 ? -10.133 -9.203 4.891 1 97.69 114 ALA B N 1
ATOM 2744 C CA . ALA B 1 114 ? -11.445 -8.898 4.332 1 97.69 114 ALA B CA 1
ATOM 2745 C C . ALA B 1 114 ? -12.477 -8.711 5.438 1 97.69 114 ALA B C 1
ATOM 2747 O O . ALA B 1 114 ? -13.203 -7.715 5.461 1 97.69 114 ALA B O 1
ATOM 2748 N N . VAL B 1 115 ? -12.492 -9.633 6.391 1 97.62 115 VAL B N 1
ATOM 2749 C CA . VAL B 1 115 ? -13.492 -9.578 7.453 1 97.62 115 VAL B CA 1
ATOM 2750 C C . VAL B 1 115 ? -13.219 -8.367 8.352 1 97.62 115 VAL B C 1
ATOM 2752 O O . VAL B 1 115 ? -14.141 -7.621 8.688 1 97.62 115 VAL B O 1
ATOM 2755 N N . SER B 1 116 ? -11.984 -8.195 8.688 1 98.31 116 SER B N 1
ATOM 2756 C CA . SER B 1 116 ? -11.641 -7.082 9.562 1 98.31 116 SER B CA 1
ATOM 2757 C C . SER B 1 116 ? -11.812 -5.746 8.852 1 98.31 116 SER B C 1
ATOM 2759 O O . SER B 1 116 ? -12.25 -4.766 9.453 1 98.31 116 SER B O 1
ATOM 2761 N N . GLY B 1 117 ? -11.469 -5.703 7.598 1 98.5 117 GLY B N 1
ATOM 2762 C CA . GLY B 1 117 ? -11.625 -4.48 6.828 1 98.5 117 GLY B CA 1
ATOM 2763 C C . GLY B 1 117 ? -13.07 -4.059 6.66 1 98.5 117 GLY B C 1
ATOM 2764 O O . GLY B 1 117 ? -13.414 -2.898 6.902 1 98.5 117 GLY B O 1
ATOM 2765 N N . PHE B 1 118 ? -13.922 -4.965 6.297 1 98.69 118 PHE B N 1
ATOM 2766 C CA . PHE B 1 118 ? -15.336 -4.672 6.102 1 98.69 118 PHE B CA 1
ATOM 2767 C C . PHE B 1 118 ? -16 -4.316 7.426 1 98.69 118 PHE B C 1
ATOM 2769 O O . PHE B 1 118 ? -16.781 -3.367 7.496 1 98.69 118 PHE B O 1
ATOM 2776 N N . SER B 1 119 ? -15.672 -5.07 8.438 1 98.75 119 SER B N 1
ATOM 2777 C CA . SER B 1 119 ? -16.25 -4.785 9.742 1 98.75 119 SER B CA 1
ATOM 2778 C C . SER B 1 119 ? -15.789 -3.432 10.273 1 98.75 119 SER B C 1
ATOM 2780 O O . SER B 1 119 ? -16.594 -2.674 10.828 1 98.75 119 SER B O 1
ATOM 2782 N N . GLY B 1 120 ? -14.531 -3.18 10.172 1 98.75 120 GLY B N 1
ATOM 2783 C CA . GLY B 1 120 ? -14.008 -1.892 10.594 1 98.75 120 GLY B CA 1
ATOM 2784 C C . GLY B 1 120 ? -14.633 -0.722 9.859 1 98.75 120 GLY B C 1
ATOM 2785 O O . GLY B 1 120 ? -14.969 0.293 10.477 1 98.75 120 GLY B O 1
ATOM 2786 N N . ALA B 1 121 ? -14.766 -0.879 8.547 1 98.81 121 ALA B N 1
ATOM 2787 C CA . ALA B 1 121 ? -15.398 0.165 7.746 1 98.81 121 ALA B CA 1
ATOM 2788 C C . ALA B 1 121 ? -16.828 0.417 8.203 1 98.81 121 ALA B C 1
ATOM 2790 O O . ALA B 1 121 ? -17.281 1.565 8.281 1 98.81 121 ALA B O 1
ATOM 2791 N N . LEU B 1 122 ? -17.516 -0.677 8.469 1 98.88 122 LEU B N 1
ATOM 2792 C CA . LEU B 1 122 ? -18.891 -0.566 8.922 1 98.88 122 LEU B CA 1
ATOM 2793 C C . LEU B 1 122 ? -18.969 0.217 10.227 1 98.88 122 LEU B C 1
ATOM 2795 O O . LEU B 1 122 ? -19.75 1.163 10.344 1 98.88 122 LEU B O 1
ATOM 2799 N N . VAL B 1 123 ? -18.156 -0.148 11.156 1 98.88 123 VAL B N 1
ATOM 2800 C CA . VAL B 1 123 ? -18.141 0.522 12.453 1 98.88 123 VAL B CA 1
ATOM 2801 C C . VAL B 1 123 ? -17.719 1.979 12.273 1 98.88 123 VAL B C 1
ATOM 2803 O O . VAL B 1 123 ? -18.297 2.879 12.883 1 98.88 123 VAL B O 1
ATOM 2806 N N . TYR B 1 124 ? -16.734 2.18 11.477 1 98.81 124 TYR B N 1
ATOM 2807 C CA . TYR B 1 124 ? -16.266 3.531 11.188 1 98.81 124 TYR B CA 1
ATOM 2808 C C . TYR B 1 124 ? -17.406 4.406 10.68 1 98.81 124 TYR B C 1
ATOM 2810 O O . TYR B 1 124 ? -17.578 5.543 11.133 1 98.81 124 TYR B O 1
ATOM 2818 N N . CYS B 1 125 ? -18.156 3.902 9.742 1 98.75 125 CYS B N 1
ATOM 2819 C CA . CYS B 1 125 ? -19.234 4.672 9.133 1 98.75 125 CYS B CA 1
ATOM 2820 C C . CYS B 1 125 ? -20.328 4.984 10.156 1 98.75 125 CYS B C 1
ATOM 2822 O O . CYS B 1 125 ? -20.859 6.098 10.18 1 98.75 125 CYS B O 1
ATOM 2824 N N . TRP B 1 126 ? -20.625 4.031 11.023 1 98.75 126 TRP B N 1
ATOM 2825 C CA . TRP B 1 126 ? -21.609 4.289 12.062 1 98.75 126 TRP B CA 1
ATOM 2826 C C . TRP B 1 126 ? -21.109 5.344 13.039 1 98.75 126 TRP B C 1
ATOM 2828 O O . TRP B 1 126 ? -21.875 6.199 13.484 1 98.75 126 TRP B O 1
ATOM 2838 N N . LEU B 1 127 ? -19.859 5.289 13.383 1 98.12 127 LEU B N 1
ATOM 2839 C CA . LEU B 1 127 ? -19.297 6.277 14.289 1 98.12 127 LEU B CA 1
ATOM 2840 C C . LEU B 1 127 ? -19.297 7.664 13.648 1 98.12 127 LEU B C 1
ATOM 2842 O O . LEU B 1 127 ? -19.609 8.656 14.305 1 98.12 127 LEU B O 1
ATOM 2846 N N . GLN B 1 128 ? -18.953 7.68 12.375 1 97.06 128 GLN B N 1
ATOM 2847 C CA . GLN B 1 128 ? -19 8.953 11.656 1 97.06 128 GLN B CA 1
ATOM 2848 C C . GLN B 1 128 ? -20.406 9.516 11.617 1 97.06 128 GLN B C 1
ATOM 2850 O O . GLN B 1 128 ? -20.609 10.727 11.703 1 97.06 128 GLN B O 1
ATOM 2855 N N . THR B 1 129 ? -21.344 8.609 11.438 1 97.25 129 THR B N 1
ATOM 2856 C CA . THR B 1 129 ? -22.734 9.016 11.43 1 97.25 129 THR B CA 1
ATOM 2857 C C . THR B 1 129 ? -23.125 9.625 12.773 1 97.25 129 THR B C 1
ATOM 2859 O O . THR B 1 129 ? -23.703 10.719 12.828 1 97.25 129 THR B O 1
ATOM 2862 N N . LEU B 1 130 ? -22.781 8.977 13.859 1 95.44 130 LEU B N 1
ATOM 2863 C CA . LEU B 1 130 ? -23.078 9.461 15.203 1 95.44 130 LEU B CA 1
ATOM 2864 C C . LEU B 1 130 ? -22.438 10.82 15.445 1 95.44 130 LEU B C 1
ATOM 2866 O O . LEU B 1 130 ? -23.094 11.734 15.969 1 95.44 130 LEU B O 1
ATOM 2870 N N . MET B 1 131 ? -21.25 10.922 15.039 1 92.94 131 MET B N 1
ATOM 2871 C CA . MET B 1 131 ? -20.531 12.18 15.227 1 92.94 131 MET B CA 1
ATOM 2872 C C . MET B 1 131 ? -21.172 13.297 14.406 1 92.94 131 MET B C 1
ATOM 2874 O O . MET B 1 131 ? -21.203 14.453 14.844 1 92.94 131 MET B O 1
ATOM 2878 N N . SER B 1 132 ? -21.625 12.969 13.242 1 92.75 132 SER B N 1
ATOM 2879 C CA . SER B 1 132 ? -22.297 13.961 12.406 1 92.75 132 SER B CA 1
ATOM 2880 C C . SER B 1 132 ? -23.531 14.523 13.094 1 92.75 132 SER B C 1
ATOM 2882 O O . SER B 1 132 ? -23.797 15.727 13.023 1 92.75 132 SER B O 1
ATOM 2884 N N . TYR B 1 133 ? -24.281 13.711 13.758 1 92.94 133 TYR B N 1
ATOM 2885 C CA . TYR B 1 133 ? -25.469 14.172 14.477 1 92.94 133 TYR B CA 1
ATOM 2886 C C . TYR B 1 133 ? -25.078 15.062 15.648 1 92.94 133 TYR B C 1
ATOM 2888 O O . TYR B 1 133 ? -25.719 16.078 15.914 1 92.94 133 TYR B O 1
ATOM 2896 N N . ARG B 1 134 ? -24.062 14.688 16.312 1 88 134 ARG B N 1
ATOM 2897 C CA . ARG B 1 134 ? -23.609 15.469 17.469 1 88 134 ARG B CA 1
ATOM 2898 C C . ARG B 1 134 ? -23.172 16.875 17.047 1 88 134 ARG B C 1
ATOM 2900 O O . ARG B 1 134 ? -23.5 17.859 17.703 1 88 134 ARG B O 1
ATOM 2907 N N . LEU B 1 135 ? -22.5 16.906 16 1 85.19 135 LEU B N 1
ATOM 2908 C CA . LEU B 1 135 ? -22 18.203 15.531 1 85.19 135 LEU B CA 1
ATOM 2909 C C . LEU B 1 135 ? -23.156 19.047 14.992 1 85.19 135 LEU B C 1
ATOM 2911 O O . LEU B 1 135 ? -23.172 20.266 15.188 1 85.19 135 LEU B O 1
ATOM 2915 N N . ARG B 1 136 ? -24.016 18.453 14.336 1 86.31 136 ARG B N 1
ATOM 2916 C CA . ARG B 1 136 ? -25.203 19.156 13.867 1 86.31 136 ARG B CA 1
ATOM 2917 C C . ARG B 1 136 ? -25.969 19.766 15.031 1 86.31 136 ARG B C 1
ATOM 2919 O O . ARG B 1 136 ? -26.375 20.922 14.984 1 86.31 136 ARG B O 1
ATOM 2926 N N . ASP B 1 137 ? -26.078 19.078 16.062 1 85.81 137 ASP B N 1
ATOM 2927 C CA . ASP B 1 137 ? -26.875 19.5 17.219 1 85.81 137 ASP B CA 1
ATOM 2928 C C . ASP B 1 137 ? -26.188 20.656 17.969 1 85.81 137 ASP B C 1
ATOM 2930 O O . ASP B 1 137 ? -26.859 21.422 18.672 1 85.81 137 ASP B O 1
ATOM 2934 N N . HIS B 1 138 ? -24.938 20.797 17.734 1 81 138 HIS B N 1
ATOM 2935 C CA . HIS B 1 138 ? -24.219 21.906 18.359 1 81 138 HIS B CA 1
ATOM 2936 C C . HIS B 1 138 ? -24.094 23.078 17.406 1 81 138 HIS B C 1
ATOM 2938 O O . HIS B 1 138 ? -23.391 24.047 17.703 1 81 138 HIS B O 1
ATOM 2944 N N . GLY B 1 139 ? -24.672 22.969 16.297 1 77.62 139 GLY B N 1
ATOM 2945 C CA . GLY B 1 139 ? -24.719 24.078 15.344 1 77.62 139 GLY B CA 1
ATOM 2946 C C . GLY B 1 139 ? -23.375 24.344 14.68 1 77.62 139 GLY B C 1
ATOM 2947 O O . GLY B 1 139 ? -23.109 25.469 14.266 1 77.62 139 GLY B O 1
ATOM 2948 N N . VAL B 1 140 ? -22.625 23.328 14.656 1 74.44 140 VAL B N 1
ATOM 2949 C CA . VAL B 1 140 ? -21.266 23.562 14.188 1 74.44 140 VAL B CA 1
ATOM 2950 C C . VAL B 1 140 ? -21.172 23.234 12.695 1 74.44 140 VAL B C 1
ATOM 2952 O O . VAL B 1 140 ? -20.812 24.094 11.891 1 74.44 140 VAL B O 1
ATOM 2955 N N . ILE B 1 141 ? -21.359 21.953 12.398 1 78.12 141 ILE B N 1
ATOM 2956 C CA . ILE B 1 141 ? -21.219 21.516 11.016 1 78.12 141 ILE B CA 1
ATOM 2957 C C . ILE B 1 141 ? -22.25 20.438 10.703 1 78.12 141 ILE B C 1
ATOM 2959 O O . ILE B 1 141 ? -23.016 20.031 11.578 1 78.12 141 ILE B O 1
ATOM 2963 N N . ASN B 1 142 ? -22.594 20.094 9.453 1 80.25 142 ASN B N 1
ATOM 2964 C CA . ASN B 1 142 ? -23.406 19.016 8.875 1 80.25 142 ASN B CA 1
ATOM 2965 C C . ASN B 1 142 ? -24.891 19.375 8.867 1 80.25 142 ASN B C 1
ATOM 2967 O O . ASN B 1 142 ? -25.391 19.953 9.828 1 80.25 142 ASN B O 1
ATOM 2971 N N . SER B 1 143 ? -25.531 19.141 7.887 1 88 143 SER B N 1
ATOM 2972 C CA . SER B 1 143 ? -26.984 19.297 7.758 1 88 143 SER B CA 1
ATOM 2973 C C . SER B 1 143 ? -27.719 18.016 8.141 1 88 143 SER B C 1
ATOM 2975 O O . SER B 1 143 ? -27.109 16.938 8.203 1 88 143 SER B O 1
ATOM 2977 N N . THR B 1 144 ? -28.969 18.141 8.367 1 93.19 144 THR B N 1
ATOM 2978 C CA . THR B 1 144 ? -29.812 16.984 8.641 1 93.19 144 THR B CA 1
ATOM 2979 C C . THR B 1 144 ? -29.812 16.016 7.461 1 93.19 144 THR B C 1
ATOM 2981 O O . THR B 1 144 ? -29.828 14.805 7.648 1 93.19 144 THR B O 1
ATOM 2984 N N . ALA B 1 145 ? -29.766 16.547 6.32 1 94 145 ALA B N 1
ATOM 2985 C CA . ALA B 1 145 ? -29.75 15.727 5.113 1 94 145 ALA B CA 1
ATOM 2986 C C . ALA B 1 145 ? -28.516 14.828 5.07 1 94 145 ALA B C 1
ATOM 2988 O O . ALA B 1 145 ? -28.609 13.648 4.746 1 94 145 ALA B O 1
ATOM 2989 N N . VAL B 1 146 ? -27.406 15.375 5.383 1 94.62 146 VAL B N 1
ATOM 2990 C CA . VAL B 1 146 ? -26.172 14.609 5.383 1 94.62 146 VAL B CA 1
ATOM 2991 C C . VAL B 1 146 ? -26.234 13.516 6.445 1 94.62 146 VAL B C 1
ATOM 2993 O O . VAL B 1 146 ? -25.844 12.375 6.195 1 94.62 146 VAL B O 1
ATOM 2996 N N . CYS B 1 147 ? -26.719 13.836 7.59 1 96.06 147 CYS B N 1
ATOM 2997 C CA . CYS B 1 147 ? -26.844 12.867 8.68 1 96.06 147 CYS B CA 1
ATOM 2998 C C . CYS B 1 147 ? -27.75 11.711 8.281 1 96.06 147 CYS B C 1
ATOM 3000 O O . CYS B 1 147 ? -27.406 10.547 8.523 1 96.06 147 CYS B O 1
ATOM 3002 N N . HIS B 1 148 ? -28.859 12.039 7.676 1 97.56 148 HIS B N 1
ATOM 3003 C CA . HIS B 1 148 ? -29.797 11.016 7.25 1 97.56 148 HIS B CA 1
ATOM 3004 C C . HIS B 1 148 ? -29.203 10.141 6.148 1 97.56 148 HIS B C 1
ATOM 3006 O O . HIS B 1 148 ? -29.422 8.93 6.121 1 97.56 148 HIS B O 1
ATOM 3012 N N . THR B 1 149 ? -28.531 10.758 5.23 1 98.06 149 THR B N 1
ATOM 3013 C CA . THR B 1 149 ? -27.891 10.008 4.16 1 98.06 149 THR B CA 1
ATOM 3014 C C . THR B 1 149 ? -26.875 9.023 4.73 1 98.06 149 THR B C 1
ATOM 3016 O O . THR B 1 149 ? -26.844 7.852 4.34 1 98.06 149 THR B O 1
ATOM 3019 N N . ARG B 1 150 ? -26.078 9.445 5.672 1 98.31 150 ARG B N 1
ATOM 3020 C CA . ARG B 1 150 ? -25.078 8.586 6.297 1 98.31 150 ARG B CA 1
ATOM 3021 C C . ARG B 1 150 ? -25.75 7.461 7.086 1 98.31 150 ARG B C 1
ATOM 3023 O O . ARG B 1 150 ? -25.25 6.336 7.113 1 98.31 150 ARG B O 1
ATOM 3030 N N . THR B 1 151 ? -26.828 7.785 7.676 1 98.75 151 THR B N 1
ATOM 3031 C CA . THR B 1 151 ? -27.578 6.75 8.383 1 98.75 151 THR B CA 1
ATOM 3032 C C . THR B 1 151 ? -28.094 5.695 7.402 1 98.75 151 THR B C 1
ATOM 3034 O O . THR B 1 151 ? -27.984 4.496 7.668 1 98.75 151 THR B O 1
ATOM 3037 N N . MET B 1 152 ? -28.641 6.172 6.371 1 98.81 152 MET B N 1
ATOM 3038 C CA . MET B 1 152 ? -29.172 5.258 5.359 1 98.81 152 MET B CA 1
ATOM 3039 C C . MET B 1 152 ? -28.062 4.367 4.805 1 98.81 152 MET B C 1
ATOM 3041 O O . MET B 1 152 ? -28.234 3.15 4.715 1 98.81 152 MET B O 1
ATOM 3045 N N . LEU B 1 153 ? -26.969 4.926 4.465 1 98.88 153 LEU B N 1
ATOM 3046 C CA . LEU B 1 153 ? -25.859 4.176 3.877 1 98.88 153 LEU B CA 1
ATOM 3047 C C . LEU B 1 153 ? -25.281 3.191 4.883 1 98.88 153 LEU B C 1
ATOM 3049 O O . LEU B 1 153 ? -24.953 2.055 4.531 1 98.88 153 LEU B O 1
ATOM 3053 N N . SER B 1 154 ? -25.188 3.602 6.117 1 98.88 154 SER B N 1
ATOM 3054 C CA . SER B 1 154 ? -24.703 2.701 7.16 1 98.88 154 SER B CA 1
ATOM 3055 C C . SER B 1 154 ? -25.656 1.532 7.367 1 98.88 154 SER B C 1
ATOM 3057 O O . SER B 1 154 ? -25.219 0.404 7.609 1 98.88 154 SER B O 1
ATOM 3059 N N . THR B 1 155 ? -26.891 1.835 7.273 1 98.94 155 THR B N 1
ATOM 3060 C CA . THR B 1 155 ? -27.891 0.787 7.41 1 98.94 155 THR B CA 1
ATOM 3061 C C . THR B 1 155 ? -27.797 -0.2 6.25 1 98.94 155 THR B C 1
ATOM 3063 O O . THR B 1 155 ? -27.844 -1.415 6.457 1 98.94 155 THR B O 1
ATOM 3066 N N . ILE B 1 156 ? -27.672 0.323 5.086 1 98.88 156 ILE B N 1
ATOM 3067 C CA . ILE B 1 156 ? -27.516 -0.526 3.91 1 98.88 156 ILE B CA 1
ATOM 3068 C C . ILE B 1 156 ? -26.266 -1.392 4.062 1 98.88 156 ILE B C 1
ATOM 3070 O O . ILE B 1 156 ? -26.312 -2.596 3.795 1 98.88 156 ILE B O 1
ATOM 3074 N N . MET B 1 157 ? -25.219 -0.828 4.516 1 98.94 157 MET B N 1
ATOM 3075 C CA . MET B 1 157 ? -23.984 -1.578 4.738 1 98.94 157 MET B CA 1
ATOM 3076 C C . MET B 1 157 ? -24.203 -2.688 5.762 1 98.94 157 MET B C 1
ATOM 3078 O O . MET B 1 157 ? -23.688 -3.799 5.594 1 98.94 157 MET B O 1
ATOM 3082 N N . THR B 1 158 ? -24.938 -2.367 6.785 1 98.94 158 THR B N 1
ATOM 3083 C CA . THR B 1 158 ? -25.188 -3.355 7.824 1 98.94 158 THR B CA 1
ATOM 3084 C C . THR B 1 158 ? -25.984 -4.535 7.266 1 98.94 158 THR B C 1
ATOM 3086 O O . THR B 1 158 ? -25.594 -5.691 7.453 1 98.94 158 THR B O 1
ATOM 3089 N N . LEU B 1 159 ? -27 -4.219 6.566 1 98.88 159 LEU B N 1
ATOM 3090 C CA . LEU B 1 159 ? -27.875 -5.258 6.02 1 98.88 159 LEU B CA 1
ATOM 3091 C C . LEU B 1 159 ? -27.125 -6.098 4.984 1 98.88 159 LEU B C 1
ATOM 3093 O O . LEU B 1 159 ? -27.188 -7.328 5.02 1 98.88 159 LEU B O 1
ATOM 3097 N N . THR B 1 160 ? -26.438 -5.488 4.121 1 98.88 160 THR B N 1
ATOM 3098 C CA . THR B 1 160 ? -25.719 -6.211 3.076 1 98.88 160 THR B CA 1
ATOM 3099 C C . THR B 1 160 ? -24.578 -7.023 3.668 1 98.88 160 THR B C 1
ATOM 3101 O O . THR B 1 160 ? -24.25 -8.102 3.162 1 98.88 160 THR B O 1
ATOM 3104 N N . PHE B 1 161 ? -23.969 -6.535 4.719 1 98.88 161 PHE B N 1
ATOM 3105 C CA . PHE B 1 161 ? -22.906 -7.285 5.371 1 98.88 161 PHE B CA 1
ATOM 3106 C C . PHE B 1 161 ? -23.453 -8.57 5.992 1 98.88 161 PHE B C 1
ATOM 3108 O O . PHE B 1 161 ? -22.844 -9.633 5.867 1 98.88 161 PHE B O 1
ATOM 3115 N N . ILE B 1 162 ? -24.594 -8.469 6.652 1 98.81 162 ILE B N 1
ATOM 3116 C CA . ILE B 1 162 ? -25.234 -9.625 7.266 1 98.81 162 ILE B CA 1
ATOM 3117 C C . ILE B 1 162 ? -25.594 -10.641 6.188 1 98.81 162 ILE B C 1
ATOM 3119 O O . ILE B 1 162 ? -25.344 -11.844 6.336 1 98.81 162 ILE B O 1
ATOM 3123 N N . ILE B 1 163 ? -26.156 -10.172 5.102 1 98.75 163 ILE B N 1
ATOM 3124 C CA . ILE B 1 163 ? -26.531 -11.047 4.004 1 98.75 163 ILE B CA 1
ATOM 3125 C C . ILE B 1 163 ? -25.281 -11.68 3.391 1 98.75 163 ILE B C 1
ATOM 3127 O O . ILE B 1 163 ? -25.25 -12.883 3.113 1 98.75 163 ILE B O 1
ATOM 3131 N N . PHE B 1 164 ? -24.25 -10.906 3.199 1 98.62 164 PHE B N 1
ATOM 3132 C CA . PHE B 1 164 ? -23 -11.383 2.643 1 98.62 164 PHE B CA 1
ATOM 3133 C C . PHE B 1 164 ? -22.453 -12.547 3.459 1 98.62 164 PHE B C 1
ATOM 3135 O O . PHE B 1 164 ? -22.172 -13.617 2.916 1 98.62 164 PHE B O 1
ATOM 3142 N N . LEU B 1 165 ? -22.359 -12.375 4.785 1 98.25 165 LEU B N 1
ATOM 3143 C CA . LEU B 1 165 ? -21.781 -13.391 5.648 1 98.25 165 LEU B CA 1
ATOM 3144 C C . LEU B 1 165 ? -22.672 -14.633 5.703 1 98.25 165 LEU B C 1
ATOM 3146 O O . LEU B 1 165 ? -22.188 -15.758 5.637 1 98.25 165 LEU B O 1
ATOM 3150 N N . GLY B 1 166 ? -23.969 -14.453 5.824 1 98.5 166 GLY B N 1
ATOM 3151 C CA . GLY B 1 166 ? -24.906 -15.57 5.906 1 98.5 166 GLY B CA 1
ATOM 3152 C C . GLY B 1 166 ? -24.906 -16.422 4.656 1 98.5 166 GLY B C 1
ATOM 3153 O O . GLY B 1 166 ? -24.828 -17.656 4.738 1 98.5 166 GLY B O 1
ATOM 3154 N N . PHE B 1 167 ? -24.953 -15.75 3.545 1 98.56 167 PHE B N 1
ATOM 3155 C CA . PHE B 1 167 ? -25.047 -16.516 2.303 1 98.56 167 PHE B CA 1
ATOM 3156 C C . PHE B 1 167 ? -23.688 -17.047 1.882 1 98.56 167 PHE B C 1
ATOM 3158 O O . PHE B 1 167 ? -23.609 -18.047 1.162 1 98.56 167 PHE B O 1
ATOM 3165 N N . GLN B 1 168 ? -22.625 -16.406 2.299 1 97.5 168 GLN B N 1
ATOM 3166 C CA . GLN B 1 168 ? -21.328 -17 2.09 1 97.5 168 GLN B CA 1
ATOM 3167 C C . GLN B 1 168 ? -21.188 -18.312 2.863 1 97.5 168 GLN B C 1
ATOM 3169 O O . GLN B 1 168 ? -20.703 -19.312 2.326 1 97.5 168 GLN B O 1
ATOM 3174 N N . ALA B 1 169 ? -21.625 -18.281 4.125 1 97.19 169 ALA B N 1
ATOM 3175 C CA . ALA B 1 169 ? -21.594 -19.484 4.957 1 97.19 169 ALA B CA 1
ATOM 3176 C C . ALA B 1 169 ? -22.453 -20.594 4.359 1 97.19 169 ALA B C 1
ATOM 3178 O O . ALA B 1 169 ? -22.047 -21.75 4.328 1 97.19 169 ALA B O 1
ATOM 3179 N N . LYS B 1 170 ? -23.594 -20.219 3.881 1 98.31 170 LYS B N 1
ATOM 3180 C CA . LYS B 1 170 ? -24.469 -21.203 3.264 1 98.31 170 LYS B CA 1
ATOM 3181 C C . LYS B 1 170 ? -23.844 -21.797 2.004 1 98.31 170 LYS B C 1
ATOM 3183 O O . LYS B 1 170 ? -23.953 -23 1.761 1 98.31 170 LYS B O 1
ATOM 3188 N N . SER B 1 171 ? -23.234 -20.922 1.22 1 97.5 171 SER B N 1
ATOM 3189 C CA . SER B 1 171 ? -22.547 -21.406 0.018 1 97.5 171 SER B CA 1
ATOM 3190 C C . SER B 1 171 ? -21.453 -22.406 0.362 1 97.5 171 SER B C 1
ATOM 3192 O O . SER B 1 171 ? -21.312 -23.438 -0.288 1 97.5 171 SER B O 1
ATOM 3194 N N . HIS B 1 172 ? -20.703 -22.062 1.362 1 95.88 172 HIS B N 1
ATOM 3195 C CA . HIS B 1 172 ? -19.625 -22.938 1.818 1 95.88 172 HIS B CA 1
ATOM 3196 C C . HIS B 1 172 ? -20.188 -24.266 2.314 1 95.88 172 HIS B C 1
ATOM 3198 O O . HIS B 1 172 ? -19.625 -25.328 2.006 1 95.88 172 HIS B O 1
ATOM 3204 N N . TRP B 1 173 ? -21.25 -24.219 3.064 1 97.12 173 TRP B N 1
ATOM 3205 C CA . TRP B 1 173 ? -21.891 -25.422 3.602 1 97.12 173 TRP B CA 1
ATOM 3206 C C . TRP B 1 173 ? -22.391 -26.312 2.475 1 97.12 173 TRP B C 1
ATOM 3208 O O . TRP B 1 173 ? -22.156 -27.531 2.488 1 97.12 173 TRP B O 1
ATOM 3218 N N . ASP B 1 174 ? -23.016 -25.734 1.517 1 97.56 174 ASP B N 1
ATOM 3219 C CA . ASP B 1 174 ? -23.531 -26.484 0.374 1 97.56 174 ASP B CA 1
ATOM 3220 C C . ASP B 1 174 ? -22.406 -27.094 -0.441 1 97.56 174 ASP B C 1
ATOM 3222 O O . ASP B 1 174 ? -22.516 -28.234 -0.909 1 97.56 174 ASP B O 1
ATOM 3226 N N . TRP B 1 175 ? -21.344 -26.406 -0.626 1 96.94 175 TRP B N 1
ATOM 3227 C CA . TRP B 1 175 ? -20.172 -26.891 -1.346 1 96.94 175 TRP B CA 1
ATOM 3228 C C . TRP B 1 175 ? -19.578 -28.109 -0.646 1 96.94 175 TRP B C 1
ATOM 3230 O O . TRP B 1 175 ? -19.328 -29.141 -1.278 1 96.94 175 TRP B O 1
ATOM 3240 N N . ASP B 1 176 ? -19.391 -28.016 0.655 1 95.94 176 ASP B N 1
ATOM 3241 C CA . ASP B 1 176 ? -18.719 -29.047 1.434 1 95.94 176 ASP B CA 1
ATOM 3242 C C . ASP B 1 176 ? -19.547 -30.328 1.478 1 95.94 176 ASP B C 1
ATOM 3244 O O . ASP B 1 176 ? -19 -31.422 1.544 1 95.94 176 ASP B O 1
ATOM 3248 N N . ARG B 1 177 ? -20.828 -30.219 1.421 1 97.06 177 ARG B N 1
ATOM 3249 C CA . ARG B 1 177 ? -21.719 -31.375 1.412 1 97.06 177 ARG B CA 1
ATOM 3250 C C . ARG B 1 177 ? -21.531 -32.219 0.151 1 97.06 177 ARG B C 1
ATOM 3252 O O . ARG B 1 177 ? -21.578 -33.438 0.201 1 97.06 177 ARG B O 1
ATOM 3259 N N . VAL B 1 178 ? -21.203 -31.516 -0.902 1 97.12 178 VAL B N 1
ATOM 3260 C CA . VAL B 1 178 ? -21.156 -32.188 -2.193 1 97.12 178 VAL B CA 1
ATOM 3261 C C . VAL B 1 178 ? -19.703 -32.5 -2.566 1 97.12 178 VAL B C 1
ATOM 3263 O O . VAL B 1 178 ? -19.406 -33.531 -3.152 1 97.12 178 VAL B O 1
ATOM 3266 N N . ARG B 1 179 ? -18.797 -31.547 -2.189 1 95.62 179 ARG B N 1
ATOM 3267 C CA . ARG B 1 179 ? -17.391 -31.656 -2.551 1 95.62 179 ARG B CA 1
ATOM 3268 C C . ARG B 1 179 ? -16.484 -31.5 -1.325 1 95.62 179 ARG B C 1
ATOM 3270 O O . ARG B 1 179 ? -15.633 -30.609 -1.286 1 95.62 179 ARG B O 1
ATOM 3277 N N . PRO B 1 180 ? -16.562 -32.469 -0.434 1 93.38 180 PRO B N 1
ATOM 3278 C CA . PRO B 1 180 ? -15.844 -32.312 0.83 1 93.38 180 PRO B CA 1
ATOM 3279 C C . PRO B 1 180 ? -14.328 -32.344 0.648 1 93.38 180 PRO B C 1
ATOM 3281 O O . PRO B 1 180 ? -13.594 -31.781 1.469 1 93.38 180 PRO B O 1
ATOM 3284 N N . ASN B 1 181 ? -13.766 -32.906 -0.423 1 93.62 181 ASN B N 1
ATOM 3285 C CA . ASN B 1 181 ? -12.328 -33.031 -0.617 1 93.62 181 ASN B CA 1
ATOM 3286 C C . ASN B 1 181 ? -11.758 -31.859 -1.408 1 93.62 181 ASN B C 1
ATOM 3288 O O . ASN B 1 181 ? -10.547 -31.797 -1.629 1 93.62 181 ASN B O 1
ATOM 3292 N N . TYR B 1 182 ? -12.68 -31.016 -1.83 1 93.12 182 TYR B N 1
ATOM 3293 C CA . TYR B 1 182 ? -12.273 -29.812 -2.547 1 93.12 182 TYR B CA 1
ATOM 3294 C C . TYR B 1 182 ? -12.594 -28.562 -1.735 1 93.12 182 TYR B C 1
ATOM 3296 O O . TYR B 1 182 ? -13.75 -28.328 -1.369 1 93.12 182 TYR B O 1
ATOM 3304 N N . HIS B 1 183 ? -11.625 -27.75 -1.538 1 91.19 183 HIS B N 1
ATOM 3305 C CA . HIS B 1 183 ? -11.812 -26.594 -0.68 1 91.19 183 HIS B CA 1
ATOM 3306 C C . HIS B 1 183 ? -12.641 -25.516 -1.381 1 91.19 183 HIS B C 1
ATOM 3308 O O . HIS B 1 183 ? -12.359 -25.172 -2.529 1 91.19 183 HIS B O 1
ATOM 3314 N N . PHE B 1 184 ? -13.586 -24.953 -0.633 1 91.69 184 PHE B N 1
ATOM 3315 C CA . PHE B 1 184 ? -14.5 -23.938 -1.124 1 91.69 184 PHE B CA 1
ATOM 3316 C C . PHE B 1 184 ? -13.727 -22.75 -1.693 1 91.69 184 PHE B C 1
ATOM 3318 O O . PHE B 1 184 ? -14.039 -22.25 -2.779 1 91.69 184 PHE B O 1
ATOM 3325 N N . LEU B 1 185 ? -12.664 -22.344 -1.013 1 89.69 185 LEU B N 1
ATOM 3326 C CA . LEU B 1 185 ? -11.914 -21.141 -1.353 1 89.69 185 LEU B CA 1
ATOM 3327 C C . LEU B 1 185 ? -11.016 -21.375 -2.562 1 89.69 185 LEU B C 1
ATOM 3329 O O . LEU B 1 185 ? -10.508 -20.438 -3.162 1 89.69 185 LEU B O 1
ATOM 3333 N N . ALA B 1 186 ? -10.828 -22.609 -2.922 1 87.94 186 ALA B N 1
ATOM 3334 C CA . ALA B 1 186 ? -10.008 -22.969 -4.074 1 87.94 186 ALA B CA 1
ATOM 3335 C C . ALA B 1 186 ? -10.766 -22.766 -5.379 1 87.94 186 ALA B C 1
ATOM 3337 O O . ALA B 1 186 ? -10.172 -22.75 -6.457 1 87.94 186 ALA B O 1
ATOM 3338 N N . LYS B 1 187 ? -12.086 -22.547 -5.223 1 90.94 187 LYS B N 1
ATOM 3339 C CA . LYS B 1 187 ? -12.914 -22.375 -6.414 1 90.94 187 LYS B CA 1
ATOM 3340 C C . LYS B 1 187 ? -13 -20.906 -6.812 1 90.94 187 LYS B C 1
ATOM 3342 O O . LYS B 1 187 ? -13.68 -20.109 -6.148 1 90.94 187 LYS B O 1
ATOM 3347 N N . LEU B 1 188 ? -12.445 -20.516 -7.953 1 86.94 188 LEU B N 1
ATOM 3348 C CA . LEU B 1 188 ? -12.445 -19.141 -8.438 1 86.94 188 LEU B CA 1
ATOM 3349 C C . LEU B 1 188 ? -13.539 -18.938 -9.484 1 86.94 188 LEU B C 1
ATOM 3351 O O . LEU B 1 188 ? -14.172 -17.875 -9.523 1 86.94 188 LEU B O 1
ATOM 3355 N N . HIS B 1 189 ? -13.797 -19.953 -10.25 1 91.62 189 HIS B N 1
ATOM 3356 C CA . HIS B 1 189 ? -14.734 -19.859 -11.367 1 91.62 189 HIS B CA 1
ATOM 3357 C C . HIS B 1 189 ? -16.047 -20.547 -11.031 1 91.62 189 HIS B C 1
ATOM 3359 O O . HIS B 1 189 ? -16.281 -21.688 -11.445 1 91.62 189 HIS B O 1
ATOM 3365 N N . TRP B 1 190 ? -16.969 -19.812 -10.477 1 93.75 190 TRP B N 1
ATOM 3366 C CA . TRP B 1 190 ? -18.25 -20.344 -10.039 1 93.75 190 TRP B CA 1
ATOM 3367 C C . TRP B 1 190 ? -19.281 -20.297 -11.172 1 93.75 190 TRP B C 1
ATOM 3369 O O . TRP B 1 190 ? -19.391 -19.281 -11.859 1 93.75 190 TRP B O 1
ATOM 3379 N N . GLY B 1 191 ? -19.938 -21.422 -11.406 1 93.19 191 GLY B N 1
ATOM 3380 C CA . GLY B 1 191 ? -21.016 -21.484 -12.375 1 93.19 191 GLY B CA 1
ATOM 3381 C C . GLY B 1 191 ? -22.297 -22.047 -11.797 1 93.19 191 GLY B C 1
ATOM 3382 O O . GLY B 1 191 ? -22.328 -22.5 -10.648 1 93.19 191 GLY B O 1
ATOM 3383 N N . PRO B 1 192 ? -23.375 -22 -12.617 1 94.88 192 PRO B N 1
ATOM 3384 C CA . PRO B 1 192 ? -24.688 -22.391 -12.141 1 94.88 192 PRO B CA 1
ATOM 3385 C C . PRO B 1 192 ? -24.75 -23.859 -11.711 1 94.88 192 PRO B C 1
ATOM 3387 O O . PRO B 1 192 ? -25.609 -24.234 -10.906 1 94.88 192 PRO B O 1
ATOM 3390 N N . GLU B 1 193 ? -23.812 -24.688 -12.094 1 94.94 193 GLU B N 1
ATOM 3391 C CA . GLU B 1 193 ? -23.812 -26.125 -11.773 1 94.94 193 GLU B CA 1
ATOM 3392 C C . GLU B 1 193 ? -23.078 -26.391 -10.461 1 94.94 193 GLU B C 1
ATOM 3394 O O . GLU B 1 193 ? -23.156 -27.5 -9.922 1 94.94 193 GLU B O 1
ATOM 3399 N N . ASP B 1 194 ? -22.469 -25.406 -9.93 1 95.75 194 ASP B N 1
ATOM 3400 C CA . ASP B 1 194 ? -21.703 -25.578 -8.695 1 95.75 194 ASP B CA 1
ATOM 3401 C C . ASP B 1 194 ? -22.625 -25.594 -7.477 1 95.75 194 ASP B C 1
ATOM 3403 O O . ASP B 1 194 ? -23.578 -24.828 -7.406 1 95.75 194 ASP B O 1
ATOM 3407 N N . PRO B 1 195 ? -22.328 -26.5 -6.566 1 96.94 195 PRO B N 1
ATOM 3408 C CA . PRO B 1 195 ? -23.109 -26.516 -5.332 1 96.94 195 PRO B CA 1
ATOM 3409 C C . PRO B 1 195 ? -23.047 -25.188 -4.582 1 96.94 195 PRO B C 1
ATOM 3411 O O . PRO B 1 195 ? -21.953 -24.688 -4.301 1 96.94 195 PRO B O 1
ATOM 3414 N N . GLY B 1 196 ? -24.25 -24.656 -4.277 1 96.94 196 GLY B N 1
ATOM 3415 C CA . GLY B 1 196 ? -24.297 -23.406 -3.518 1 96.94 196 GLY B CA 1
ATOM 3416 C C . GLY B 1 196 ? -24.188 -22.172 -4.387 1 96.94 196 GLY B C 1
ATOM 3417 O O . GLY B 1 196 ? -24.016 -21.062 -3.879 1 96.94 196 GLY B O 1
ATOM 3418 N N . TYR B 1 197 ? -24.328 -22.344 -5.645 1 96.75 197 TYR B N 1
ATOM 3419 C CA . TYR B 1 197 ? -24.094 -21.266 -6.602 1 96.75 197 TYR B CA 1
ATOM 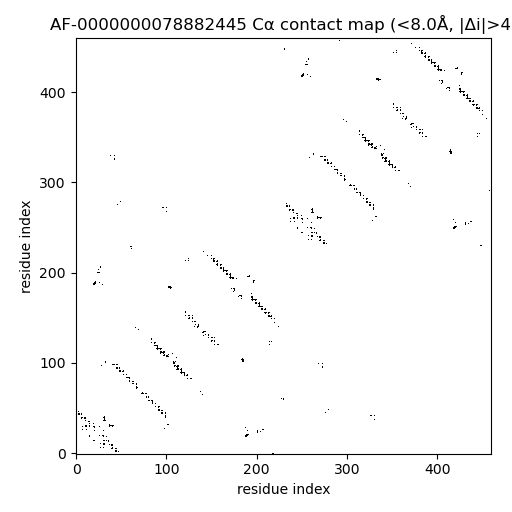3420 C C . TYR B 1 197 ? -25.016 -20.078 -6.32 1 96.75 197 TYR B C 1
ATOM 3422 O O . TYR B 1 197 ? -24.578 -18.938 -6.281 1 96.75 197 TYR B O 1
ATOM 3430 N N . VAL B 1 198 ? -26.281 -20.328 -6.129 1 97.25 198 VAL B N 1
ATOM 3431 C CA . VAL B 1 198 ? -27.25 -19.25 -5.914 1 97.25 198 VAL B CA 1
ATOM 3432 C C . VAL B 1 198 ? -26.875 -18.469 -4.652 1 97.25 198 VAL B C 1
ATOM 3434 O O . VAL B 1 198 ? -26.859 -17.234 -4.66 1 97.25 198 VAL B O 1
ATOM 3437 N N . SER B 1 199 ? -26.547 -19.203 -3.6 1 98 199 SER B N 1
ATOM 3438 C CA . SER B 1 199 ? -26.109 -18.562 -2.367 1 98 199 SER B CA 1
ATOM 3439 C C . SER B 1 199 ? -24.828 -17.75 -2.59 1 98 199 SER B C 1
ATOM 3441 O O . SER B 1 199 ? -24.688 -16.656 -2.041 1 98 199 SER B O 1
ATOM 3443 N N . HIS B 1 200 ? -23.953 -18.312 -3.357 1 97.38 200 HIS B N 1
ATOM 3444 C CA . HIS B 1 200 ? -22.719 -17.625 -3.699 1 97.38 200 HIS B CA 1
ATOM 3445 C C . HIS B 1 200 ? -23 -16.312 -4.414 1 97.38 200 HIS B C 1
ATOM 3447 O O . HIS B 1 200 ? -22.391 -15.281 -4.082 1 97.38 200 HIS B O 1
ATOM 3453 N N . VAL B 1 201 ? -23.906 -16.297 -5.316 1 97.44 201 VAL B N 1
ATOM 3454 C CA . VAL B 1 201 ? -24.25 -15.109 -6.102 1 97.44 201 VAL B CA 1
ATOM 3455 C C . VAL B 1 201 ? -24.891 -14.055 -5.207 1 97.44 201 VAL B C 1
ATOM 3457 O O . VAL B 1 201 ? -24.578 -12.867 -5.305 1 97.44 201 VAL B O 1
ATOM 3460 N N . ILE B 1 202 ? -25.766 -14.492 -4.367 1 98.31 202 ILE B N 1
ATOM 3461 C CA . ILE B 1 202 ? -26.422 -13.57 -3.443 1 98.31 202 ILE B CA 1
ATOM 3462 C C . ILE B 1 202 ? -25.375 -12.938 -2.527 1 98.31 202 ILE B C 1
ATOM 3464 O O . ILE B 1 202 ? -25.422 -11.727 -2.279 1 98.31 202 ILE B O 1
ATOM 3468 N N . SER B 1 203 ? -24.5 -13.766 -2.045 1 98.31 203 SER B N 1
ATOM 3469 C CA . SER B 1 203 ? -23.406 -13.25 -1.219 1 98.31 203 SER B CA 1
ATOM 3470 C C . SER B 1 203 ? -22.578 -12.211 -1.968 1 98.31 203 SER B C 1
ATOM 3472 O O . SER B 1 203 ? -22.344 -11.117 -1.45 1 98.31 203 SER B O 1
ATOM 3474 N N . ASN B 1 204 ? -22.234 -12.484 -3.188 1 97.94 204 ASN B N 1
ATOM 3475 C CA . ASN B 1 204 ? -21.422 -11.578 -3.988 1 97.94 204 ASN B CA 1
ATOM 3476 C C . ASN B 1 204 ? -22.156 -10.281 -4.301 1 97.94 204 ASN B C 1
ATOM 3478 O O . ASN B 1 204 ? -21.562 -9.203 -4.27 1 97.94 204 ASN B O 1
ATOM 3482 N N . LEU B 1 205 ? -23.406 -10.43 -4.621 1 98.06 205 LEU B N 1
ATOM 3483 C CA . LEU B 1 205 ? -24.219 -9.234 -4.867 1 98.06 205 LEU B CA 1
ATOM 3484 C C . LEU B 1 205 ? -24.234 -8.336 -3.639 1 98.06 205 LEU B C 1
ATOM 3486 O O . LEU B 1 205 ? -24.172 -7.109 -3.764 1 98.06 205 LEU B O 1
ATOM 3490 N N . SER B 1 206 ? -24.344 -8.914 -2.516 1 98.69 206 SER B N 1
ATOM 3491 C CA . SER B 1 206 ? -24.328 -8.164 -1.265 1 98.69 206 SER B CA 1
ATOM 3492 C C . SER B 1 206 ? -22.969 -7.52 -1.022 1 98.69 206 SER B C 1
ATOM 3494 O O . SER B 1 206 ? -22.891 -6.391 -0.534 1 98.69 206 SER B O 1
ATOM 3496 N N . GLU B 1 207 ? -21.969 -8.203 -1.323 1 98.31 207 GLU B N 1
ATOM 3497 C CA . GLU B 1 207 ? -20.625 -7.66 -1.209 1 98.31 207 GLU B CA 1
ATOM 3498 C C . GLU B 1 207 ? -20.453 -6.426 -2.088 1 98.31 207 GLU B C 1
ATOM 3500 O O . GLU B 1 207 ? -19.922 -5.406 -1.639 1 98.31 207 GLU B O 1
ATOM 3505 N N . TRP B 1 208 ? -20.859 -6.496 -3.303 1 98 208 TRP B N 1
ATOM 3506 C CA . TRP B 1 208 ? -20.797 -5.379 -4.234 1 98 208 TRP B CA 1
ATOM 3507 C C . TRP B 1 208 ? -21.625 -4.203 -3.734 1 98 208 TRP B C 1
ATOM 3509 O O . TRP B 1 208 ? -21.188 -3.053 -3.793 1 98 208 TRP B O 1
ATOM 3519 N N . SER B 1 209 ? -22.766 -4.555 -3.236 1 98.5 209 SER B N 1
ATOM 3520 C CA . SER B 1 209 ? -23.656 -3.518 -2.715 1 98.5 209 SER B CA 1
ATOM 3521 C C . SER B 1 209 ? -23.062 -2.848 -1.482 1 98.5 209 SER B C 1
ATOM 3523 O O . SER B 1 209 ? -23.141 -1.626 -1.333 1 98.5 209 SER B O 1
ATOM 3525 N N . TYR B 1 210 ? -22.5 -3.648 -0.619 1 98.81 210 TYR B N 1
ATOM 3526 C CA . TYR B 1 210 ? -21.812 -3.133 0.556 1 98.81 210 TYR B CA 1
ATOM 3527 C C . TYR B 1 210 ? -20.719 -2.156 0.155 1 98.81 210 TYR B C 1
ATOM 3529 O O . TYR B 1 210 ? -20.625 -1.057 0.706 1 98.81 210 TYR B O 1
ATOM 3537 N N . SER B 1 211 ? -19.922 -2.557 -0.818 1 98.44 211 SER B N 1
ATOM 3538 C CA . SER B 1 211 ? -18.797 -1.742 -1.282 1 98.44 211 SER B CA 1
ATOM 3539 C C . SER B 1 211 ? -19.297 -0.436 -1.901 1 98.44 211 SER B C 1
ATOM 3541 O O . SER B 1 211 ? -18.719 0.625 -1.663 1 98.44 211 SER B O 1
ATOM 3543 N N . ALA B 1 212 ? -20.359 -0.524 -2.646 1 98.31 212 ALA B N 1
ATOM 3544 C CA . ALA B 1 212 ? -20.922 0.673 -3.258 1 98.31 212 ALA B CA 1
ATOM 3545 C C . ALA B 1 212 ? -21.422 1.645 -2.195 1 98.31 212 ALA B C 1
ATOM 3547 O O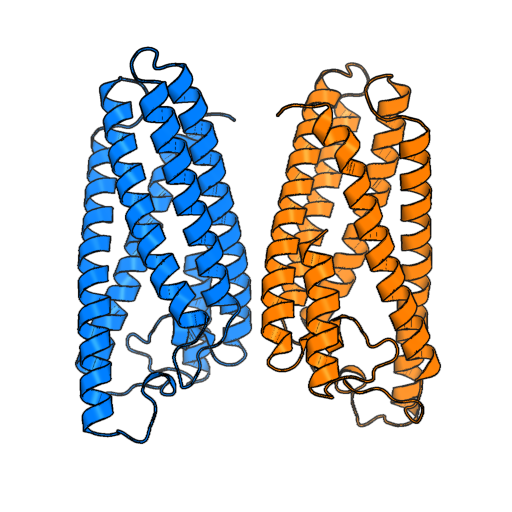 . ALA B 1 212 ? -21.203 2.852 -2.289 1 98.31 212 ALA B O 1
ATOM 3548 N N . ALA B 1 213 ? -22.078 1.088 -1.227 1 98.81 213 ALA B N 1
ATOM 3549 C CA . ALA B 1 213 ? -22.594 1.927 -0.146 1 98.81 213 ALA B CA 1
ATOM 3550 C C . ALA B 1 213 ? -21.453 2.59 0.62 1 98.81 213 ALA B C 1
ATOM 3552 O O . ALA B 1 213 ? -21.531 3.764 0.985 1 98.81 213 ALA B O 1
ATOM 3553 N N . PHE B 1 214 ? -20.453 1.855 0.863 1 98.81 214 PHE B N 1
ATOM 3554 C CA . PHE B 1 214 ? -19.281 2.391 1.551 1 98.81 214 PHE B CA 1
ATOM 3555 C C . PHE B 1 214 ? -18.672 3.543 0.762 1 98.81 214 PHE B C 1
ATOM 3557 O O . PHE B 1 214 ? -18.359 4.594 1.328 1 98.81 214 PHE B O 1
ATOM 3564 N N . LEU B 1 215 ? -18.5 3.367 -0.529 1 98.62 215 LEU B N 1
ATOM 3565 C CA . LEU B 1 215 ? -17.891 4.398 -1.372 1 98.62 215 LEU B CA 1
ATOM 3566 C C . LEU B 1 215 ? -18.766 5.648 -1.404 1 98.62 215 LEU B C 1
ATOM 3568 O O . LEU B 1 215 ? -18.266 6.77 -1.361 1 98.62 215 LEU B O 1
ATOM 3572 N N . LEU B 1 216 ? -20.047 5.434 -1.494 1 98.38 216 LEU B N 1
ATOM 3573 C CA . LEU B 1 216 ? -20.953 6.57 -1.457 1 98.38 216 LEU B CA 1
ATOM 3574 C C . LEU B 1 216 ? -20.859 7.297 -0.121 1 98.38 216 LEU B C 1
ATOM 3576 O O . LEU B 1 216 ? -20.953 8.523 -0.071 1 98.38 216 LEU B O 1
ATOM 3580 N N . PHE B 1 217 ? -20.719 6.547 0.908 1 98.62 217 PHE B N 1
ATOM 3581 C CA . PHE B 1 217 ? -20.562 7.148 2.229 1 98.62 217 PHE B CA 1
ATOM 3582 C C . PHE B 1 217 ? -19.328 8.047 2.277 1 98.62 217 PHE B C 1
ATOM 3584 O O . PHE B 1 217 ? -19.406 9.18 2.748 1 98.62 217 PHE B O 1
ATOM 3591 N N . VAL B 1 218 ? -18.25 7.547 1.811 1 98.06 218 VAL B N 1
ATOM 3592 C CA . VAL B 1 218 ? -16.984 8.297 1.826 1 98.06 218 VAL B CA 1
ATOM 3593 C C . VAL B 1 218 ? -17.141 9.57 1 1 98.06 218 VAL B C 1
ATOM 3595 O O . VAL B 1 218 ? -16.578 10.617 1.346 1 98.06 218 VAL B O 1
ATOM 3598 N N . LEU B 1 219 ? -17.953 9.531 -0.027 1 96.81 219 LEU B N 1
ATOM 3599 C CA . LEU B 1 219 ? -18.172 10.695 -0.881 1 96.81 219 LEU B CA 1
ATOM 3600 C C . LEU B 1 219 ? -18.906 11.789 -0.127 1 96.81 219 LEU B C 1
ATOM 3602 O O . LEU B 1 219 ? -18.828 12.961 -0.492 1 96.81 219 LEU B O 1
ATOM 3606 N N . THR B 1 220 ? -19.625 11.445 0.88 1 96 220 THR B N 1
ATOM 3607 C CA . THR B 1 220 ? -20.359 12.453 1.643 1 96 220 THR B CA 1
ATOM 3608 C C . THR B 1 220 ? -19.391 13.383 2.381 1 96 220 THR B C 1
ATOM 3610 O O . THR B 1 220 ? -19.781 14.469 2.816 1 96 220 THR B O 1
ATOM 3613 N N . PHE B 1 221 ? -18.156 12.938 2.58 1 94.81 221 PHE B N 1
ATOM 3614 C CA . PHE B 1 221 ? -17.188 13.758 3.287 1 94.81 221 PHE B CA 1
ATOM 3615 C C . PHE B 1 221 ? -16.828 15 2.471 1 94.81 221 PHE B C 1
ATOM 3617 O O . PHE B 1 221 ? -16.281 15.969 3.006 1 94.81 221 PHE B O 1
ATOM 3624 N N . LEU B 1 222 ? -17.047 14.961 1.156 1 90.12 222 LEU B N 1
ATOM 3625 C CA . LEU B 1 222 ? -16.672 16.047 0.265 1 90.12 222 LEU B CA 1
ATOM 3626 C C . LEU B 1 222 ? -17.328 17.359 0.701 1 90.12 222 LEU B C 1
ATOM 3628 O O . LEU B 1 222 ? -16.75 18.438 0.545 1 90.12 222 LEU B O 1
ATOM 3632 N N . THR B 1 223 ? -18.469 17.281 1.307 1 83.38 223 THR B N 1
ATOM 3633 C CA . THR B 1 223 ? -19.172 18.484 1.741 1 83.38 223 THR B CA 1
ATOM 3634 C C . THR B 1 223 ? -18.406 19.188 2.863 1 83.38 223 THR B C 1
ATOM 3636 O O . THR B 1 223 ? -18.359 20.422 2.912 1 83.38 223 THR B O 1
ATOM 3639 N N . GLU B 1 224 ? -17.781 18.406 3.676 1 85.75 224 GLU B N 1
ATOM 3640 C CA . GLU B 1 224 ? -17.047 18.984 4.801 1 85.75 224 GLU B CA 1
ATOM 3641 C C . GLU B 1 224 ? -15.648 19.406 4.375 1 85.75 224 GLU B C 1
ATOM 3643 O O . GLU B 1 224 ? -15.078 20.344 4.949 1 85.75 224 GLU B O 1
ATOM 3648 N N . PHE B 1 225 ? -15.094 18.703 3.479 1 84 225 PHE B N 1
ATOM 3649 C CA . PHE B 1 225 ? -13.75 19.047 3.031 1 84 225 PHE B CA 1
ATOM 3650 C C . PHE B 1 225 ? -13.734 20.391 2.324 1 84 225 PHE B C 1
ATOM 3652 O O . PHE B 1 225 ? -12.719 21.094 2.336 1 84 225 PHE B O 1
ATOM 3659 N N . LYS B 1 226 ? -14.812 20.875 1.861 1 79.31 226 LYS B N 1
ATOM 3660 C CA . LYS B 1 226 ? -14.93 22.156 1.183 1 79.31 226 LYS B CA 1
ATOM 3661 C C . LYS B 1 226 ? -15.078 23.297 2.188 1 79.31 226 LYS B C 1
ATOM 3663 O O . LYS B 1 226 ? -14.766 24.453 1.881 1 79.31 226 LYS B O 1
ATOM 3668 N N . SER B 1 227 ? -15.469 22.969 3.324 1 71.25 227 SER B N 1
ATOM 3669 C CA . SER B 1 227 ? -15.828 24.016 4.281 1 71.25 227 SER B CA 1
ATOM 3670 C C . SER B 1 227 ? -14.664 24.328 5.219 1 71.25 227 SER B C 1
ATOM 3672 O O . SER B 1 227 ? -14.625 25.406 5.824 1 71.25 227 SER B O 1
ATOM 3674 N N . ILE B 1 228 ? -13.758 23.312 5.387 1 65.25 228 ILE B N 1
ATOM 3675 C CA . ILE B 1 228 ? -12.703 23.547 6.367 1 65.25 228 ILE B CA 1
ATOM 3676 C C . ILE B 1 228 ? -11.336 23.406 5.695 1 65.25 228 ILE B C 1
ATOM 3678 O O . ILE B 1 228 ? -11.094 22.438 4.969 1 65.25 228 ILE B O 1
ATOM 3682 N N . ARG B 1 229 ? -10.617 24.531 5.715 1 61.81 229 ARG B N 1
ATOM 3683 C CA . ARG B 1 229 ? -9.234 24.484 5.262 1 61.81 229 ARG B CA 1
ATOM 3684 C C . ARG B 1 229 ? -8.305 24.047 6.383 1 61.81 229 ARG B C 1
ATOM 3686 O O . ARG B 1 229 ? -8.336 24.609 7.48 1 61.81 229 ARG B O 1
ATOM 3693 N N . ILE B 1 230 ? -7.629 22.953 6.254 1 56 230 ILE B N 1
ATOM 3694 C CA . ILE B 1 230 ? -6.633 22.5 7.219 1 56 230 ILE B CA 1
ATOM 3695 C C . ILE B 1 230 ? -5.262 23.062 6.848 1 56 230 ILE B C 1
ATOM 3697 O O . ILE B 1 230 ? -4.902 23.109 5.668 1 56 230 ILE B O 1
#

Sequence (460 aa):
VVLTLGSMLTSYIVAFIHGHVYPFMPAVSDTGVLSPEKYIFRELNNLASFLFIATCFVRYMQYQIVAEQCREESVKLSRLNKLTFGIGTLSGVSMTFVANFEIQKTVSFHDVGAVSGFSGALVYCWLQTLMSYRLRDHGVINSTAVCHTRTMLSTIMTLTFIIFLGFQAKSHWDWDRVRPNYHFLAKLHWGPEDPGYVSHVISNLSEWSYSAAFLLFVLTFLTEFKSIRIVVLTLGSMLTSYIVAFIHGHVYPFMPAVSDTGVLSPEKYIFRELNNLASFLFIATCFVRYMQYQIVAEQCREESVKLSRLNKLTFGIGTLSGVSMTFVANFEIQKTVSFHDVGAVSGFSGALVYCWLQTLMSYRLRDHGVINSTAVCHTRTMLSTIMTLTFIIFLGFQAKSHWDWDRVRPNYHFLAKLHWGPEDPGYVSHVISNLSEWSYSAAFLLFVLTFLTEFKSIRI

Nearest PDB structures (foldseek):
  7xp6-assembly1_R  TM=3.542E-01  e=3.375E+00  Acetivibrio thermocellus
  7xp6-assembly1_R  TM=3.500E-01  e=3.881E+00  Acetivibrio thermocellus

InterPro domains:
  IPR019402 CWH43-like, N-terminal domain [PF10277] (2-227)
  IPR050911 DRAM/TMEM150 Autophagy Modulator [PTHR21324] (2-229)

Radius of gyration: 24.92 Å; Cα contacts (8 Å, |Δi|>4): 610; chains: 2; bounding box: 61×70×52 Å